Protein AF-0000000073384784 (afdb_homodimer)

InterPro domains:
  IPR000119 Histone-like DNA-binding protein [PTHR33175] (29-135)
  IPR010992 Integration host factor (IHF)-like DNA-binding domain superfamily [G3DSA:4.10.520.10] (31-120)
  IPR010992 Integration host factor (IHF)-like DNA-binding domain superfamily [SSF47729] (31-119)
  IPR041607 HU domain fused to wHTH, Ig, or Glycine-rich motif [PF18291] (1-125)

pLDDT: mean 88.77, std 9.75, range [54.66, 97.88]

Organism: NCBI:txid537011

Nearest PDB structures (foldseek):
  1hue-assembly1_B  TM=7.013E-01  e=2.011E-03  Geobacillus stearothermophilus
  5lvt-assembly2_B  TM=6.320E-01  e=8.967E-04  Lactococcus lactis subsp. lactis Il1403
  3cuq-assembly1_B  TM=7.825E-01  e=1.144E-02  Homo sapiens
  4qju-assembly1_B  TM=6.915E-01  e=8.926E-03  Staphylococcus aureus subsp. aureus Mu50
  2zme-assembly1_B  TM=7.990E-01  e=3.091E-02  Homo sapiens

Structure (mmCIF, N/CA/C/O backbone):
data_AF-0000000073384784-model_v1
#
loop_
_entity.id
_entity.type
_entity.pdbx_description
1 polymer 'Viral histone-like protein'
#
loop_
_atom_site.group_PDB
_atom_site.id
_atom_site.type_symbol
_atom_site.label_atom_id
_atom_site.label_alt_id
_atom_site.label_comp_id
_atom_site.label_asym_id
_atom_site.label_entity_id
_atom_site.label_seq_id
_atom_site.pdbx_PDB_ins_code
_atom_site.Cartn_x
_atom_site.Cartn_y
_atom_site.Cartn_z
_atom_site.occupancy
_atom_site.B_iso_or_equiv
_atom_site.auth_seq_id
_atom_site.auth_comp_id
_atom_site.auth_asym_id
_atom_site.auth_atom_id
_atom_site.pdbx_PDB_model_num
ATOM 1 N N . MET A 1 1 ? 7.746 -6.199 -22.297 1 82.94 1 MET A N 1
ATOM 2 C CA . MET A 1 1 ? 7.703 -7.57 -21.797 1 82.94 1 MET A CA 1
ATOM 3 C C . MET A 1 1 ? 6.273 -7.992 -21.484 1 82.94 1 MET A C 1
ATOM 5 O O . MET A 1 1 ? 5.449 -7.164 -21.094 1 82.94 1 MET A O 1
ATOM 9 N N . GLU A 1 2 ? 6 -9.281 -21.672 1 86 2 GLU A N 1
ATOM 10 C CA . GLU A 1 2 ? 4.637 -9.773 -21.5 1 86 2 GLU A CA 1
ATOM 11 C C . GLU A 1 2 ? 4.383 -10.172 -20.047 1 86 2 GLU A C 1
ATOM 13 O O . GLU A 1 2 ? 5.191 -10.867 -19.438 1 86 2 GLU A O 1
ATOM 18 N N . LEU A 1 3 ? 3.369 -9.633 -19.547 1 88.75 3 LEU A N 1
ATOM 19 C CA . LEU A 1 3 ? 2.916 -10 -18.203 1 88.75 3 LEU A CA 1
ATOM 20 C C . LEU A 1 3 ? 1.61 -10.781 -18.266 1 88.75 3 LEU A C 1
ATOM 22 O O . LEU A 1 3 ? 0.635 -10.328 -18.875 1 88.75 3 LEU A O 1
ATOM 26 N N . LYS A 1 4 ? 1.669 -11.922 -17.719 1 88 4 LYS A N 1
ATOM 27 C CA . LYS A 1 4 ? 0.477 -12.766 -17.719 1 88 4 LYS A CA 1
ATOM 28 C C . LYS A 1 4 ? -0.484 -12.367 -16.609 1 88 4 LYS A C 1
ATOM 30 O O . LYS A 1 4 ? -0.055 -12.039 -15.492 1 88 4 LYS A O 1
ATOM 35 N N . TYR A 1 5 ? -1.679 -12.367 -16.922 1 88.44 5 TYR A N 1
ATOM 36 C CA . TYR A 1 5 ? -2.695 -12.031 -15.938 1 88.44 5 TYR A CA 1
ATOM 37 C C . TYR A 1 5 ? -3.889 -12.977 -16.047 1 88.44 5 TYR A C 1
ATOM 39 O O . TYR A 1 5 ? -4.055 -13.664 -17.047 1 88.44 5 TYR A O 1
ATOM 47 N N . ASP A 1 6 ? -4.66 -13.07 -14.961 1 86.81 6 ASP A N 1
ATOM 48 C CA . ASP A 1 6 ? -5.922 -13.805 -14.922 1 86.81 6 ASP A CA 1
ATOM 49 C C . ASP A 1 6 ? -7.059 -12.922 -14.414 1 86.81 6 ASP A C 1
ATOM 51 O O . ASP A 1 6 ? -6.816 -11.914 -13.75 1 86.81 6 ASP A O 1
ATOM 55 N N . ILE A 1 7 ? -8.25 -13.266 -14.781 1 84.06 7 ILE A N 1
ATOM 56 C CA . ILE A 1 7 ? -9.422 -12.5 -14.367 1 84.06 7 ILE A CA 1
ATOM 57 C C . ILE A 1 7 ? -10.203 -13.289 -13.32 1 84.06 7 ILE A C 1
ATOM 59 O O . ILE A 1 7 ? -10.492 -14.477 -13.508 1 84.06 7 ILE A O 1
ATOM 63 N N . TYR A 1 8 ? -10.477 -12.578 -12.266 1 84.44 8 TYR A N 1
ATOM 64 C CA . TYR A 1 8 ? -11.242 -13.172 -11.18 1 84.44 8 TYR A CA 1
ATOM 65 C C . TYR A 1 8 ? -12.57 -12.445 -10.984 1 84.44 8 TYR A C 1
ATOM 67 O O . TYR A 1 8 ? -12.711 -11.281 -11.383 1 84.44 8 TYR A O 1
ATOM 75 N N . THR A 1 9 ? -13.555 -13.156 -10.523 1 80.69 9 THR A N 1
ATOM 76 C CA . THR A 1 9 ? -14.867 -12.562 -10.273 1 80.69 9 THR A CA 1
ATOM 77 C C . THR A 1 9 ? -15.242 -12.672 -8.805 1 80.69 9 THR A C 1
ATOM 79 O O . THR A 1 9 ? -15.148 -13.75 -8.211 1 80.69 9 THR A O 1
ATOM 82 N N . LEU A 1 10 ? -15.555 -11.5 -8.242 1 82.31 10 LEU A N 1
ATOM 83 C CA . LEU A 1 10 ? -16.078 -11.453 -6.883 1 82.31 10 LEU A CA 1
ATOM 84 C C . LEU A 1 10 ? -17.594 -11.398 -6.887 1 82.31 10 LEU A C 1
ATOM 86 O O . LEU A 1 10 ? -18.188 -10.484 -7.473 1 82.31 10 LEU A O 1
ATOM 90 N N . ASN A 1 11 ? -18.297 -12.391 -6.344 1 75.56 11 ASN A N 1
ATOM 91 C CA . ASN A 1 11 ? -19.766 -12.477 -6.395 1 75.56 11 ASN A CA 1
ATOM 92 C C . ASN A 1 11 ? -20.406 -11.555 -5.367 1 75.56 11 ASN A C 1
ATOM 94 O O . ASN A 1 11 ? -21.562 -11.148 -5.527 1 75.56 11 ASN A O 1
ATOM 98 N N . ASN A 1 12 ? -19.828 -11.297 -4.223 1 70.44 12 ASN A N 1
ATOM 99 C CA . ASN A 1 12 ? -20.406 -10.414 -3.215 1 70.44 12 ASN A CA 1
ATOM 100 C C . ASN A 1 12 ? -19.5 -9.219 -2.934 1 70.44 12 ASN A C 1
ATOM 102 O O . ASN A 1 12 ? -19.047 -9.031 -1.805 1 70.44 12 ASN A O 1
ATOM 106 N N . ALA A 1 13 ? -19.484 -8.461 -4.07 1 68.44 13 ALA A N 1
ATOM 107 C CA . ALA A 1 13 ? -18.578 -7.328 -3.92 1 68.44 13 ALA A CA 1
ATOM 108 C C . ALA A 1 13 ? -19.156 -6.285 -2.967 1 68.44 13 ALA A C 1
ATOM 110 O O . ALA A 1 13 ? -20.297 -5.863 -3.119 1 68.44 13 ALA A O 1
ATOM 111 N N . GLN A 1 14 ? -18.375 -5.926 -1.967 1 65.81 14 GLN A N 1
ATOM 112 C CA . GLN A 1 14 ? -18.719 -4.902 -0.985 1 65.81 14 GLN A CA 1
ATOM 113 C C . GLN A 1 14 ? -20.016 -5.246 -0.267 1 65.81 14 GLN A C 1
ATOM 115 O O . GLN A 1 14 ? -20.75 -4.352 0.168 1 65.81 14 GLN A O 1
ATOM 120 N N . GLY A 1 15 ? -20.453 -6.52 -0.408 1 66.06 15 GLY A N 1
ATOM 121 C CA . GLY A 1 15 ? -21.641 -6.961 0.307 1 66.06 15 GLY A CA 1
ATOM 122 C C . GLY A 1 15 ? -22.938 -6.676 -0.444 1 66.06 15 GLY A C 1
ATOM 123 O O . GLY A 1 15 ? -24.031 -6.828 0.106 1 66.06 15 GLY A O 1
ATOM 124 N N . THR A 1 16 ? -22.891 -6.18 -1.575 1 66.81 16 THR A N 1
ATOM 125 C CA . THR A 1 16 ? -24.078 -5.758 -2.309 1 66.81 16 THR A CA 1
ATOM 126 C C . THR A 1 16 ? -24.625 -6.895 -3.17 1 66.81 16 THR A C 1
ATOM 128 O O . THR A 1 16 ? -25.719 -6.805 -3.705 1 66.81 16 THR A O 1
ATOM 131 N N . GLY A 1 17 ? -23.906 -8.008 -3.283 1 69.75 17 GLY A N 1
ATOM 132 C CA . GLY A 1 17 ? -24.344 -9.109 -4.125 1 69.75 17 GLY A CA 1
ATOM 133 C C . GLY A 1 17 ? -23.922 -8.953 -5.574 1 69.75 17 GLY A C 1
ATOM 134 O O . GLY A 1 17 ? -24.141 -9.852 -6.395 1 69.75 17 GLY A O 1
ATOM 135 N N . GLU A 1 18 ? -23.375 -7.844 -5.895 1 76.62 18 GLU A N 1
ATOM 136 C CA . GLU A 1 18 ? -22.953 -7.605 -7.27 1 76.62 18 GLU A CA 1
ATOM 137 C C . GLU A 1 18 ? -21.609 -8.273 -7.551 1 76.62 18 GLU A C 1
ATOM 139 O O . GLU A 1 18 ? -20.766 -8.367 -6.66 1 76.62 18 GLU A O 1
ATOM 144 N N . LYS A 1 19 ? -21.594 -8.75 -8.859 1 78.31 19 LYS A N 1
ATOM 145 C CA . 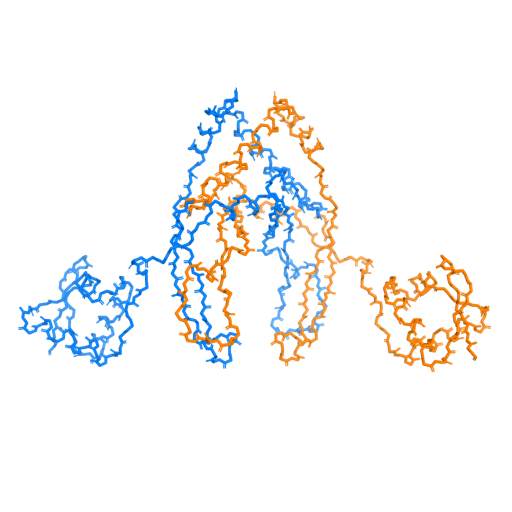LYS A 1 19 ? -20.344 -9.383 -9.281 1 78.31 19 LYS A CA 1
ATOM 146 C C . LYS A 1 19 ? -19.328 -8.352 -9.742 1 78.31 19 LYS A C 1
ATOM 148 O O . LYS A 1 19 ? -19.688 -7.355 -10.375 1 78.31 19 LYS A O 1
ATOM 153 N N . ARG A 1 20 ? -18.141 -8.438 -9.211 1 81.56 20 ARG A N 1
ATOM 154 C CA . ARG A 1 20 ? -17.047 -7.562 -9.625 1 81.56 20 ARG A CA 1
ATOM 155 C C . ARG A 1 20 ? -15.875 -8.375 -10.164 1 81.56 20 ARG A C 1
ATOM 157 O O . ARG A 1 20 ? -15.453 -9.352 -9.539 1 81.56 20 ARG A O 1
ATOM 164 N N . GLN A 1 21 ? -15.453 -8.023 -11.391 1 82.69 21 GLN A N 1
ATOM 165 C CA . GLN A 1 21 ? -14.289 -8.695 -11.969 1 82.69 21 GLN A CA 1
ATOM 166 C C . GLN A 1 21 ? -13.008 -7.93 -11.656 1 82.69 21 GLN A C 1
ATOM 168 O O . GLN A 1 21 ? -13 -6.695 -11.633 1 82.69 21 GLN A O 1
ATOM 173 N N . TYR A 1 22 ? -11.953 -8.641 -11.289 1 86.94 22 TYR A N 1
ATOM 174 C CA . TYR A 1 22 ? -10.664 -8 -11.062 1 86.94 22 TYR A CA 1
ATOM 175 C C . TYR A 1 22 ? -9.531 -8.844 -11.633 1 86.94 22 TYR A C 1
ATOM 177 O O . TYR A 1 22 ? -9.703 -10.039 -11.891 1 86.94 22 TYR A O 1
ATOM 185 N N . VAL A 1 23 ? -8.477 -8.195 -11.898 1 87.19 23 VAL A N 1
ATOM 186 C CA . VAL A 1 23 ? -7.34 -8.844 -12.539 1 87.19 23 VAL A CA 1
ATOM 187 C C . VAL A 1 23 ? -6.297 -9.219 -11.492 1 87.19 23 VAL A C 1
ATOM 189 O O . VAL A 1 23 ? -6.066 -8.469 -10.539 1 87.19 23 VAL A O 1
ATOM 192 N N . ARG A 1 24 ? -5.703 -10.375 -11.711 1 87.38 24 ARG A N 1
ATOM 193 C CA . ARG A 1 24 ? -4.559 -10.797 -10.906 1 87.38 24 ARG A CA 1
ATOM 194 C C . ARG A 1 24 ? -3.354 -11.102 -11.789 1 87.38 24 ARG A C 1
ATOM 196 O O . ARG A 1 24 ? -3.445 -11.906 -12.727 1 87.38 24 ARG A O 1
ATOM 203 N N . ILE A 1 25 ? -2.326 -10.43 -11.492 1 87.94 25 ILE A N 1
ATOM 204 C CA . ILE A 1 25 ? -1.094 -10.672 -12.234 1 87.94 25 ILE A CA 1
ATOM 205 C C . ILE A 1 25 ? -0.42 -11.938 -11.719 1 87.94 25 ILE A C 1
ATOM 207 O O . ILE A 1 25 ? -0.353 -12.156 -10.508 1 87.94 25 ILE A O 1
ATOM 211 N N . VAL A 1 26 ? -0.042 -12.781 -12.688 1 85 26 VAL A N 1
ATOM 212 C CA . VAL A 1 26 ? 0.739 -13.945 -12.281 1 85 26 VAL A CA 1
ATOM 213 C C . VAL A 1 26 ? 2.109 -13.5 -11.773 1 85 26 VAL A C 1
ATOM 215 O O . VAL A 1 26 ? 2.859 -12.844 -12.5 1 85 26 VAL A O 1
ATOM 218 N N . GLN A 1 27 ? 2.35 -13.844 -10.508 1 83.81 27 GLN A N 1
ATOM 219 C CA . GLN A 1 27 ? 3.592 -13.383 -9.898 1 83.81 27 GLN A CA 1
ATOM 220 C C . GLN A 1 27 ? 4.605 -14.523 -9.797 1 83.81 27 GLN A C 1
ATOM 222 O O . GLN A 1 27 ? 4.242 -15.664 -9.523 1 83.81 27 GLN A O 1
ATOM 227 N N . HIS A 1 28 ? 5.859 -14.148 -10.023 1 86.44 28 HIS A N 1
ATOM 228 C CA . HIS A 1 28 ? 6.965 -15.086 -9.859 1 86.44 28 HIS A CA 1
ATOM 229 C C . HIS A 1 28 ? 7.82 -14.719 -8.648 1 86.44 28 HIS A C 1
ATOM 231 O O . HIS A 1 28 ? 7.668 -13.633 -8.086 1 86.44 28 HIS A O 1
ATOM 237 N N . GLU A 1 29 ? 8.672 -15.648 -8.18 1 88.69 29 GLU A N 1
ATOM 238 C CA . GLU A 1 29 ? 9.484 -15.445 -6.98 1 88.69 29 GLU A CA 1
ATOM 239 C C . GLU A 1 29 ? 10.508 -14.344 -7.191 1 88.69 29 GLU A C 1
ATOM 241 O O . GLU A 1 29 ? 11.086 -14.219 -8.273 1 88.69 29 GLU A O 1
ATOM 246 N N . PRO A 1 30 ? 10.688 -13.578 -6.207 1 91.12 30 PRO A N 1
ATOM 247 C CA . PRO A 1 30 ? 11.688 -12.516 -6.316 1 91.12 30 PRO A CA 1
ATOM 248 C C . PRO A 1 30 ? 13.117 -13.039 -6.199 1 91.12 30 PRO A C 1
ATOM 250 O O . PRO A 1 30 ? 13.336 -14.172 -5.758 1 91.12 30 PRO A O 1
ATOM 253 N N . MET A 1 31 ? 14.039 -12.195 -6.605 1 92.06 31 MET A N 1
ATOM 254 C CA . MET A 1 31 ? 15.445 -12.492 -6.375 1 92.06 31 MET A CA 1
ATOM 255 C C . MET A 1 31 ? 15.766 -12.508 -4.887 1 92.06 31 MET A C 1
ATOM 257 O O . MET A 1 31 ? 15.164 -11.766 -4.109 1 92.06 31 MET A O 1
ATOM 261 N N . THR A 1 32 ? 16.734 -13.391 -4.531 1 94.88 32 THR A N 1
ATOM 262 C CA . THR A 1 32 ? 17.203 -13.43 -3.152 1 94.88 32 THR A CA 1
ATOM 263 C C . THR A 1 32 ? 18.141 -12.266 -2.869 1 94.88 32 THR A C 1
ATOM 265 O O . THR A 1 32 ? 18.594 -11.586 -3.793 1 94.88 32 THR A O 1
ATOM 268 N N . GLU A 1 33 ? 18.406 -12.125 -1.598 1 95.56 33 GLU A N 1
ATOM 269 C CA . GLU A 1 33 ? 19.344 -11.094 -1.173 1 95.56 33 GLU A CA 1
ATOM 270 C C . GLU A 1 33 ? 20.703 -11.258 -1.856 1 95.56 33 GLU A C 1
ATOM 272 O O . GLU A 1 33 ? 21.266 -10.289 -2.367 1 95.56 33 GLU A O 1
ATOM 277 N N . LYS A 1 34 ? 21.203 -12.461 -1.828 1 95.31 34 LYS A N 1
ATOM 278 C CA . LYS A 1 34 ? 22.5 -12.742 -2.428 1 95.31 34 LYS A CA 1
ATOM 279 C C . LYS A 1 34 ? 22.484 -12.469 -3.93 1 95.31 34 LYS A C 1
ATOM 281 O O . LYS A 1 34 ? 23.422 -11.875 -4.469 1 95.31 34 LYS A O 1
ATOM 286 N N . GLN A 1 35 ? 21.469 -12.898 -4.613 1 95.69 35 GLN A N 1
ATOM 287 C CA . GLN A 1 35 ? 21.328 -12.672 -6.047 1 95.69 35 GLN A CA 1
ATOM 288 C C . GLN A 1 35 ? 21.266 -11.18 -6.367 1 95.69 35 GLN A C 1
ATOM 290 O O . GLN A 1 35 ? 21.859 -10.719 -7.34 1 95.69 35 GLN A O 1
ATOM 295 N N . LEU A 1 36 ? 20.516 -10.406 -5.539 1 96.5 36 LEU A N 1
ATOM 296 C CA . LEU A 1 36 ? 20.391 -8.969 -5.73 1 96.5 36 LEU A CA 1
ATOM 297 C C . LEU A 1 36 ? 21.75 -8.281 -5.613 1 96.5 36 LEU A C 1
ATOM 299 O O . LEU A 1 36 ? 22.109 -7.465 -6.461 1 96.5 36 LEU A O 1
ATOM 303 N N . GLN A 1 37 ? 22.438 -8.648 -4.551 1 95.81 37 GLN A N 1
ATOM 304 C CA . GLN A 1 37 ? 23.75 -8.062 -4.32 1 95.81 37 GLN A CA 1
ATOM 305 C C . GLN A 1 37 ? 24.703 -8.359 -5.477 1 95.81 37 GLN A C 1
ATOM 307 O O . GLN A 1 37 ? 25.469 -7.488 -5.902 1 95.81 37 GLN A O 1
ATOM 312 N N . GLU A 1 38 ? 24.641 -9.586 -5.961 1 95.69 38 GLU A N 1
ATOM 313 C CA . GLU A 1 38 ? 25.484 -9.992 -7.086 1 95.69 38 GLU A CA 1
ATOM 314 C C . GLU A 1 38 ? 25.141 -9.195 -8.344 1 95.69 38 GLU A C 1
ATOM 316 O O . GLU A 1 38 ? 26.031 -8.75 -9.062 1 95.69 38 GLU A O 1
ATOM 321 N N . LYS A 1 39 ? 23.938 -8.984 -8.586 1 95.75 39 LYS A N 1
ATOM 322 C CA . LYS A 1 39 ? 23.5 -8.25 -9.766 1 95.75 39 LYS A CA 1
ATOM 323 C C . LYS A 1 39 ? 23.953 -6.789 -9.711 1 95.75 39 LYS A C 1
ATOM 325 O O . LYS A 1 39 ? 24.391 -6.23 -10.711 1 95.75 39 LYS A O 1
ATOM 330 N N . ILE A 1 40 ? 23.812 -6.207 -8.531 1 95.06 40 ILE A N 1
ATOM 331 C CA . ILE A 1 40 ? 24.219 -4.812 -8.391 1 95.06 40 ILE A CA 1
ATOM 332 C C . ILE A 1 40 ? 25.734 -4.688 -8.539 1 95.06 40 ILE A C 1
ATOM 334 O O . ILE A 1 40 ? 26.219 -3.768 -9.203 1 95.06 40 ILE A O 1
ATOM 338 N N . GLN A 1 41 ? 26.422 -5.645 -7.895 1 94.25 41 GLN A N 1
ATOM 339 C CA . GLN A 1 41 ? 27.891 -5.652 -8 1 94.25 41 GLN A CA 1
ATOM 340 C C . GLN A 1 41 ? 28.328 -5.711 -9.461 1 94.25 41 GLN A C 1
ATOM 342 O O . GLN A 1 41 ? 29.312 -5.066 -9.844 1 94.25 41 GLN A O 1
ATOM 347 N N . ASN A 1 42 ? 27.625 -6.449 -10.32 1 94.06 42 ASN A N 1
ATOM 348 C CA . ASN A 1 42 ? 27.969 -6.625 -11.727 1 94.06 42 ASN A CA 1
ATOM 349 C C . ASN A 1 42 ? 27.688 -5.359 -12.531 1 94.06 42 ASN A C 1
ATOM 351 O O . ASN A 1 42 ? 28.188 -5.203 -13.641 1 94.06 42 ASN A O 1
ATOM 355 N N . ARG A 1 43 ? 26.953 -4.438 -11.977 1 92.12 43 ARG A N 1
ATOM 356 C CA . ARG A 1 43 ? 26.516 -3.268 -12.727 1 92.12 43 ARG A CA 1
ATOM 357 C C . ARG A 1 43 ? 27.234 -2.01 -12.258 1 92.12 43 ARG A C 1
ATOM 359 O O . ARG A 1 43 ? 27.094 -0.947 -12.867 1 92.12 43 ARG A O 1
ATOM 366 N N . CYS A 1 44 ? 27.953 -2.131 -11.18 1 88.5 44 CYS A N 1
ATOM 367 C CA . CYS A 1 44 ? 28.734 -0.99 -10.703 1 88.5 44 CYS A CA 1
ATOM 368 C C . CYS A 1 44 ? 30.031 -1.448 -10.047 1 88.5 44 CYS A C 1
ATOM 370 O O . CYS A 1 44 ? 30.328 -2.641 -10.031 1 88.5 44 CYS A O 1
ATOM 372 N N . SER A 1 45 ? 30.844 -0.533 -9.508 1 89.19 45 SER A N 1
ATOM 373 C CA . SER A 1 45 ? 32.188 -0.833 -9 1 89.19 45 SER A CA 1
ATOM 374 C C . SER A 1 45 ? 32.156 -1.2 -7.523 1 89.19 45 SER A C 1
ATOM 376 O O . SER A 1 45 ? 33.188 -1.362 -6.891 1 89.19 45 SER A O 1
ATOM 378 N N . LEU A 1 46 ? 31 -1.452 -7.008 1 93.06 46 LEU A N 1
ATOM 379 C CA . LEU A 1 46 ? 30.891 -1.713 -5.578 1 93.06 46 LEU A CA 1
ATOM 380 C C . LEU A 1 46 ? 30.906 -3.211 -5.297 1 93.06 46 LEU A C 1
ATOM 382 O O . LEU A 1 46 ? 30.484 -4.008 -6.141 1 93.06 46 LEU A O 1
ATOM 386 N N . THR A 1 47 ? 31.391 -3.59 -4.137 1 93.62 47 THR A N 1
ATOM 387 C CA . THR A 1 47 ? 31.391 -4.988 -3.715 1 93.62 47 THR A CA 1
ATOM 388 C C . THR A 1 47 ? 30.031 -5.383 -3.146 1 93.62 47 THR A C 1
ATOM 390 O O . THR A 1 47 ? 29.203 -4.52 -2.838 1 93.62 47 THR A O 1
ATOM 393 N N . LYS A 1 48 ? 29.844 -6.684 -3.033 1 95.25 48 LYS A N 1
ATOM 394 C CA . LYS A 1 48 ? 28.625 -7.195 -2.4 1 95.25 48 LYS A CA 1
ATOM 395 C C . LYS A 1 48 ? 28.469 -6.645 -0.987 1 95.25 48 LYS A C 1
ATOM 397 O O . LYS A 1 48 ? 27.359 -6.332 -0.556 1 95.25 48 LYS A O 1
ATOM 402 N N . GLY A 1 49 ? 29.562 -6.605 -0.339 1 93.56 49 GLY A N 1
ATOM 403 C CA . GLY A 1 49 ? 29.562 -6.062 1.009 1 93.56 49 GLY A CA 1
ATOM 404 C C . GLY A 1 49 ? 29.141 -4.609 1.064 1 93.56 49 GLY A C 1
ATOM 405 O O . GLY A 1 49 ? 28.438 -4.199 1.99 1 93.56 49 GLY A O 1
ATOM 406 N N . ASP A 1 50 ? 29.562 -3.803 0.1 1 94.38 50 ASP A N 1
ATOM 407 C CA . ASP A 1 50 ? 29.172 -2.398 0.014 1 94.38 50 ASP A CA 1
ATOM 408 C C . ASP A 1 50 ? 27.672 -2.254 -0.193 1 94.38 50 ASP A C 1
ATOM 410 O O . ASP A 1 50 ? 27.031 -1.426 0.455 1 94.38 50 ASP A O 1
ATOM 414 N N . VAL A 1 51 ? 27.141 -3.035 -1.123 1 95.5 51 VAL A N 1
ATOM 415 C CA . VAL A 1 51 ? 25.719 -3.014 -1.417 1 95.5 51 VAL A CA 1
ATOM 416 C C . VAL A 1 51 ? 24.922 -3.369 -0.16 1 95.5 51 VAL A C 1
ATOM 418 O O . VAL A 1 51 ? 23.969 -2.682 0.19 1 95.5 51 VAL A O 1
ATOM 421 N N . ALA A 1 52 ? 25.391 -4.414 0.525 1 95.12 52 ALA A N 1
ATOM 422 C CA . ALA A 1 52 ? 24.734 -4.84 1.759 1 95.12 52 ALA A CA 1
ATOM 423 C C . ALA A 1 52 ? 24.734 -3.723 2.797 1 95.12 52 ALA A C 1
ATOM 425 O O . ALA A 1 52 ? 23.766 -3.539 3.523 1 95.12 52 ALA A O 1
ATOM 426 N N . ALA A 1 53 ? 25.75 -3.041 2.871 1 95.19 53 ALA A N 1
ATOM 427 C CA . ALA A 1 53 ? 25.891 -1.952 3.836 1 95.19 53 ALA A CA 1
ATOM 428 C C . A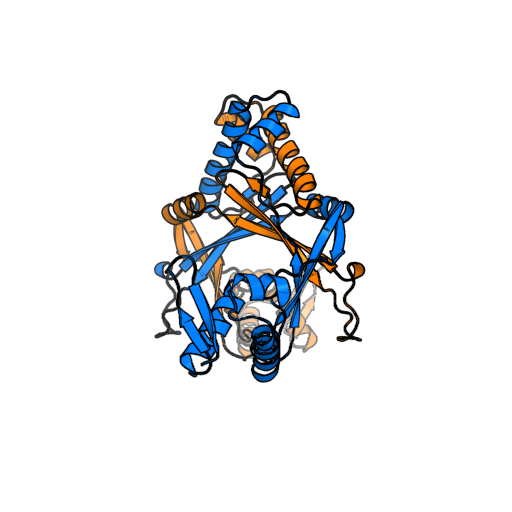LA A 1 53 ? 24.891 -0.838 3.543 1 95.19 53 ALA A C 1
ATOM 430 O O . ALA A 1 53 ? 24.266 -0.295 4.461 1 95.19 53 ALA A O 1
ATOM 431 N N . VAL A 1 54 ? 24.75 -0.486 2.291 1 95.5 54 VAL A N 1
ATOM 432 C CA . VAL A 1 54 ? 23.812 0.563 1.898 1 95.5 54 VAL A CA 1
ATOM 433 C C . VAL A 1 54 ? 22.391 0.142 2.248 1 95.5 54 VAL A C 1
ATOM 435 O O . VAL A 1 54 ? 21.625 0.928 2.812 1 95.5 54 VAL A O 1
ATOM 438 N N . LEU A 1 55 ? 22.031 -1.1 1.94 1 95.69 55 LEU A N 1
ATOM 439 C CA . LEU A 1 55 ? 20.688 -1.605 2.197 1 95.69 55 LEU A CA 1
ATOM 440 C C . LEU A 1 55 ? 20.406 -1.65 3.693 1 95.69 55 LEU A C 1
ATOM 442 O O . LEU A 1 55 ? 19.297 -1.314 4.129 1 95.69 55 LEU A O 1
ATOM 446 N N . ALA A 1 56 ? 21.391 -2.051 4.438 1 95.25 56 ALA A N 1
ATOM 447 C CA . ALA A 1 56 ? 21.25 -2.074 5.891 1 95.25 56 ALA A CA 1
ATOM 448 C C . ALA A 1 56 ? 21.047 -0.667 6.445 1 95.25 56 ALA A C 1
ATOM 450 O O . ALA A 1 56 ? 20.234 -0.463 7.355 1 95.25 56 ALA A O 1
ATOM 451 N N . GLU A 1 57 ? 21.781 0.269 5.926 1 96.12 57 GLU A N 1
ATOM 452 C CA . GLU A 1 57 ? 21.641 1.651 6.375 1 96.12 57 GLU A CA 1
ATOM 453 C C . GLU A 1 57 ? 20.281 2.217 6.02 1 96.12 57 GLU A C 1
ATOM 455 O O . GLU A 1 57 ? 19.703 3.008 6.777 1 96.12 57 GLU A O 1
ATOM 460 N N . LEU A 1 58 ? 19.828 1.896 4.832 1 96.19 58 LEU A N 1
ATOM 461 C CA . LEU A 1 58 ? 18.484 2.314 4.449 1 96.19 58 LEU A CA 1
ATOM 462 C C . LEU A 1 58 ? 17.469 1.836 5.469 1 96.19 58 LEU A C 1
ATOM 464 O O . LEU A 1 58 ? 16.578 2.6 5.875 1 96.19 58 LEU A O 1
ATOM 468 N N . HIS A 1 59 ? 17.609 0.586 5.84 1 97.12 59 HIS A N 1
ATOM 469 C CA . HIS A 1 59 ? 16.719 0.017 6.852 1 97.12 59 HIS A CA 1
ATOM 470 C C . HIS A 1 59 ? 16.781 0.819 8.148 1 97.12 59 HIS A C 1
ATOM 472 O O . HIS A 1 59 ? 15.75 1.211 8.688 1 97.12 59 HIS A O 1
ATOM 478 N N . ASP A 1 60 ? 17.938 1.03 8.617 1 96.56 60 ASP A N 1
ATOM 479 C CA . ASP A 1 60 ? 18.125 1.724 9.883 1 96.56 60 ASP A CA 1
ATOM 480 C C . ASP A 1 60 ? 17.547 3.139 9.828 1 96.56 60 ASP A C 1
ATOM 482 O O . ASP A 1 60 ? 16.922 3.598 10.781 1 96.56 60 ASP A O 1
ATOM 486 N N . LEU A 1 61 ? 17.828 3.801 8.758 1 96.25 61 LEU A N 1
ATOM 487 C CA . LEU A 1 61 ? 17.328 5.164 8.594 1 96.25 61 LEU A CA 1
ATOM 488 C C . LEU A 1 61 ? 15.812 5.184 8.523 1 96.25 61 LEU A C 1
ATOM 490 O O . LEU A 1 61 ? 15.172 6.105 9.031 1 96.25 61 LEU A O 1
ATOM 494 N N . MET A 1 62 ? 15.242 4.23 7.848 1 96.31 62 MET A N 1
ATOM 495 C CA . MET A 1 62 ? 13.789 4.121 7.77 1 96.31 62 MET A CA 1
ATOM 496 C C . MET A 1 62 ? 13.18 3.979 9.164 1 96.31 62 MET A C 1
ATOM 498 O O . MET A 1 62 ? 12.203 4.66 9.492 1 96.31 62 MET A O 1
ATOM 502 N N . VAL A 1 63 ? 13.773 3.102 9.906 1 95.12 63 VAL A N 1
ATOM 503 C CA . VAL A 1 63 ? 13.297 2.895 11.273 1 95.12 63 VAL A CA 1
ATOM 504 C C . VAL A 1 63 ? 13.383 4.203 12.055 1 95.12 63 VAL A C 1
ATOM 506 O O . VAL A 1 63 ? 12.438 4.586 12.742 1 95.12 63 VAL A O 1
ATOM 509 N N . GLU A 1 64 ? 14.469 4.852 11.922 1 94 64 GLU A N 1
ATOM 510 C CA . GLU A 1 64 ? 14.695 6.105 12.633 1 94 64 GLU A CA 1
ATOM 511 C C . GLU A 1 64 ? 13.672 7.164 12.219 1 94 64 GLU A C 1
ATOM 513 O O . GLU A 1 64 ? 13.07 7.82 13.078 1 94 64 GLU A O 1
ATOM 518 N N . GLU A 1 65 ? 13.531 7.352 10.914 1 93.44 65 GLU A N 1
ATOM 519 C CA . GLU A 1 65 ? 12.617 8.367 10.406 1 93.44 65 GLU A CA 1
ATOM 520 C C . GLU A 1 65 ? 11.18 8.07 10.828 1 93.44 65 GLU A C 1
ATOM 522 O O . GLU A 1 65 ? 10.453 8.977 11.25 1 93.44 65 GLU A O 1
ATOM 527 N N . PHE A 1 66 ? 10.766 6.871 10.734 1 92.94 66 PHE A N 1
ATOM 528 C CA . PHE A 1 66 ? 9.406 6.488 11.109 1 92.94 66 PHE A CA 1
ATOM 529 C C . PHE A 1 66 ? 9.18 6.707 12.602 1 92.94 66 PHE A C 1
ATOM 531 O O . PHE A 1 66 ? 8.094 7.105 13.016 1 92.94 66 PHE A O 1
ATOM 538 N N . SER A 1 67 ? 10.156 6.449 13.352 1 88 67 SER A N 1
ATOM 539 C CA . SER A 1 67 ? 10.047 6.641 14.797 1 88 67 SER A CA 1
ATOM 540 C C . SER A 1 67 ? 9.836 8.109 15.141 1 88 67 SER A C 1
ATOM 542 O O . SER A 1 67 ? 9.359 8.438 16.234 1 88 67 SER A O 1
ATOM 544 N N . MET A 1 68 ? 10.234 8.984 14.195 1 87.06 68 MET A N 1
ATOM 545 C CA . MET A 1 68 ? 10.07 10.422 14.406 1 87.06 68 MET A CA 1
ATOM 546 C C . MET A 1 68 ? 8.82 10.938 13.695 1 87.06 68 MET A C 1
ATOM 548 O O . MET A 1 68 ? 8.609 12.148 13.617 1 87.06 68 MET A O 1
ATOM 552 N N . GLY A 1 69 ? 8.07 10.008 13.117 1 85.94 69 GLY A N 1
ATOM 553 C CA . GLY A 1 69 ? 6.828 10.375 12.461 1 85.94 69 GLY A CA 1
ATOM 554 C C . GLY A 1 69 ? 7.039 10.984 11.086 1 85.94 69 GLY A C 1
ATOM 555 O O . GLY A 1 69 ? 6.164 11.68 10.562 1 85.94 69 GLY A O 1
ATOM 556 N N . ARG A 1 70 ? 8.227 10.773 10.531 1 91.56 70 ARG A N 1
ATOM 557 C CA . ARG A 1 70 ? 8.539 11.336 9.227 1 91.56 70 ARG A CA 1
ATOM 558 C C . ARG A 1 70 ? 8.328 10.312 8.117 1 91.56 70 ARG A C 1
ATOM 560 O O . ARG A 1 70 ? 8.383 9.109 8.359 1 91.56 70 ARG A O 1
ATOM 567 N N . ARG A 1 71 ? 8.07 10.883 6.988 1 94.88 71 ARG A N 1
ATOM 568 C CA . ARG A 1 71 ? 8.07 10.039 5.793 1 94.88 71 ARG A CA 1
ATOM 569 C C . ARG A 1 71 ? 9.5 9.695 5.371 1 94.88 71 ARG A C 1
ATOM 571 O O . ARG A 1 71 ? 10.461 10.305 5.84 1 94.88 71 ARG A O 1
ATOM 578 N N . PHE A 1 72 ? 9.578 8.703 4.609 1 97.06 72 PHE A N 1
ATOM 579 C CA . PHE A 1 72 ? 10.875 8.266 4.105 1 97.06 72 PHE A CA 1
ATOM 580 C C . PHE A 1 72 ? 10.875 8.219 2.584 1 97.06 72 PHE A C 1
ATOM 582 O O . PHE A 1 72 ? 9.93 7.699 1.974 1 97.06 72 PHE A O 1
ATOM 589 N N . TYR A 1 73 ? 11.883 8.844 2.027 1 97.38 73 TYR A N 1
ATOM 590 C CA . TYR A 1 73 ? 11.984 8.906 0.573 1 97.38 73 TYR A CA 1
ATOM 591 C C . TYR A 1 73 ? 13.203 8.133 0.078 1 97.38 73 TYR A C 1
ATOM 593 O O . TYR A 1 73 ? 14.328 8.398 0.514 1 97.38 73 TYR A O 1
ATOM 601 N N . ILE A 1 74 ? 13.023 7.117 -0.74 1 96.94 74 ILE A N 1
ATOM 602 C CA . ILE A 1 74 ? 14.109 6.484 -1.484 1 96.94 74 ILE A CA 1
ATOM 603 C C . ILE A 1 74 ? 14.133 7.023 -2.914 1 96.94 74 ILE A C 1
ATOM 605 O O . ILE A 1 74 ? 13.211 6.77 -3.695 1 96.94 74 ILE A O 1
ATOM 609 N N . PRO A 1 75 ? 15.172 7.684 -3.229 1 96.19 75 PRO A N 1
ATOM 610 C CA . PRO A 1 75 ? 15.25 8.32 -4.543 1 96.19 75 PRO A CA 1
ATOM 611 C C . PRO A 1 75 ? 15.016 7.344 -5.691 1 96.19 75 PRO A C 1
ATOM 613 O O . PRO A 1 75 ? 15.562 6.238 -5.691 1 96.19 75 PRO A O 1
ATOM 616 N N . GLU A 1 76 ? 14.148 7.781 -6.676 1 95.38 76 GLU A N 1
ATOM 617 C CA . GLU A 1 76 ? 13.82 7.082 -7.914 1 95.38 76 GLU A CA 1
ATOM 618 C C . GLU A 1 76 ? 12.898 5.895 -7.656 1 95.38 76 GLU A C 1
ATOM 620 O O . GLU A 1 76 ? 12.5 5.195 -8.594 1 95.38 76 GLU A O 1
ATOM 625 N N . ILE A 1 77 ? 12.656 5.598 -6.434 1 97 77 ILE A N 1
ATOM 626 C CA . ILE A 1 77 ? 11.773 4.48 -6.109 1 97 77 ILE A CA 1
ATOM 627 C C . ILE A 1 77 ? 10.43 5.008 -5.625 1 97 77 ILE A C 1
ATOM 629 O O . ILE A 1 77 ? 9.414 4.84 -6.301 1 97 77 ILE A O 1
ATOM 633 N N . GLY A 1 78 ? 10.469 5.773 -4.461 1 97.62 78 GLY A N 1
ATOM 634 C CA . GLY A 1 78 ? 9.195 6.305 -4 1 97.62 78 GLY A CA 1
ATOM 635 C C . GLY A 1 78 ? 9.211 6.711 -2.541 1 97.62 78 GLY A C 1
ATOM 636 O O . GLY A 1 78 ? 10.281 6.84 -1.937 1 97.62 78 GLY A O 1
ATOM 637 N N . TYR A 1 79 ? 8.016 6.945 -2.049 1 97.44 79 TYR A N 1
ATOM 638 C CA . TYR A 1 79 ? 7.82 7.457 -0.697 1 97.44 79 TYR A CA 1
ATOM 639 C C . TYR A 1 79 ? 7.156 6.414 0.193 1 97.44 79 TYR A C 1
ATOM 641 O O . TYR A 1 79 ? 6.254 5.699 -0.247 1 97.44 79 TYR A O 1
ATOM 649 N N . PHE A 1 80 ? 7.609 6.418 1.446 1 97.5 80 PHE A N 1
ATOM 650 C CA . PHE A 1 80 ? 7.062 5.527 2.463 1 97.5 80 PHE A CA 1
ATOM 651 C C . PHE A 1 80 ? 6.5 6.324 3.633 1 97.5 80 PHE A C 1
ATOM 653 O O . PHE A 1 80 ? 7.094 7.316 4.059 1 97.5 80 PHE A O 1
ATOM 660 N N . SER A 1 81 ? 5.395 5.871 4.125 1 95.19 81 SER A N 1
ATOM 661 C CA . SER A 1 81 ? 4.797 6.5 5.297 1 95.19 81 SER A CA 1
ATOM 662 C C . SER A 1 81 ? 4.129 5.469 6.199 1 95.19 81 SER A C 1
ATOM 664 O O . SER A 1 81 ? 3.682 4.422 5.727 1 95.19 81 SER A O 1
ATOM 666 N N . MET A 1 82 ? 4.035 5.762 7.402 1 92.12 82 MET A N 1
ATOM 667 C CA . MET A 1 82 ? 3.463 4.828 8.367 1 92.12 82 MET A CA 1
ATOM 668 C C . MET A 1 82 ? 1.939 4.844 8.297 1 92.12 82 MET A C 1
ATOM 670 O O . MET A 1 82 ? 1.333 5.895 8.094 1 92.12 82 MET A O 1
ATOM 674 N N . SER A 1 83 ? 1.432 3.74 8.453 1 92.69 83 SER A N 1
ATOM 675 C CA . SER A 1 83 ? -0.017 3.584 8.523 1 92.69 83 SER A CA 1
ATOM 676 C C . SER A 1 83 ? -0.456 3.113 9.906 1 92.69 83 SER A C 1
ATOM 678 O O . SER A 1 83 ? 0.195 2.26 10.516 1 92.69 83 SER A O 1
ATOM 680 N N . ALA A 1 84 ? -1.536 3.68 10.422 1 89.75 84 ALA A N 1
ATOM 681 C CA . ALA A 1 84 ? -2.061 3.324 11.742 1 89.75 84 ALA A CA 1
ATOM 682 C C . ALA A 1 84 ? -3.582 3.211 11.711 1 89.75 84 ALA A C 1
ATOM 684 O O . ALA A 1 84 ? -4.234 3.74 10.805 1 89.75 84 ALA A O 1
ATOM 685 N N . SER A 1 85 ? -4.035 2.461 12.562 1 88.56 85 SER A N 1
ATOM 686 C CA . SER A 1 85 ? -5.48 2.297 12.688 1 88.56 85 SER A CA 1
ATOM 687 C C . SER A 1 85 ? -5.906 2.268 14.156 1 88.56 85 SER A C 1
ATOM 689 O O . SER A 1 85 ? -5.066 2.16 15.047 1 88.56 85 SER A O 1
ATOM 691 N N . LEU A 1 86 ? -7.25 2.512 14.32 1 83.75 86 LEU A N 1
ATOM 692 C CA . LEU A 1 86 ? -7.844 2.477 15.656 1 83.75 86 LEU A CA 1
ATOM 693 C C . LEU A 1 86 ? -8.375 1.085 15.977 1 83.75 86 LEU A C 1
ATOM 695 O O . LEU A 1 86 ? -9.031 0.455 15.141 1 83.75 86 LEU A O 1
ATOM 699 N N . GLU A 1 87 ? -7.832 0.501 16.953 1 76.88 87 GLU A N 1
ATOM 700 C CA . GLU A 1 87 ? -8.438 -0.74 17.438 1 76.88 87 GLU A CA 1
ATOM 701 C C . GLU A 1 87 ? -9.602 -0.459 18.375 1 76.88 87 GLU A C 1
ATOM 703 O O . GLU A 1 87 ? -9.406 -0.017 19.516 1 76.88 87 GLU A O 1
ATOM 708 N N . MET A 1 88 ? -10.766 -0.111 17.797 1 65.75 88 MET A N 1
ATOM 709 C CA . MET A 1 88 ? -11.898 0.22 18.656 1 65.75 88 MET A CA 1
ATOM 710 C C . MET A 1 88 ? -12.422 -1.022 19.375 1 65.75 88 MET A C 1
ATOM 712 O O . MET A 1 88 ? -12.531 -2.09 18.766 1 65.75 88 MET A O 1
ATOM 716 N N . PRO A 1 89 ? -12.438 -0.896 20.703 1 58.16 89 PRO A N 1
ATOM 717 C CA . PRO A 1 89 ? -13.156 -1.988 21.359 1 58.16 89 PRO A CA 1
ATOM 718 C C . PRO A 1 89 ? -14.625 -2.055 20.953 1 58.16 89 PRO A C 1
ATOM 720 O O . PRO A 1 89 ? -15.227 -1.026 20.641 1 58.16 89 PRO A O 1
ATOM 723 N N . GLU A 1 90 ? -14.992 -3.152 20.25 1 54.84 90 GLU A N 1
ATOM 724 C CA . GLU A 1 90 ? -16.375 -3.439 19.891 1 54.84 90 GLU A CA 1
ATOM 725 C C . GLU A 1 90 ? -17.344 -2.803 20.891 1 54.84 90 GLU A C 1
ATOM 727 O O . GLU A 1 90 ? -18.438 -2.375 20.516 1 54.84 90 GLU A O 1
ATOM 732 N N . GLU A 1 91 ? -16.969 -2.709 22.047 1 54.66 91 GLU A N 1
ATOM 733 C CA . GLU A 1 91 ? -18.047 -2.545 23.016 1 54.66 91 GLU A CA 1
ATOM 734 C C . GLU A 1 91 ? -18.375 -1.069 23.219 1 54.66 91 GLU A C 1
ATOM 736 O O . GLU A 1 91 ? -19.516 -0.724 23.547 1 54.66 91 GLU A O 1
ATOM 741 N N . ASN A 1 92 ? -17.375 -0.182 23.328 1 54.72 92 ASN A N 1
ATOM 742 C CA . ASN A 1 92 ? -17.734 1.176 23.703 1 54.72 92 ASN A CA 1
ATOM 743 C C . ASN A 1 92 ? -17.25 2.201 22.688 1 54.72 92 ASN A C 1
ATOM 745 O O . ASN A 1 92 ? -16.156 2.734 22.812 1 54.72 92 ASN A O 1
ATOM 749 N N . PRO A 1 93 ? -18.078 2.385 21.594 1 55.59 93 PRO A N 1
ATOM 750 C CA . PRO A 1 93 ? -17.766 3.303 20.484 1 55.59 93 PRO A CA 1
ATOM 751 C C . PRO A 1 93 ? -17.453 4.715 20.969 1 55.59 93 PRO A C 1
ATOM 753 O O . PRO A 1 93 ? -16.766 5.473 20.281 1 55.59 93 PRO A O 1
ATOM 756 N N . ASP A 1 94 ? -18.047 5.043 22.156 1 54.78 94 ASP A N 1
ATOM 757 C CA . ASP A 1 94 ? -17.938 6.422 22.625 1 54.78 94 ASP A CA 1
ATOM 758 C C . ASP A 1 94 ? -16.656 6.613 23.469 1 54.78 94 ASP A C 1
ATOM 760 O O . ASP A 1 94 ? -16.438 7.684 24.031 1 54.78 94 ASP A O 1
ATOM 764 N N . LYS A 1 95 ? -16.047 5.543 23.594 1 60.41 95 LYS A N 1
ATOM 765 C CA . LYS A 1 95 ? -14.914 5.664 24.516 1 60.41 95 LYS A CA 1
ATOM 766 C C . LYS A 1 95 ? -13.836 6.559 23.922 1 60.41 95 LYS A C 1
ATOM 768 O O . LYS A 1 95 ? -13.633 6.578 22.703 1 60.41 95 LYS A O 1
ATOM 773 N N . LYS A 1 96 ? -13.398 7.387 24.828 1 64.56 96 LYS A N 1
ATOM 774 C CA . LYS A 1 96 ? -12.305 8.305 24.531 1 64.56 96 LYS A CA 1
ATOM 775 C C . LYS A 1 96 ? -11.117 7.566 23.906 1 64.56 96 LYS A C 1
ATOM 777 O O . LYS A 1 96 ? -10.633 6.578 24.469 1 64.56 96 LYS A O 1
ATOM 782 N N . ILE A 1 97 ? -10.891 7.711 22.625 1 70.56 97 ILE A N 1
ATOM 783 C CA . ILE A 1 97 ? -9.797 7.094 21.891 1 70.56 97 ILE A CA 1
ATOM 784 C C . ILE A 1 97 ? -8.461 7.617 22.406 1 70.56 97 ILE A C 1
ATOM 786 O O . ILE A 1 97 ? -8.234 8.828 22.469 1 70.56 97 ILE A O 1
ATOM 790 N N . THR A 1 98 ? -7.727 6.762 23.156 1 75.56 98 THR A N 1
ATOM 791 C CA . THR A 1 98 ? -6.391 7.113 23.625 1 75.56 98 THR A CA 1
ATOM 792 C C . THR A 1 98 ? -5.324 6.516 22.703 1 75.56 98 THR A C 1
ATOM 794 O O . THR A 1 98 ? -5.641 5.758 21.797 1 75.56 98 THR A O 1
ATOM 797 N N . GLY A 1 99 ? -4.078 6.969 22.859 1 77.81 99 GLY A N 1
ATOM 798 C CA . GLY A 1 99 ? -2.943 6.48 22.094 1 77.81 99 GLY A CA 1
ATOM 799 C C . GLY A 1 99 ? -2.754 4.977 22.203 1 77.81 99 GLY A C 1
ATOM 800 O O . GLY A 1 99 ? -2.137 4.363 21.328 1 77.81 99 GLY A O 1
ATOM 801 N N . LYS A 1 100 ? -3.346 4.387 23.266 1 79.44 100 LYS A N 1
ATOM 802 C CA . LYS A 1 100 ? -3.186 2.953 23.484 1 79.44 100 LYS A CA 1
ATOM 803 C C . LYS A 1 100 ? -4 2.148 22.484 1 79.44 100 LYS A C 1
ATOM 805 O O . LYS A 1 100 ? -3.725 0.971 22.25 1 79.44 100 LYS A O 1
ATOM 810 N N . GLU A 1 101 ? -4.961 2.857 21.812 1 83.12 101 GLU A N 1
ATOM 811 C CA . GLU A 1 101 ? -5.824 2.17 20.859 1 83.12 101 GLU A CA 1
ATOM 812 C C . GLU A 1 101 ? -5.297 2.312 19.438 1 83.12 101 GLU A C 1
ATOM 814 O O . GLU A 1 101 ? -5.855 1.737 18.5 1 83.12 101 GLU A O 1
ATOM 819 N N . VAL A 1 102 ? -4.285 3.086 19.422 1 86 102 VAL A N 1
ATOM 820 C CA . VAL A 1 102 ? -3.709 3.293 18.094 1 86 102 VAL A CA 1
ATOM 821 C C . VAL A 1 102 ? -2.607 2.266 17.844 1 86 102 VAL A C 1
ATOM 823 O O . VAL A 1 102 ? -1.734 2.062 18.688 1 86 102 VAL A O 1
ATOM 826 N N . ARG A 1 103 ? -2.734 1.547 16.719 1 87.38 103 ARG A N 1
ATOM 827 C CA . ARG A 1 103 ? -1.745 0.533 16.375 1 87.38 103 ARG A CA 1
ATOM 828 C C . ARG A 1 103 ? -1.22 0.751 14.953 1 87.38 103 ARG A C 1
ATOM 830 O O . ARG A 1 103 ? -1.974 1.137 14.055 1 87.38 103 ARG A O 1
ATOM 837 N N . ILE A 1 104 ? 0.029 0.49 14.891 1 89.25 104 ILE A N 1
ATOM 838 C CA . ILE A 1 104 ? 0.627 0.526 13.562 1 89.25 104 ILE A CA 1
ATOM 839 C C . ILE A 1 104 ? 0.112 -0.647 12.734 1 89.25 104 ILE A C 1
ATOM 841 O O . ILE A 1 104 ? 0.115 -1.79 13.195 1 89.25 104 ILE A O 1
ATOM 845 N N . THR A 1 105 ? -0.384 -0.369 11.594 1 90.44 105 THR A N 1
ATOM 846 C CA . THR A 1 105 ? -0.945 -1.422 10.758 1 90.44 105 THR A CA 1
ATOM 847 C C . THR A 1 105 ? -0.004 -1.75 9.602 1 90.44 105 THR A C 1
ATOM 849 O O . THR A 1 105 ? -0.088 -2.83 9.016 1 90.44 105 THR A O 1
ATOM 852 N N . GLY A 1 106 ? 0.781 -0.854 9.258 1 94.12 106 GLY A N 1
ATOM 853 C CA . GLY A 1 106 ? 1.684 -1.111 8.148 1 94.12 106 GLY A CA 1
ATOM 854 C C . GLY A 1 106 ? 2.412 0.132 7.672 1 94.12 106 GLY A C 1
ATOM 855 O O . GLY A 1 106 ? 2.578 1.089 8.43 1 94.12 106 GLY A O 1
ATOM 856 N N . ILE A 1 107 ? 2.994 -0.027 6.492 1 95.88 107 ILE A N 1
ATOM 857 C CA . ILE A 1 107 ? 3.707 1.062 5.836 1 95.88 107 ILE A CA 1
ATOM 858 C C . ILE A 1 107 ? 3.115 1.3 4.445 1 95.88 107 ILE A C 1
ATOM 860 O O . ILE A 1 107 ? 2.934 0.357 3.674 1 95.88 107 ILE A O 1
ATOM 864 N N . ASN A 1 108 ? 2.76 2.525 4.242 1 96 108 ASN A N 1
ATOM 865 C CA . ASN A 1 108 ? 2.271 2.904 2.92 1 96 108 ASN A CA 1
ATOM 866 C C . ASN A 1 108 ? 3.42 3.219 1.967 1 96 108 ASN A C 1
ATOM 868 O O . ASN A 1 108 ? 4.418 3.818 2.367 1 96 108 ASN A O 1
ATOM 872 N N . PHE A 1 109 ? 3.246 2.846 0.734 1 97.88 109 PHE A N 1
ATOM 873 C CA . PHE A 1 109 ? 4.234 3.123 -0.299 1 97.88 109 PHE A CA 1
ATOM 874 C C . PHE A 1 109 ? 3.6 3.844 -1.48 1 97.88 109 PHE A C 1
ATOM 876 O O . PHE A 1 109 ? 2.582 3.395 -2.014 1 97.88 109 PHE A O 1
ATOM 883 N N . ARG A 1 110 ? 4.246 4.91 -1.847 1 97.12 110 ARG A N 1
ATOM 884 C CA . ARG A 1 110 ? 3.881 5.652 -3.049 1 97.12 110 ARG A CA 1
ATOM 885 C C . ARG A 1 110 ? 5.043 5.707 -4.035 1 97.12 110 ARG A C 1
ATOM 887 O O . ARG A 1 110 ? 6.02 6.426 -3.809 1 97.12 110 ARG A O 1
ATOM 894 N N . PRO A 1 111 ? 4.895 5.051 -5.148 1 97.44 111 PRO A N 1
ATOM 895 C CA . PRO A 1 111 ? 5.992 5.039 -6.121 1 97.44 111 PRO A CA 1
ATOM 896 C C . PRO A 1 111 ? 6.176 6.383 -6.816 1 97.44 111 PRO A C 1
ATOM 898 O O . PRO A 1 111 ? 5.211 7.141 -6.969 1 97.44 111 PRO A O 1
ATOM 901 N N . GLU A 1 112 ? 7.383 6.676 -7.199 1 96.38 112 GLU A N 1
ATOM 902 C CA . GLU A 1 112 ? 7.633 7.855 -8.023 1 96.38 112 GLU A CA 1
ATOM 903 C C . GLU A 1 112 ? 6.965 7.719 -9.391 1 96.38 112 GLU A C 1
ATOM 905 O O . GLU A 1 112 ? 6.867 6.613 -9.938 1 96.38 112 GLU A O 1
ATOM 910 N N . GLY A 1 113 ? 6.605 8.82 -9.906 1 95.75 113 GLY A N 1
ATOM 911 C CA . GLY A 1 113 ? 5.965 8.82 -11.211 1 95.75 113 GLY A CA 1
ATOM 912 C C . GLY A 1 113 ? 6.84 8.242 -12.305 1 95.75 113 GLY A C 1
ATOM 913 O O . GLY A 1 113 ? 6.363 7.488 -13.164 1 95.75 113 GLY A O 1
ATOM 914 N N . LYS A 1 114 ? 8.039 8.594 -12.258 1 95.5 114 LYS A N 1
ATOM 915 C CA . LYS A 1 114 ? 8.977 8.125 -13.273 1 95.5 114 LYS A CA 1
ATOM 916 C C . LYS A 1 114 ? 9.078 6.602 -13.266 1 95.5 114 LYS A C 1
ATOM 918 O O . LYS A 1 114 ? 9.125 5.969 -14.328 1 95.5 114 LYS A O 1
ATOM 923 N N . LEU A 1 115 ? 9.242 6.023 -12.109 1 96 115 LEU A N 1
ATOM 924 C CA . LEU A 1 115 ? 9.297 4.574 -11.969 1 96 115 LEU A CA 1
ATOM 925 C C . LEU A 1 115 ? 8.062 3.918 -12.586 1 96 115 LEU A C 1
ATOM 927 O O . LEU A 1 115 ? 8.188 2.975 -13.367 1 96 115 LEU A O 1
ATOM 931 N N . MET A 1 116 ? 6.879 4.453 -12.281 1 94.44 116 MET A N 1
ATOM 932 C CA . MET A 1 116 ? 5.617 3.924 -12.797 1 94.44 116 MET A CA 1
ATOM 933 C C . MET A 1 116 ? 5.566 4.027 -14.32 1 94.44 116 MET A C 1
ATOM 935 O O . MET A 1 116 ? 5.133 3.09 -14.992 1 94.44 116 MET A O 1
ATOM 939 N N . GLU A 1 117 ? 5.98 5.129 -14.82 1 94.69 117 GLU A N 1
ATOM 940 C CA . GLU A 1 117 ? 5.98 5.348 -16.266 1 94.69 117 GLU A CA 1
ATOM 941 C C . GLU A 1 117 ? 6.879 4.34 -16.984 1 94.69 117 GLU A C 1
ATOM 943 O O . GLU A 1 117 ? 6.504 3.791 -18.016 1 94.69 117 GLU A O 1
ATOM 948 N N . GLU A 1 118 ? 8.023 4.141 -16.453 1 94.44 118 GLU A N 1
ATOM 949 C CA . GLU A 1 118 ? 8.969 3.205 -17.062 1 94.44 118 GLU A CA 1
ATOM 950 C C . GLU A 1 118 ? 8.422 1.78 -17.047 1 94.44 118 GLU A C 1
ATOM 952 O O . GLU A 1 118 ? 8.539 1.055 -18.031 1 94.44 118 GLU A O 1
ATOM 957 N N . VAL A 1 119 ? 7.855 1.431 -15.953 1 92.94 119 VAL A N 1
ATOM 958 C CA . VAL A 1 119 ? 7.293 0.09 -15.844 1 92.94 119 VAL A CA 1
ATOM 959 C C . VAL A 1 119 ? 6.148 -0.071 -16.844 1 92.94 119 VAL A C 1
ATOM 961 O O . VAL A 1 119 ? 6.066 -1.082 -17.547 1 92.94 119 VAL A O 1
ATOM 964 N N . GLN A 1 120 ? 5.297 0.917 -16.906 1 90.12 120 GLN A N 1
ATOM 965 C CA . GLN A 1 120 ? 4.137 0.867 -17.781 1 90.12 120 GLN A CA 1
ATOM 966 C C . GLN A 1 120 ? 4.562 0.768 -19.25 1 90.12 120 GLN A C 1
ATOM 968 O O . GLN A 1 120 ? 3.916 0.084 -20.047 1 90.12 120 GLN A O 1
ATOM 973 N N . ARG A 1 121 ? 5.59 1.433 -19.547 1 91 121 ARG A N 1
ATOM 974 C CA . ARG A 1 121 ? 6.078 1.458 -20.922 1 91 121 ARG A CA 1
ATOM 975 C C . ARG A 1 121 ? 6.656 0.105 -21.328 1 91 121 ARG A C 1
ATOM 977 O O . ARG A 1 121 ? 6.625 -0.264 -22.5 1 91 121 ARG A O 1
ATOM 984 N N . ASN A 1 122 ? 7.117 -0.645 -20.406 1 89.94 122 ASN A N 1
ATOM 985 C CA . ASN A 1 122 ? 7.852 -1.874 -20.688 1 89.94 122 ASN A CA 1
ATOM 986 C C . ASN A 1 122 ? 6.945 -3.1 -20.594 1 89.94 122 ASN A C 1
ATOM 988 O O . ASN A 1 122 ? 7.387 -4.223 -20.844 1 89.94 122 ASN A O 1
ATOM 992 N N . VAL A 1 123 ? 5.676 -2.838 -20.328 1 87.94 123 VAL A N 1
ATOM 993 C CA . VAL A 1 123 ? 4.867 -4.012 -20.016 1 87.94 123 VAL A CA 1
ATOM 994 C C . VAL A 1 123 ? 3.684 -4.094 -20.969 1 87.94 123 VAL A C 1
ATOM 996 O O . VAL A 1 123 ? 3.1 -3.072 -21.344 1 87.94 123 VAL A O 1
ATOM 999 N N . HIS A 1 124 ? 3.383 -5.289 -21.438 1 88 124 HIS A N 1
ATOM 1000 C CA . HIS A 1 124 ? 2.174 -5.652 -22.172 1 88 124 HIS A CA 1
ATOM 1001 C C . HIS A 1 124 ? 1.476 -6.844 -21.516 1 88 124 HIS A C 1
ATOM 1003 O O . HIS A 1 124 ? 2.115 -7.852 -21.203 1 88 124 HIS A O 1
ATOM 1009 N N . PHE A 1 125 ? 0.252 -6.719 -21.359 1 88 125 PHE A N 1
ATOM 1010 C CA . PHE A 1 125 ? -0.489 -7.742 -20.625 1 88 125 PHE A CA 1
ATOM 1011 C C . PHE A 1 125 ? -1.018 -8.805 -21.594 1 88 125 PHE A C 1
ATOM 1013 O O . PHE A 1 125 ? -1.543 -8.484 -22.656 1 88 125 PHE A O 1
ATOM 1020 N N . VAL A 1 126 ? -0.836 -10.023 -21.156 1 87 126 VAL A N 1
ATOM 1021 C CA . VAL A 1 126 ? -1.365 -11.156 -21.922 1 87 126 VAL A CA 1
ATOM 1022 C C . VAL A 1 126 ? -2.131 -12.094 -20.984 1 87 126 VAL A C 1
ATOM 1024 O O . VAL A 1 126 ? -1.687 -12.359 -19.859 1 87 126 VAL A O 1
ATOM 1027 N N . ARG A 1 127 ? -3.229 -12.539 -21.484 1 84.69 127 ARG A N 1
ATOM 1028 C CA . ARG A 1 127 ? -4.035 -13.445 -20.688 1 84.69 127 ARG A CA 1
ATOM 1029 C C . ARG A 1 127 ? -3.314 -14.781 -20.484 1 84.69 127 ARG A C 1
ATOM 1031 O O . ARG A 1 127 ? -2.727 -15.32 -21.422 1 84.69 127 ARG A O 1
ATOM 1038 N N . SER A 1 128 ? -3.348 -15.156 -19.219 1 83.38 128 SER A N 1
ATOM 1039 C CA . SER A 1 128 ? -2.68 -16.422 -18.922 1 83.38 128 SER A CA 1
ATOM 1040 C C . SER A 1 128 ? -3.451 -17.609 -19.484 1 83.38 128 SER A C 1
ATOM 1042 O O . SER A 1 128 ? -4.684 -17.609 -19.484 1 83.38 128 SER A O 1
ATOM 1044 N N . ARG A 1 129 ? -2.711 -18.469 -20.141 1 73.81 129 ARG A N 1
ATOM 1045 C CA . ARG A 1 129 ? -3.326 -19.672 -20.719 1 73.81 129 ARG A CA 1
ATOM 1046 C C . ARG A 1 129 ? -3.781 -20.625 -19.625 1 73.81 129 ARG A C 1
ATOM 1048 O O . ARG A 1 129 ? -4.742 -21.375 -19.812 1 73.81 129 ARG A O 1
ATOM 1055 N N . TYR A 1 130 ? -3.049 -20.609 -18.562 1 69.25 130 TYR A N 1
ATOM 1056 C CA . TYR A 1 130 ? -3.336 -21.531 -17.469 1 69.25 130 TYR A CA 1
ATOM 1057 C C . TYR A 1 130 ? -3.887 -20.797 -16.266 1 69.25 130 TYR A C 1
ATOM 1059 O O . TYR A 1 130 ? -3.314 -19.797 -15.82 1 69.25 130 TYR A O 1
ATOM 1067 N N . SER A 1 131 ? -5.215 -20.891 -16.078 1 68.25 131 SER A N 1
ATOM 1068 C CA . SER A 1 131 ? -5.785 -20.281 -14.883 1 68.25 131 SER A CA 1
ATOM 1069 C C . SER A 1 131 ? -5.496 -21.109 -13.641 1 68.25 131 SER A C 1
ATOM 1071 O O . SER A 1 131 ? -5.535 -22.344 -13.688 1 68.25 131 SER A O 1
ATOM 1073 N N . ASN A 1 132 ? -4.945 -20.375 -12.711 1 72.5 132 ASN A N 1
ATOM 1074 C CA . ASN A 1 132 ? -4.762 -21.047 -11.43 1 72.5 132 ASN A CA 1
ATOM 1075 C C . ASN A 1 132 ? -6.094 -21.281 -10.719 1 72.5 132 ASN A C 1
ATOM 1077 O O . ASN A 1 132 ? -6.129 -21.812 -9.609 1 72.5 132 ASN A O 1
ATOM 1081 N N . GLN A 1 133 ? -7.012 -20.984 -11.477 1 78.94 133 GLN A N 1
ATOM 1082 C CA . GLN A 1 133 ? -8.32 -21.125 -10.859 1 78.94 133 GLN A CA 1
ATOM 1083 C C . GLN A 1 133 ? -8.953 -22.469 -11.211 1 78.94 133 GLN A C 1
ATOM 1085 O O . GLN A 1 133 ? -8.734 -23 -12.312 1 78.94 133 GLN A O 1
ATOM 1090 N N . SER A 1 134 ? -9.578 -23.031 -10.258 1 85.62 134 SER A N 1
ATOM 1091 C CA . SER A 1 134 ? -10.289 -24.297 -10.492 1 85.62 134 SER A CA 1
ATOM 1092 C C . SER A 1 134 ? -11.484 -24.078 -11.414 1 85.62 134 SER A C 1
ATOM 1094 O O . SER A 1 134 ? -12.18 -23.062 -11.32 1 85.62 134 SER A O 1
ATOM 1096 N N . THR A 1 135 ? -11.703 -25.109 -12.336 1 82.19 135 THR A N 1
ATOM 1097 C CA . THR A 1 135 ? -12.922 -25.109 -13.125 1 82.19 135 THR A CA 1
ATOM 1098 C C . THR A 1 135 ? -14.156 -25.156 -12.227 1 82.19 135 THR A C 1
ATOM 1100 O O . THR A 1 135 ? -14.172 -25.906 -11.234 1 82.19 135 THR A O 1
ATOM 1103 N N . LYS A 1 136 ? -15.055 -24.344 -12.555 1 81.81 136 LYS A N 1
ATOM 1104 C CA . LYS A 1 136 ? -16.266 -24.297 -11.734 1 81.81 136 LYS A CA 1
ATOM 1105 C C . LYS A 1 136 ? -17.281 -25.344 -12.172 1 81.81 136 LYS A C 1
ATOM 1107 O O . LYS A 1 136 ? -17.719 -25.359 -13.32 1 81.81 136 LYS A O 1
ATOM 1112 N N . TYR A 1 137 ? -17.578 -26.281 -11.203 1 89.12 137 TYR A N 1
ATOM 1113 C CA . TYR A 1 137 ? -18.562 -27.328 -11.469 1 89.12 137 TYR A CA 1
ATOM 1114 C C . TYR A 1 137 ? -19.719 -27.234 -10.484 1 89.12 137 TYR A C 1
ATOM 1116 O O . TYR A 1 137 ? -19.531 -26.875 -9.32 1 89.12 137 TYR A O 1
ATOM 1124 N N . SER A 1 138 ? -20.938 -27.516 -11.07 1 91.56 138 SER A N 1
ATOM 1125 C CA . SER A 1 138 ? -22.016 -27.859 -10.141 1 91.56 138 SER A CA 1
ATOM 1126 C C . SER A 1 138 ? -21.828 -2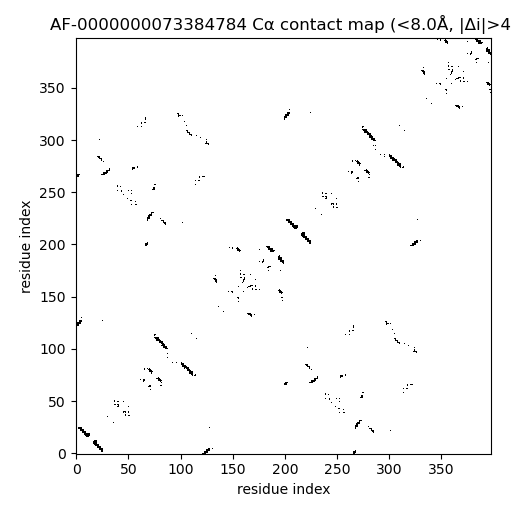9.25 -9.555 1 91.56 138 SER A C 1
ATOM 1128 O O . SER A 1 138 ? -21.109 -30.078 -10.117 1 91.56 138 SER A O 1
ATOM 1130 N N . GLU A 1 139 ? -22.359 -29.438 -8.398 1 93.62 139 GLU A N 1
ATOM 1131 C CA . GLU A 1 139 ? -22.234 -30.734 -7.754 1 93.62 139 GLU A CA 1
ATOM 1132 C C . GLU A 1 139 ? -22.703 -31.859 -8.672 1 93.62 139 GLU A C 1
ATOM 1134 O O . GLU A 1 139 ? -22.031 -32.906 -8.797 1 93.62 139 GLU A O 1
ATOM 1139 N N . GLU A 1 140 ? -23.844 -31.641 -9.258 1 93.81 140 GLU A N 1
ATOM 1140 C CA . GLU A 1 140 ? -24.422 -32.656 -10.125 1 93.81 140 GLU A CA 1
ATOM 1141 C C . GLU A 1 140 ? -23.531 -32.938 -11.336 1 93.81 140 GLU A C 1
ATOM 1143 O O . GLU A 1 140 ? -23.297 -34.094 -11.695 1 93.81 140 GLU A O 1
ATOM 1148 N N . LYS A 1 141 ? -23.031 -31.922 -11.883 1 94.56 141 LYS A N 1
ATOM 1149 C CA . LYS A 1 141 ? -22.203 -32.062 -13.078 1 94.56 141 LYS A CA 1
ATOM 1150 C C . LYS A 1 141 ? -20.891 -32.75 -12.758 1 94.56 141 LYS A C 1
ATOM 1152 O O . LYS A 1 141 ? -20.438 -33.625 -13.5 1 94.56 141 LYS A O 1
ATOM 1157 N N . LEU A 1 142 ? -20.281 -32.312 -11.703 1 95.12 142 LEU A N 1
ATOM 1158 C CA . LEU A 1 142 ? -19 -32.906 -11.32 1 95.12 142 LEU A CA 1
ATOM 1159 C C . LEU A 1 142 ? -19.156 -34.406 -10.984 1 95.12 142 LEU A C 1
ATOM 1161 O O . LEU A 1 142 ? -18.344 -35.219 -11.406 1 95.12 142 LEU A O 1
ATOM 1165 N N . LEU A 1 143 ? -20.188 -34.688 -10.297 1 94.38 143 LEU A N 1
ATOM 1166 C CA . LEU A 1 143 ? -20.453 -36.062 -9.945 1 94.38 143 LEU A CA 1
ATOM 1167 C C . LEU A 1 143 ? -20.656 -36.938 -11.195 1 94.38 143 LEU A C 1
ATOM 1169 O O . LEU A 1 143 ? -20.188 -38.062 -11.266 1 94.38 143 LEU A O 1
ATOM 1173 N N . ALA A 1 144 ? -21.391 -36.375 -12.078 1 95 144 ALA A N 1
ATOM 1174 C CA . ALA A 1 144 ? -21.641 -37.094 -13.336 1 95 144 ALA A CA 1
ATOM 1175 C C . ALA A 1 144 ? -20.328 -37.375 -14.055 1 95 144 ALA A C 1
ATOM 1177 O O . ALA A 1 144 ? -20.141 -38.5 -14.57 1 95 144 ALA A O 1
ATOM 1178 N N . LYS A 1 145 ? -19.422 -36.406 -14.086 1 94.88 145 LYS A N 1
ATOM 1179 C CA . LYS A 1 145 ? -18.125 -36.562 -14.734 1 94.88 145 LYS A CA 1
ATOM 1180 C C . LYS A 1 145 ? -17.281 -37.625 -14.008 1 94.88 145 LYS A C 1
ATOM 1182 O O . LYS A 1 145 ? -16.609 -38.438 -14.648 1 94.88 145 LYS A O 1
ATOM 1187 N N . ILE A 1 146 ? -17.344 -37.594 -12.742 1 95.12 146 ILE A N 1
ATOM 1188 C CA . ILE A 1 146 ? -16.578 -38.531 -11.93 1 95.12 146 ILE A CA 1
ATOM 1189 C C . ILE A 1 146 ? -17.109 -39.938 -12.164 1 95.12 146 ILE A C 1
ATOM 1191 O O . ILE A 1 146 ? -16.328 -40.875 -12.336 1 95.12 146 ILE A O 1
ATOM 1195 N N . LYS A 1 147 ? -18.422 -40.094 -12.172 1 94.56 147 LYS A N 1
ATOM 1196 C CA . LYS A 1 147 ? -19.031 -41.375 -12.414 1 94.56 147 LYS A CA 1
ATOM 1197 C C . LYS A 1 147 ? -18.672 -41.906 -13.797 1 94.56 147 LYS A C 1
ATOM 1199 O O . LYS A 1 147 ? -18.422 -43.125 -13.969 1 94.56 147 LYS A O 1
ATOM 1204 N N . GLU A 1 148 ? -18.719 -41.031 -14.719 1 94.62 148 GLU A N 1
ATOM 1205 C CA . GLU A 1 148 ? -18.328 -41.406 -16.078 1 94.62 148 GLU A CA 1
ATOM 1206 C C . GLU A 1 148 ? -16.906 -41.938 -16.109 1 94.62 148 GLU A C 1
ATOM 1208 O O . GLU A 1 148 ? -16.625 -42.938 -16.766 1 94.62 148 GLU A O 1
ATOM 1213 N N . TYR A 1 149 ? -16.047 -41.25 -15.477 1 95.5 149 TYR A N 1
ATOM 1214 C CA . TYR A 1 149 ? -14.641 -41.688 -15.414 1 95.5 149 TYR A CA 1
ATOM 1215 C C . TYR A 1 149 ? -14.516 -43.031 -14.734 1 95.5 149 TYR A C 1
ATOM 1217 O O . TYR A 1 149 ? -13.727 -43.875 -15.172 1 95.5 149 TYR A O 1
ATOM 1225 N N . LEU A 1 150 ? -15.227 -43.281 -13.703 1 94.19 150 LEU A N 1
ATOM 1226 C CA . LEU A 1 150 ? -15.133 -44.5 -12.898 1 94.19 150 LEU A CA 1
ATOM 1227 C C . LEU A 1 150 ? -15.789 -45.688 -13.617 1 94.19 150 LEU A C 1
ATOM 1229 O O . LEU A 1 150 ? -15.57 -46.844 -13.242 1 94.19 150 LEU A O 1
ATOM 1233 N N . GLN A 1 151 ? -16.594 -45.406 -14.625 1 92.5 151 GLN A N 1
ATOM 1234 C CA . GLN A 1 151 ? -17.125 -46.5 -15.453 1 92.5 151 GLN A CA 1
ATOM 1235 C C . GLN A 1 151 ? -16.016 -47.219 -16.203 1 92.5 151 GLN A C 1
ATOM 1237 O O . GLN A 1 151 ? -16.094 -48.438 -16.438 1 92.5 151 GLN A O 1
ATOM 1242 N N . GLU A 1 152 ? -14.969 -46.5 -16.531 1 93.69 152 GLU A N 1
ATOM 1243 C CA . GLU A 1 152 ? -13.852 -47.031 -17.297 1 93.69 152 GLU A CA 1
ATOM 1244 C C . GLU A 1 152 ? -12.633 -47.281 -16.406 1 93.69 152 GLU A C 1
ATOM 1246 O O . GLU A 1 152 ? -11.648 -47.875 -16.844 1 93.69 152 GLU A O 1
ATOM 1251 N N . ASN A 1 153 ? -12.797 -46.656 -15.219 1 94.31 153 ASN A N 1
ATOM 1252 C CA . ASN A 1 153 ? -11.695 -46.812 -14.273 1 94.31 153 ASN A CA 1
ATOM 1253 C C . ASN A 1 153 ? -12.18 -47.25 -12.906 1 94.31 153 ASN A C 1
ATOM 1255 O O . ASN A 1 153 ? -13.32 -47 -12.523 1 94.31 153 ASN A O 1
ATOM 1259 N N . ARG A 1 154 ? -11.359 -47.938 -12.172 1 91.25 154 ARG A N 1
ATOM 1260 C CA . ARG A 1 154 ? -11.75 -48.562 -10.898 1 91.25 154 ARG A CA 1
ATOM 1261 C C . ARG A 1 154 ? -11.711 -47.531 -9.773 1 91.25 154 ARG A C 1
ATOM 1263 O O . ARG A 1 154 ? -12.398 -47.688 -8.758 1 91.25 154 ARG A O 1
ATOM 1270 N N . TYR A 1 155 ? -10.859 -46.562 -9.938 1 95 155 TYR A N 1
ATOM 1271 C CA . TYR A 1 155 ? -10.711 -45.562 -8.859 1 95 155 TYR A CA 1
ATOM 1272 C C . TYR A 1 155 ? -10.336 -44.219 -9.406 1 95 155 TYR A C 1
ATOM 1274 O O . TYR A 1 155 ? -10.008 -44.062 -10.594 1 95 155 TYR A O 1
ATOM 1282 N N . ILE A 1 156 ? -10.43 -43.188 -8.578 1 95.5 156 ILE A N 1
ATOM 1283 C CA . ILE A 1 156 ? -10.039 -41.812 -8.938 1 95.5 156 ILE A CA 1
ATOM 1284 C C . ILE A 1 156 ? -9.188 -41.219 -7.82 1 95.5 156 ILE A C 1
ATOM 1286 O O . ILE A 1 156 ? -9.266 -41.656 -6.668 1 95.5 156 ILE A O 1
ATOM 1290 N N . THR A 1 157 ? -8.289 -40.375 -8.195 1 95.19 157 THR A N 1
ATOM 1291 C CA . THR A 1 157 ? -7.414 -39.719 -7.23 1 95.19 157 THR A CA 1
ATOM 1292 C C . THR A 1 157 ? -7.492 -38.188 -7.395 1 95.19 157 THR A C 1
ATOM 1294 O O . THR A 1 157 ? -8.062 -37.688 -8.367 1 95.19 157 THR A O 1
ATOM 1297 N N . THR A 1 158 ? -6.98 -37.5 -6.391 1 94.88 158 THR A N 1
ATOM 1298 C CA . THR A 1 158 ? -6.914 -36.062 -6.441 1 94.88 158 THR A CA 1
ATOM 1299 C C . THR A 1 158 ? -6.129 -35.594 -7.664 1 94.88 158 THR A C 1
ATOM 1301 O O . THR A 1 158 ? -6.492 -34.594 -8.305 1 94.88 158 THR A O 1
ATOM 1304 N N . ARG A 1 159 ? -5.145 -36.344 -7.945 1 94.12 159 ARG A N 1
ATOM 1305 C CA . ARG A 1 159 ? -4.297 -36 -9.086 1 94.12 159 ARG A CA 1
ATOM 1306 C C . ARG A 1 159 ? -5.09 -36.062 -10.391 1 94.12 159 ARG A C 1
ATOM 1308 O O . ARG A 1 159 ? -4.938 -35.188 -11.25 1 94.12 159 ARG A O 1
ATOM 1315 N N . ILE A 1 160 ? -5.93 -37 -10.516 1 93.06 160 ILE A N 1
ATOM 1316 C CA . ILE A 1 160 ? -6.73 -37.188 -11.719 1 93.06 160 ILE A CA 1
ATOM 1317 C C . ILE A 1 160 ? -7.711 -36.031 -11.867 1 93.06 160 ILE A C 1
ATOM 1319 O O . ILE A 1 160 ? -7.883 -35.5 -12.969 1 93.06 160 ILE A O 1
ATOM 1323 N N . LEU A 1 161 ? -8.312 -35.656 -10.773 1 94.12 161 LEU A N 1
ATOM 1324 C CA . LEU A 1 161 ? -9.234 -34.531 -10.812 1 94.12 161 LEU A CA 1
ATOM 1325 C C . LEU A 1 161 ? -8.523 -33.25 -11.258 1 94.12 161 LEU A C 1
ATOM 1327 O O . LEU A 1 161 ? -9.086 -32.469 -12.016 1 94.12 161 LEU A O 1
ATOM 1331 N N . ARG A 1 162 ? -7.355 -33.125 -10.789 1 92 162 ARG A N 1
ATOM 1332 C CA . ARG A 1 162 ? -6.578 -31.922 -11.125 1 92 162 ARG A CA 1
ATOM 1333 C C . ARG A 1 162 ? -6.254 -31.891 -12.617 1 92 162 ARG A C 1
ATOM 1335 O O . ARG A 1 162 ? -6.477 -30.875 -13.273 1 92 162 ARG A O 1
ATOM 1342 N N . ILE A 1 163 ? -5.773 -33 -13.109 1 90.25 163 ILE A N 1
ATOM 1343 C CA . ILE A 1 163 ? -5.254 -33.062 -14.469 1 90.25 163 ILE A CA 1
ATOM 1344 C C . ILE A 1 163 ? -6.414 -33.156 -15.461 1 90.25 163 ILE A C 1
ATOM 1346 O O . ILE A 1 163 ? -6.461 -32.406 -16.438 1 90.25 163 ILE A O 1
ATOM 1350 N N . LEU A 1 164 ? -7.379 -33.969 -15.133 1 90.94 164 LEU A N 1
ATOM 1351 C CA . LEU A 1 164 ? -8.414 -34.281 -16.125 1 90.94 164 LEU A CA 1
ATOM 1352 C C . LEU A 1 164 ? -9.578 -33.312 -15.992 1 90.94 164 LEU A C 1
ATOM 1354 O O . LEU A 1 164 ? -10.227 -32.969 -16.984 1 90.94 164 LEU A O 1
ATOM 1358 N N . PHE A 1 165 ? -9.812 -32.875 -14.789 1 91.75 165 PHE A N 1
ATOM 1359 C CA . PHE A 1 165 ? -11.008 -32.062 -14.594 1 91.75 165 PHE A CA 1
ATOM 1360 C C . PHE A 1 165 ? -10.648 -30.609 -14.375 1 91.75 165 PHE A C 1
ATOM 1362 O O . PHE A 1 165 ? -11.523 -29.75 -14.289 1 91.75 165 PHE A O 1
ATOM 1369 N N . GLY A 1 166 ? -9.328 -30.328 -14.148 1 88.06 166 GLY A N 1
ATOM 1370 C CA . GLY A 1 166 ? -8.883 -28.953 -14.047 1 88.06 166 GLY A CA 1
ATOM 1371 C C . GLY A 1 166 ? -9.148 -28.328 -12.688 1 88.06 166 GLY A C 1
ATOM 1372 O O . GLY A 1 166 ? -9.484 -27.156 -12.594 1 88.06 166 GLY A O 1
ATOM 1373 N N . LEU A 1 167 ? -9.188 -29.141 -11.727 1 90.25 167 LEU A N 1
ATOM 1374 C CA . LEU A 1 167 ? -9.414 -28.625 -10.383 1 90.25 167 LEU A CA 1
ATOM 1375 C C . LEU A 1 167 ? -8.094 -28.375 -9.664 1 90.25 167 LEU A C 1
ATOM 1377 O O . LEU A 1 167 ? -7.09 -29.031 -9.945 1 90.25 167 LEU A O 1
ATOM 1381 N N . THR A 1 168 ? -8.07 -27.391 -8.883 1 89.94 168 THR A N 1
ATOM 1382 C CA . THR A 1 168 ? -6.914 -27.172 -8.023 1 89.94 168 THR A CA 1
ATOM 1383 C C . THR A 1 168 ? -6.809 -28.266 -6.969 1 89.94 168 THR A C 1
ATOM 1385 O O . THR A 1 168 ? -7.785 -28.969 -6.691 1 89.94 168 THR A O 1
ATOM 1388 N N . PRO A 1 169 ? -5.625 -28.484 -6.43 1 91.06 169 PRO A N 1
ATOM 1389 C CA . PRO A 1 169 ? -5.48 -29.531 -5.406 1 91.06 169 PRO A CA 1
ATOM 1390 C C . PRO A 1 169 ? -6.449 -29.344 -4.242 1 91.06 169 PRO A C 1
ATOM 1392 O O . PRO A 1 169 ? -7.035 -30.312 -3.762 1 91.06 169 PRO A O 1
ATOM 1395 N N . TYR A 1 170 ? -6.66 -28.203 -3.867 1 94.19 170 TYR A N 1
ATOM 1396 C CA . TYR A 1 170 ? -7.566 -27.922 -2.76 1 94.19 170 TYR A CA 1
ATOM 1397 C C . TYR A 1 170 ? -9 -28.297 -3.115 1 94.19 170 TYR A C 1
ATOM 1399 O O . TYR A 1 170 ? -9.68 -28.969 -2.348 1 94.19 170 TYR A O 1
ATOM 1407 N N . MET A 1 171 ? -9.398 -27.844 -4.27 1 93.69 171 MET A N 1
ATOM 1408 C CA . MET A 1 171 ? -10.773 -28.109 -4.676 1 93.69 171 MET A CA 1
ATOM 1409 C C . MET A 1 171 ? -10.992 -29.594 -4.914 1 93.69 171 MET A C 1
ATOM 1411 O O . MET A 1 171 ? -12.047 -30.141 -4.578 1 93.69 171 MET A O 1
ATOM 1415 N N . ALA A 1 172 ? -10.07 -30.219 -5.527 1 95.06 172 ALA A N 1
ATOM 1416 C CA . ALA A 1 172 ? -10.156 -31.656 -5.754 1 95.06 172 ALA A CA 1
ATOM 1417 C C . ALA A 1 172 ? -10.367 -32.406 -4.445 1 95.06 172 ALA A C 1
ATOM 1419 O O . ALA A 1 172 ? -11.266 -33.25 -4.34 1 95.06 172 ALA A O 1
ATOM 1420 N N . GLN A 1 173 ? -9.57 -32.094 -3.529 1 94.44 173 GLN A N 1
ATOM 1421 C CA . GLN A 1 173 ? -9.672 -32.719 -2.219 1 94.44 173 GLN A CA 1
ATOM 1422 C C . GLN A 1 173 ? -11.008 -32.406 -1.554 1 94.44 173 GLN A C 1
ATOM 1424 O O . GLN A 1 173 ? -11.641 -33.281 -0.968 1 94.44 173 GLN A O 1
ATOM 1429 N N . LYS A 1 174 ? -11.32 -31.172 -1.625 1 95.62 174 LYS A N 1
ATOM 1430 C CA . LYS A 1 174 ? -12.578 -30.719 -1.017 1 95.62 174 LYS A CA 1
ATOM 1431 C C . LYS A 1 174 ? -13.766 -31.484 -1.588 1 95.62 174 LYS A C 1
ATOM 1433 O O . LYS A 1 174 ? -14.617 -31.969 -0.838 1 95.62 174 LYS A O 1
ATOM 1438 N N . TRP A 1 175 ? -13.836 -31.578 -2.883 1 95.06 175 TRP A N 1
ATOM 1439 C CA . TRP A 1 175 ? -14.938 -32.25 -3.555 1 95.06 175 TRP A CA 1
ATOM 1440 C C . TRP A 1 175 ? -14.945 -33.75 -3.209 1 95.06 175 TRP A C 1
ATOM 1442 O O . TRP A 1 175 ? -16 -34.312 -2.934 1 95.06 175 TRP A O 1
ATOM 1452 N N . LEU A 1 176 ? -13.875 -34.406 -3.236 1 95.44 176 LEU A N 1
ATOM 1453 C CA . LEU A 1 176 ? -13.797 -35.812 -2.922 1 95.44 176 LEU A CA 1
ATOM 1454 C C . LEU A 1 176 ? -14.234 -36.094 -1.485 1 95.44 176 LEU A C 1
ATOM 1456 O O . LEU A 1 176 ? -14.961 -37.062 -1.221 1 95.44 176 LEU A O 1
ATOM 1460 N N . ASN A 1 177 ? -13.781 -35.281 -0.555 1 95.12 177 ASN A N 1
ATOM 1461 C CA . ASN A 1 177 ? -14.227 -35.375 0.829 1 95.12 177 ASN A CA 1
ATOM 1462 C C . ASN A 1 177 ? -15.734 -35.188 0.951 1 95.12 177 ASN A C 1
ATOM 1464 O O . ASN A 1 177 ? -16.391 -35.906 1.708 1 95.12 177 ASN A O 1
ATOM 1468 N N . HIS A 1 178 ? -16.172 -34.219 0.219 1 96.5 178 HIS A N 1
ATOM 1469 C CA . HIS A 1 178 ? -17.609 -33.938 0.21 1 96.5 178 HIS A CA 1
ATOM 1470 C C . HIS A 1 178 ? -18.406 -35.156 -0.245 1 96.5 178 HIS A C 1
ATOM 1472 O O . HIS A 1 178 ? -19.391 -35.531 0.402 1 96.5 178 HIS A O 1
ATOM 1478 N N . PHE A 1 179 ? -18.047 -35.781 -1.279 1 95.75 179 PHE A N 1
ATOM 1479 C CA . PHE A 1 179 ? -18.75 -36.938 -1.813 1 95.75 179 PHE A CA 1
ATOM 1480 C C . PHE A 1 179 ? -18.609 -38.156 -0.884 1 95.75 179 PHE A C 1
ATOM 1482 O O . PHE A 1 179 ? -19.5 -38.969 -0.802 1 95.75 179 PHE A O 1
ATOM 1489 N N . CYS A 1 180 ? -17.578 -38.219 -0.173 1 94.94 180 CYS A N 1
ATOM 1490 C CA . CYS A 1 180 ? -17.406 -39.25 0.822 1 94.94 180 CYS A CA 1
ATOM 1491 C C . CYS A 1 180 ? -18.328 -39.031 2.012 1 94.94 180 CYS A C 1
ATOM 1493 O O . CYS A 1 180 ? -18.938 -40 2.523 1 94.94 180 CYS A O 1
ATOM 1495 N N . GLU A 1 181 ? -18.391 -37.844 2.42 1 95.25 181 GLU A N 1
ATOM 1496 C CA . GLU A 1 181 ? -19.25 -37.5 3.541 1 95.25 181 GLU A CA 1
ATOM 1497 C C . GLU A 1 181 ? -20.719 -37.75 3.201 1 95.25 181 GLU A C 1
ATOM 1499 O O . GLU A 1 181 ? -21.5 -38.156 4.07 1 95.25 181 GLU A O 1
ATOM 1504 N N . LYS A 1 182 ? -21.062 -37.5 1.952 1 95.31 182 LYS A N 1
ATOM 1505 C CA . LYS A 1 182 ? -22.422 -37.75 1.494 1 95.31 182 LYS A CA 1
ATOM 1506 C C . LYS A 1 182 ? -22.688 -39.219 1.264 1 95.31 182 LYS A C 1
ATOM 1508 O O . LYS A 1 182 ? -23.812 -39.625 0.964 1 95.31 182 LYS A O 1
ATOM 1513 N N . GLY A 1 183 ? -21.656 -40.094 1.354 1 93.88 183 GLY A N 1
ATOM 1514 C CA . GLY A 1 183 ? -21.781 -41.531 1.221 1 93.88 183 GLY A CA 1
ATOM 1515 C C . GLY A 1 183 ? -21.797 -42 -0.222 1 93.88 183 GLY A C 1
ATOM 1516 O O . GLY A 1 183 ? -22.203 -43.125 -0.514 1 93.88 183 GLY A O 1
ATOM 1517 N N . ILE A 1 184 ? -21.422 -41.156 -1.088 1 94.44 184 ILE A N 1
ATOM 1518 C CA . ILE A 1 184 ? -21.406 -41.5 -2.51 1 94.44 184 ILE A CA 1
ATOM 1519 C C . ILE A 1 184 ? -20.109 -42.188 -2.861 1 94.44 184 ILE A C 1
ATOM 1521 O O . ILE A 1 184 ? -20.094 -43.125 -3.654 1 94.44 184 ILE A O 1
ATOM 1525 N N . MET A 1 185 ? -19.031 -41.719 -2.256 1 95.06 185 MET A N 1
ATOM 1526 C CA . MET A 1 185 ? -17.719 -42.281 -2.518 1 95.06 185 MET A CA 1
ATOM 1527 C C . MET A 1 185 ? -17.078 -42.781 -1.23 1 95.06 185 MET A C 1
ATOM 1529 O O . MET A 1 185 ? -17.516 -42.438 -0.134 1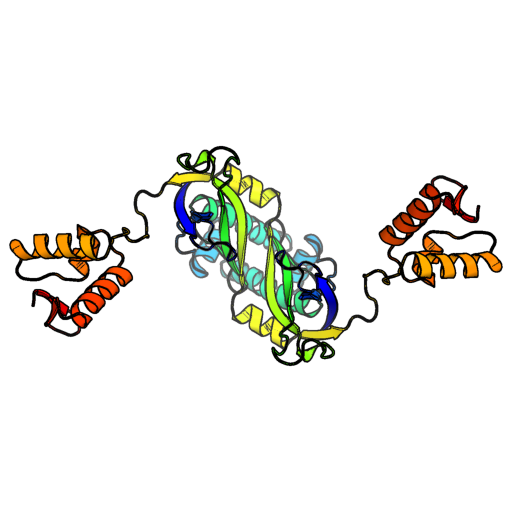 95.06 185 MET A O 1
ATOM 1533 N N . GLU A 1 186 ? -16.188 -43.688 -1.39 1 95.19 186 GLU A N 1
ATOM 1534 C CA . GLU A 1 186 ? -15.43 -44.25 -0.269 1 95.19 186 GLU A CA 1
ATOM 1535 C C . GLU A 1 186 ? -13.93 -44.062 -0.471 1 95.19 186 GLU A C 1
ATOM 1537 O O . GLU A 1 186 ? -13.422 -44.25 -1.581 1 95.19 186 GLU A O 1
ATOM 1542 N N . LYS A 1 187 ? -13.32 -43.656 0.551 1 94.56 187 LYS A N 1
ATOM 1543 C CA . LYS A 1 187 ? -11.883 -43.406 0.529 1 94.56 187 LYS A CA 1
ATOM 1544 C C . LYS A 1 187 ? -11.094 -44.625 0.993 1 94.56 187 LYS A C 1
ATOM 1546 O O . LYS A 1 187 ? -11.422 -45.219 2.021 1 94.56 187 LYS A O 1
ATOM 1551 N N . GLU A 1 188 ? -10.172 -45.094 0.235 1 92.44 188 GLU A N 1
ATOM 1552 C CA . GLU A 1 188 ? -9.25 -46.188 0.59 1 92.44 188 GLU A CA 1
ATOM 1553 C C . GLU A 1 188 ? -7.805 -45.781 0.281 1 92.44 188 GLU A C 1
ATOM 1555 O O . GLU A 1 188 ? -7.512 -44.625 0.007 1 92.44 188 GLU A O 1
ATOM 1560 N N . GLY A 1 189 ? -6.812 -46.75 0.548 1 87.62 189 GLY A N 1
ATOM 1561 C CA . GLY A 1 189 ? -5.414 -46.469 0.241 1 87.62 189 GLY A CA 1
ATOM 1562 C C . GLY A 1 189 ? -4.613 -46.031 1.447 1 87.62 189 GLY A C 1
ATOM 1563 O O . GLY A 1 189 ? -5.039 -46.219 2.588 1 87.62 189 GLY A O 1
ATOM 1564 N N . THR A 1 190 ? -3.49 -45.5 1.08 1 89.75 190 THR A N 1
ATOM 1565 C CA . THR A 1 190 ? -2.588 -45.062 2.143 1 89.75 190 THR A CA 1
ATOM 1566 C C . THR A 1 190 ? -2.777 -43.562 2.439 1 89.75 190 THR A C 1
ATOM 1568 O O . THR A 1 190 ? -3.426 -42.875 1.673 1 89.75 190 THR A O 1
ATOM 1571 N N . GLN A 1 191 ? -2.182 -43.188 3.512 1 88.38 191 GLN A N 1
ATOM 1572 C CA . GLN A 1 191 ? -2.268 -41.781 3.906 1 88.38 191 GLN A CA 1
ATOM 1573 C C . GLN A 1 191 ? -1.662 -40.875 2.842 1 88.38 191 GLN A C 1
ATOM 1575 O O . GLN A 1 191 ? -2.152 -39.75 2.611 1 88.38 191 GLN A O 1
ATOM 1580 N N . HIS A 1 192 ? -0.638 -41.406 2.182 1 89 192 HIS A N 1
ATOM 1581 C CA . HIS A 1 192 ? 0.086 -40.594 1.223 1 89 192 HIS A CA 1
ATOM 1582 C C . HIS A 1 192 ? -0.428 -40.812 -0.195 1 89 192 HIS A C 1
ATOM 1584 O O . HIS A 1 192 ? -0.06 -40.094 -1.116 1 89 192 HIS A O 1
ATOM 1590 N N . ALA A 1 193 ? -1.21 -41.812 -0.34 1 90.62 193 ALA A N 1
ATOM 1591 C CA . ALA A 1 193 ? -1.753 -42.125 -1.661 1 90.62 193 ALA A CA 1
ATOM 1592 C C . ALA A 1 193 ? -3.219 -42.531 -1.569 1 90.62 193 ALA A C 1
ATOM 1594 O O . ALA A 1 193 ? -3.564 -43.688 -1.85 1 90.62 193 ALA A O 1
ATOM 1595 N N . PRO A 1 194 ? -4.035 -41.594 -1.158 1 93.81 194 PRO A N 1
ATOM 1596 C CA . PRO A 1 194 ? -5.453 -41.969 -1.039 1 93.81 194 PRO A CA 1
ATOM 1597 C C . PRO A 1 194 ? -6.117 -42.188 -2.393 1 93.81 194 PRO A C 1
ATOM 1599 O O . PRO A 1 194 ? -5.777 -41.531 -3.375 1 93.81 194 PRO A O 1
ATOM 1602 N N . ILE A 1 195 ? -6.957 -43.219 -2.504 1 95 195 ILE A N 1
ATOM 1603 C CA . ILE A 1 195 ? -7.73 -43.5 -3.705 1 95 195 ILE A CA 1
ATOM 1604 C C . ILE A 1 195 ? -9.219 -43.531 -3.373 1 95 195 ILE A C 1
ATOM 1606 O O . ILE A 1 195 ? -9.609 -43.812 -2.236 1 95 195 ILE A O 1
ATOM 1610 N N . TYR A 1 196 ? -9.992 -43.156 -4.348 1 96.12 196 TYR A N 1
ATOM 1611 C CA . TYR A 1 196 ? -11.422 -43.031 -4.102 1 96.12 196 TYR A CA 1
ATOM 1612 C C . TYR A 1 196 ? -12.219 -43.875 -5.078 1 96.12 196 TYR A C 1
ATOM 1614 O O . TYR A 1 196 ? -11.859 -43.969 -6.254 1 96.12 196 TYR A O 1
ATOM 1622 N N . PHE A 1 197 ? -13.398 -44.531 -4.535 1 93.5 197 PHE A N 1
ATOM 1623 C CA . PHE A 1 197 ? -14.289 -45.406 -5.293 1 93.5 197 PHE A CA 1
ATOM 1624 C C . PHE A 1 197 ? -15.75 -45 -5.09 1 93.5 197 PHE A C 1
ATOM 1626 O O . PHE A 1 197 ? -16.078 -44.344 -4.113 1 93.5 197 PHE A O 1
ATOM 1633 N N . LEU A 1 198 ? -16.469 -45.375 -6.148 1 91.62 198 LEU A N 1
ATOM 1634 C CA . LEU A 1 198 ? -17.906 -45.188 -5.953 1 91.62 198 LEU A CA 1
ATOM 1635 C C . LEU A 1 198 ? -18.453 -46.188 -4.93 1 91.62 198 LEU A C 1
ATOM 1637 O O . LEU A 1 198 ? -18.047 -47.375 -4.922 1 91.62 198 LEU A O 1
ATOM 1641 N N . LYS A 1 199 ? -19.234 -45.781 -4.031 1 87.06 199 LYS A N 1
ATOM 1642 C CA . LYS A 1 199 ? -19.859 -46.688 -3.092 1 87.06 199 LYS A CA 1
ATOM 1643 C C . LYS A 1 199 ? -20.938 -47.531 -3.775 1 87.06 199 LYS A C 1
ATOM 1645 O O . LYS A 1 199 ? -21.656 -47 -4.641 1 87.06 199 LYS A O 1
ATOM 1650 N N . MET B 1 1 ? 9.875 6.82 20.578 1 82.81 1 MET B N 1
ATOM 1651 C CA . MET B 1 1 ? 9.633 8.188 20.109 1 82.81 1 MET B CA 1
ATOM 1652 C C . MET B 1 1 ? 8.141 8.461 19.984 1 82.81 1 MET B C 1
ATOM 1654 O O . MET B 1 1 ? 7.363 7.551 19.688 1 82.81 1 MET B O 1
ATOM 1658 N N . GLU B 1 2 ? 7.781 9.711 20.219 1 85.81 2 GLU B N 1
ATOM 1659 C CA . GLU B 1 2 ? 6.367 10.062 20.219 1 85.81 2 GLU B CA 1
ATOM 1660 C C . GLU B 1 2 ? 5.883 10.414 18.812 1 85.81 2 GLU B C 1
ATOM 1662 O O . GLU B 1 2 ? 6.535 11.18 18.094 1 85.81 2 GLU B O 1
ATOM 1667 N N . LEU B 1 3 ? 4.863 9.773 18.453 1 88.62 3 LEU B N 1
ATOM 1668 C CA . LEU B 1 3 ? 4.203 10.078 17.188 1 88.62 3 LEU B CA 1
ATOM 1669 C C . LEU B 1 3 ? 2.848 10.734 17.422 1 88.62 3 LEU B C 1
ATOM 1671 O O . LEU B 1 3 ? 2.008 10.188 18.141 1 88.62 3 LEU B O 1
ATOM 1675 N N . LYS B 1 4 ? 2.736 11.875 16.875 1 87.88 4 LYS B N 1
ATOM 1676 C CA . LYS B 1 4 ? 1.478 12.602 17.047 1 87.88 4 LYS B CA 1
ATOM 1677 C C . LYS B 1 4 ? 0.423 12.094 16.062 1 87.88 4 LYS B C 1
ATOM 1679 O O . LYS B 1 4 ? 0.733 11.812 14.898 1 87.88 4 LYS B O 1
ATOM 1684 N N . TYR B 1 5 ? -0.71 11.977 16.531 1 88.44 5 TYR B N 1
ATOM 1685 C CA . TYR B 1 5 ? -1.812 11.531 15.688 1 88.44 5 TYR B CA 1
ATOM 1686 C C . TYR B 1 5 ? -3.068 12.352 15.953 1 88.44 5 TYR B C 1
ATOM 1688 O O . TYR B 1 5 ? -3.166 13.031 16.969 1 88.44 5 TYR B O 1
ATOM 1696 N N . ASP B 1 6 ? -3.979 12.367 14.984 1 86.81 6 ASP B N 1
ATOM 1697 C CA . ASP B 1 6 ? -5.301 12.969 15.117 1 86.81 6 ASP B CA 1
ATOM 1698 C C . ASP B 1 6 ? -6.398 11.969 14.758 1 86.81 6 ASP B C 1
ATOM 1700 O O . ASP B 1 6 ? -6.148 10.984 14.055 1 86.81 6 ASP B O 1
ATOM 1704 N N . ILE B 1 7 ? -7.562 12.188 15.273 1 84.06 7 ILE B N 1
ATOM 1705 C CA . ILE B 1 7 ? -8.695 11.312 15.016 1 84.06 7 ILE B CA 1
ATOM 1706 C C . ILE B 1 7 ? -9.688 12.008 14.086 1 84.06 7 ILE B C 1
ATOM 1708 O O . ILE B 1 7 ? -10.062 13.156 14.32 1 84.06 7 ILE B O 1
ATOM 1712 N N . TYR B 1 8 ? -10.016 11.258 13.07 1 84.5 8 TYR B N 1
ATOM 1713 C CA . TYR B 1 8 ? -10.977 11.766 12.102 1 84.5 8 TYR B CA 1
ATOM 1714 C C . TYR B 1 8 ? -12.234 10.906 12.078 1 84.5 8 TYR B C 1
ATOM 1716 O O . TYR B 1 8 ? -12.211 9.742 12.477 1 84.5 8 TYR B O 1
ATOM 1724 N N . THR B 1 9 ? -13.344 11.523 11.75 1 80.62 9 THR B N 1
ATOM 1725 C CA . THR B 1 9 ? -14.609 10.805 11.672 1 80.62 9 THR B CA 1
ATOM 1726 C C . THR B 1 9 ? -15.188 10.867 10.266 1 80.62 9 THR B C 1
ATOM 1728 O O . THR B 1 9 ? -15.273 11.945 9.672 1 80.62 9 THR B O 1
ATOM 1731 N N . LEU B 1 10 ? -15.445 9.664 9.75 1 82.19 10 LEU B N 1
ATOM 1732 C CA . LEU B 1 10 ? -16.125 9.562 8.461 1 82.19 10 LEU B CA 1
ATOM 1733 C C . LEU B 1 10 ? -17.625 9.344 8.664 1 82.19 10 LEU B C 1
ATOM 1735 O O . LEU B 1 10 ? -18.031 8.383 9.312 1 82.19 10 LEU B O 1
ATOM 1739 N N . ASN B 1 11 ? -18.516 10.258 8.242 1 74.94 11 ASN B N 1
ATOM 1740 C CA . ASN B 1 11 ? -19.953 10.188 8.484 1 74.94 11 ASN B CA 1
ATOM 1741 C C . ASN B 1 11 ? -20.625 9.195 7.543 1 74.94 11 ASN B C 1
ATOM 1743 O O . ASN B 1 11 ? -21.688 8.656 7.859 1 74.94 11 ASN B O 1
ATOM 1747 N N . ASN B 1 12 ? -20.188 8.984 6.32 1 69.38 12 ASN B N 1
ATOM 1748 C CA . ASN B 1 12 ? -20.797 8.031 5.391 1 69.38 12 ASN B CA 1
ATOM 1749 C C . ASN B 1 12 ? -19.812 6.941 4.984 1 69.38 12 ASN B C 1
ATOM 1751 O O . ASN B 1 12 ? -19.5 6.797 3.805 1 69.38 12 ASN B O 1
ATOM 1755 N N . ALA B 1 13 ? -19.578 6.219 6.109 1 67.81 13 ALA B N 1
ATOM 1756 C CA . ALA B 1 13 ? -18.578 5.184 5.832 1 67.81 13 ALA B CA 1
ATOM 1757 C C . ALA B 1 13 ? -19.172 4.074 4.961 1 67.81 13 ALA B C 1
ATOM 1759 O O . ALA B 1 13 ? -20.219 3.525 5.277 1 67.81 13 ALA B O 1
ATOM 1760 N N . GLN B 1 14 ? -18.5 3.789 3.873 1 65.44 14 GLN B N 1
ATOM 1761 C CA . GLN B 1 14 ? -18.859 2.723 2.943 1 65.44 14 GLN B CA 1
ATOM 1762 C C . GLN B 1 14 ? -20.281 2.91 2.418 1 65.44 14 GLN B C 1
ATOM 1764 O O . GLN B 1 14 ? -20.969 1.936 2.09 1 65.44 14 GLN B O 1
ATOM 1769 N N . GLY B 1 15 ? -20.828 4.145 2.627 1 65.88 15 GLY B N 1
ATOM 1770 C CA . GLY B 1 15 ? -22.141 4.438 2.086 1 65.88 15 GLY B CA 1
ATOM 1771 C C . GLY B 1 15 ? -23.281 4.02 3.008 1 65.88 15 GLY B C 1
ATOM 1772 O O . GLY B 1 15 ? -24.438 4.039 2.615 1 65.88 15 GLY B O 1
ATOM 1773 N N . THR B 1 16 ? -23.031 3.555 4.117 1 66.5 16 THR B N 1
ATOM 1774 C CA . THR B 1 16 ? -24.047 3.012 5.008 1 66.5 16 THR B CA 1
ATOM 1775 C C . THR B 1 16 ? -24.578 4.094 5.945 1 66.5 16 THR B C 1
ATOM 1777 O O . THR B 1 16 ? -25.578 3.889 6.637 1 66.5 16 THR B O 1
ATOM 1780 N N . GLY B 1 17 ? -24 5.289 5.949 1 69.38 17 GLY B N 1
ATOM 1781 C CA . GLY B 1 17 ? -24.422 6.348 6.848 1 69.38 17 GLY B CA 1
ATOM 1782 C C . GLY B 1 17 ? -23.781 6.258 8.227 1 69.38 17 GLY B C 1
ATOM 1783 O O . GLY B 1 17 ? -23.984 7.137 9.062 1 69.38 17 GLY B O 1
ATOM 1784 N N . GLU B 1 18 ? -23.109 5.199 8.469 1 76.12 18 GLU B N 1
ATOM 1785 C CA . GLU B 1 18 ? -22.484 5.023 9.773 1 76.12 18 GLU B CA 1
ATOM 1786 C C . GLU B 1 18 ? -21.188 5.824 9.867 1 76.12 18 GLU B C 1
ATOM 1788 O O . GLU B 1 18 ? -20.484 5.992 8.867 1 76.12 18 GLU B O 1
ATOM 1793 N N . LYS B 1 19 ? -21.047 6.332 11.156 1 78.06 19 LYS B N 1
ATOM 1794 C CA . LYS B 1 19 ? -19.828 7.098 11.406 1 78.06 19 LYS B CA 1
ATOM 1795 C C . LYS B 1 19 ? -18.656 6.176 11.719 1 78.06 19 LYS B C 1
ATOM 1797 O O . LYS B 1 19 ? -18.812 5.16 12.398 1 78.06 19 LYS B O 1
ATOM 1802 N N . ARG B 1 20 ? -17.562 6.363 11.023 1 81.62 20 ARG B N 1
ATOM 1803 C CA . ARG B 1 20 ? -16.344 5.605 11.281 1 81.62 20 ARG B CA 1
ATOM 1804 C C . ARG B 1 20 ? -15.203 6.531 11.664 1 81.62 20 ARG B C 1
ATOM 1806 O O . ARG B 1 20 ? -14.961 7.543 11 1 81.62 20 ARG B O 1
ATOM 1813 N N . GLN B 1 21 ? -14.594 6.246 12.828 1 82.75 21 GLN B N 1
ATOM 1814 C CA . GLN B 1 21 ? -13.438 7.031 13.242 1 82.75 21 GLN B CA 1
ATOM 1815 C C . GLN B 1 21 ? -12.133 6.395 12.766 1 82.75 21 GLN B C 1
ATOM 1817 O O . GLN B 1 21 ? -12.016 5.168 12.742 1 82.75 21 GLN B O 1
ATOM 1822 N N . TYR B 1 22 ? -11.211 7.191 12.266 1 86.94 22 TYR B N 1
ATOM 1823 C CA . TYR B 1 22 ? -9.898 6.68 11.867 1 86.94 22 TYR B CA 1
ATOM 1824 C C . TYR B 1 22 ? -8.797 7.637 12.297 1 86.94 22 TYR B C 1
ATOM 1826 O O . TYR B 1 22 ? -9.055 8.805 12.586 1 86.94 22 TYR B O 1
ATOM 1834 N N . VAL B 1 23 ? -7.66 7.105 12.406 1 87.19 23 VAL B N 1
ATOM 1835 C CA . VAL B 1 23 ? -6.52 7.871 12.898 1 87.19 23 VAL B CA 1
ATOM 1836 C C . VAL B 1 23 ? -5.668 8.344 11.719 1 87.19 23 VAL B C 1
ATOM 1838 O O . VAL B 1 23 ? -5.484 7.613 10.742 1 87.19 23 VAL B O 1
ATOM 1841 N N . ARG B 1 24 ? -5.184 9.555 11.867 1 87.38 24 ARG B N 1
ATOM 1842 C CA . ARG B 1 24 ? -4.203 10.086 10.93 1 87.38 24 ARG B CA 1
ATOM 1843 C C . ARG B 1 24 ? -2.928 10.508 11.656 1 87.38 24 ARG B C 1
ATOM 1845 O O . ARG B 1 24 ? -2.977 11.305 12.594 1 87.38 24 ARG B O 1
ATOM 1852 N N . ILE B 1 25 ? -1.877 9.945 11.227 1 87.88 25 ILE B N 1
ATOM 1853 C CA . ILE B 1 25 ? -0.589 10.312 11.805 1 87.88 25 ILE B CA 1
ATOM 1854 C C . ILE B 1 25 ? -0.116 11.633 11.203 1 87.88 25 ILE B C 1
ATOM 1856 O O . ILE B 1 25 ? -0.228 11.852 9.992 1 87.88 25 ILE B O 1
ATOM 1860 N N . VAL B 1 26 ? 0.298 12.508 12.109 1 84.88 26 VAL B N 1
ATOM 1861 C CA . VAL B 1 26 ? 0.9 13.742 11.609 1 84.88 26 VAL B CA 1
ATOM 1862 C C . VAL B 1 26 ? 2.232 13.422 10.93 1 84.88 26 VAL B C 1
ATOM 1864 O O . VAL B 1 26 ? 3.127 12.844 11.547 1 84.88 26 VAL B O 1
ATOM 1867 N N . GLN B 1 27 ? 2.273 13.781 9.648 1 83.75 27 GLN B N 1
ATOM 1868 C CA . GLN B 1 27 ? 3.467 13.445 8.883 1 83.75 27 GLN B CA 1
ATOM 1869 C C . GLN B 1 27 ? 4.336 14.672 8.648 1 83.75 27 GLN B C 1
ATOM 1871 O O . GLN B 1 27 ? 3.82 15.773 8.422 1 83.75 27 GLN B O 1
ATOM 1876 N N . HIS B 1 28 ? 5.648 14.445 8.719 1 86.38 28 HIS B N 1
ATOM 1877 C CA . HIS B 1 28 ? 6.617 15.492 8.406 1 86.38 28 HIS B CA 1
ATOM 1878 C C . HIS B 1 28 ? 7.34 15.203 7.098 1 86.38 28 HIS B C 1
ATOM 1880 O O . HIS B 1 28 ? 7.234 14.102 6.555 1 86.38 28 HIS B O 1
ATOM 1886 N N . GLU B 1 29 ? 8.016 16.219 6.527 1 88.5 29 GLU B N 1
ATOM 1887 C CA . GLU B 1 29 ? 8.68 16.094 5.234 1 88.5 29 GLU B CA 1
ATOM 1888 C C . GLU B 1 29 ? 9.844 15.094 5.309 1 88.5 29 GLU B C 1
ATOM 1890 O O . GLU B 1 29 ? 10.562 15.047 6.309 1 88.5 29 GLU B O 1
ATOM 1895 N N . PRO B 1 30 ? 9.984 14.344 4.309 1 91 30 PRO B N 1
ATOM 1896 C CA . PRO B 1 30 ? 11.094 13.391 4.293 1 91 30 PRO B CA 1
ATOM 1897 C C . PRO B 1 30 ? 12.438 14.047 3.992 1 91 30 PRO B C 1
ATOM 1899 O O . PRO B 1 30 ? 12.477 15.195 3.533 1 91 30 PRO B O 1
ATOM 1902 N N . MET B 1 31 ? 13.469 13.305 4.262 1 91.94 31 MET B N 1
ATOM 1903 C CA . MET B 1 31 ? 14.805 13.734 3.852 1 91.94 31 MET B CA 1
ATOM 1904 C C . MET B 1 31 ? 14.922 13.773 2.332 1 91.94 31 MET B C 1
ATOM 1906 O O . MET B 1 31 ? 14.289 12.969 1.638 1 91.94 31 MET B O 1
ATOM 1910 N N . THR B 1 32 ? 15.742 14.742 1.866 1 94.81 32 THR B N 1
ATOM 1911 C CA . THR B 1 32 ? 16.016 14.812 0.436 1 94.81 32 THR B CA 1
ATOM 1912 C C . THR B 1 32 ? 17.031 13.75 0.026 1 94.81 32 THR B C 1
ATOM 1914 O O . THR B 1 32 ? 17.656 13.125 0.88 1 94.81 32 THR B O 1
ATOM 1917 N N . GLU B 1 33 ? 17.141 13.625 -1.268 1 95.56 33 GLU B N 1
ATOM 1918 C CA . GLU B 1 33 ? 18.125 12.68 -1.815 1 95.56 33 GLU B CA 1
ATOM 1919 C C . GLU B 1 33 ? 19.531 12.992 -1.313 1 95.56 33 GLU B C 1
ATOM 1921 O O . GLU B 1 33 ? 20.25 12.086 -0.882 1 95.56 33 GLU B O 1
ATOM 1926 N N . LYS B 1 34 ? 19.891 14.242 -1.408 1 95.38 34 LYS B N 1
ATOM 1927 C CA . LYS B 1 34 ? 21.234 14.648 -0.984 1 95.38 34 LYS B CA 1
ATOM 1928 C C . LYS B 1 34 ? 21.438 14.398 0.506 1 95.38 34 LYS B C 1
ATOM 1930 O O . LYS B 1 34 ? 22.484 13.906 0.917 1 95.38 34 LYS B O 1
ATOM 1935 N N . GLN B 1 35 ? 20.469 14.719 1.32 1 95.69 35 GLN B N 1
ATOM 1936 C CA . GLN B 1 35 ? 20.547 14.492 2.76 1 95.69 35 GLN B CA 1
ATOM 1937 C C . GLN B 1 35 ? 20.672 13 3.078 1 95.69 35 GLN B C 1
ATOM 1939 O O . GLN B 1 35 ? 21.438 12.617 3.961 1 95.69 35 GLN B O 1
ATOM 1944 N N . LEU B 1 36 ? 19.922 12.156 2.355 1 96.5 36 LEU B N 1
ATOM 1945 C CA . LEU B 1 36 ? 19.953 10.711 2.553 1 96.5 36 LEU B CA 1
ATOM 1946 C C . LEU B 1 36 ? 21.344 10.156 2.254 1 96.5 36 LEU B C 1
ATOM 1948 O O . LEU B 1 36 ? 21.906 9.391 3.045 1 96.5 36 LEU B O 1
ATOM 1952 N N . GLN B 1 37 ? 21.859 10.594 1.119 1 95.88 37 GLN B N 1
ATOM 1953 C CA . GLN B 1 37 ? 23.188 10.141 0.714 1 95.88 37 GLN B CA 1
ATOM 1954 C C . GLN B 1 37 ? 24.234 10.539 1.742 1 95.88 37 GLN B C 1
ATOM 1956 O O . GLN B 1 37 ? 25.141 9.75 2.062 1 95.88 37 GLN B O 1
ATOM 1961 N N . GLU B 1 38 ? 24.125 11.75 2.242 1 95.69 38 GLU B N 1
ATOM 1962 C CA . GLU B 1 38 ? 25.047 12.242 3.25 1 95.69 38 GLU B CA 1
ATOM 1963 C C . GLU B 1 38 ? 24.953 11.43 4.535 1 95.69 38 GLU B C 1
ATOM 1965 O O . GLU B 1 38 ? 25.969 11.078 5.133 1 95.69 38 GLU B O 1
ATOM 1970 N N . LYS B 1 39 ? 23.828 11.094 4.926 1 95.75 39 LYS B N 1
ATOM 1971 C CA . LYS B 1 39 ? 23.609 10.328 6.152 1 95.75 39 LYS B CA 1
ATOM 1972 C C . LYS B 1 39 ? 24.188 8.922 6.027 1 95.75 39 LYS B C 1
ATOM 1974 O O . LYS B 1 39 ? 24.828 8.414 6.961 1 95.75 39 LYS B O 1
ATOM 1979 N N . ILE B 1 40 ? 23.969 8.32 4.883 1 95.12 40 ILE B N 1
ATOM 1980 C CA . ILE B 1 40 ? 24.484 6.973 4.68 1 95.12 40 ILE B CA 1
ATOM 1981 C C . ILE B 1 40 ? 26 7 4.633 1 95.12 40 ILE B C 1
ATOM 1983 O O . ILE B 1 40 ? 26.672 6.137 5.219 1 95.12 40 ILE B O 1
ATOM 1987 N N . GLN B 1 41 ? 26.516 8.023 3.904 1 94.31 41 GLN B N 1
ATOM 1988 C CA . GLN B 1 41 ? 27.969 8.172 3.82 1 94.31 41 GLN B CA 1
ATOM 1989 C C . GLN B 1 41 ? 28.594 8.289 5.211 1 94.31 41 GLN B C 1
ATOM 1991 O O . GLN B 1 41 ? 29.672 7.746 5.461 1 94.31 41 GLN B O 1
ATOM 1996 N N . ASN B 1 42 ? 27.938 8.961 6.145 1 94.12 42 ASN B N 1
ATOM 1997 C CA . ASN B 1 42 ? 28.438 9.18 7.496 1 94.12 42 ASN B CA 1
ATOM 1998 C C . ASN B 1 42 ? 28.391 7.898 8.328 1 94.12 42 ASN B C 1
ATOM 2000 O O . ASN B 1 42 ? 29.047 7.805 9.359 1 94.12 42 ASN B O 1
ATOM 2004 N N . ARG B 1 43 ? 27.688 6.906 7.863 1 92.19 43 ARG B N 1
ATOM 2005 C CA . ARG B 1 43 ? 27.469 5.703 8.664 1 92.19 43 ARG B CA 1
ATOM 2006 C C . ARG B 1 43 ? 28.25 4.52 8.094 1 92.19 43 ARG B C 1
ATOM 2008 O O . ARG B 1 43 ? 28.297 3.451 8.703 1 92.19 43 ARG B O 1
ATOM 2015 N N . CYS B 1 44 ? 28.797 4.703 6.926 1 88.5 44 CYS B N 1
ATOM 2016 C CA . CYS B 1 44 ? 29.609 3.641 6.348 1 88.5 44 CYS B CA 1
ATOM 2017 C C . CYS B 1 44 ? 30.766 4.215 5.527 1 88.5 44 CYS B C 1
ATOM 2019 O O . CYS B 1 44 ? 30.953 5.434 5.48 1 88.5 44 CYS B O 1
ATOM 2021 N N . SER B 1 45 ? 31.594 3.377 4.883 1 89.25 45 SER B N 1
ATOM 2022 C CA . SER B 1 45 ? 32.812 3.799 4.207 1 89.25 45 SER B CA 1
ATOM 2023 C C . SER B 1 45 ? 32.562 4.152 2.748 1 89.25 45 SER B C 1
ATOM 2025 O O . SER B 1 45 ? 33.5 4.402 1.983 1 89.25 45 SER B O 1
ATOM 2027 N N . LEU B 1 46 ? 31.344 4.281 2.396 1 93 46 LEU B N 1
ATOM 2028 C CA . LEU B 1 46 ? 31.016 4.523 0.997 1 93 46 LEU B CA 1
ATOM 2029 C C . LEU B 1 46 ? 30.844 6.012 0.727 1 93 46 LEU B C 1
ATOM 2031 O O . LEU B 1 46 ? 30.469 6.773 1.623 1 93 46 LEU B O 1
ATOM 2035 N N . THR B 1 47 ? 31.125 6.438 -0.484 1 93.69 47 THR B N 1
ATOM 2036 C CA . THR B 1 47 ? 30.938 7.824 -0.891 1 93.69 47 THR B CA 1
ATOM 2037 C C . THR B 1 47 ? 29.484 8.086 -1.275 1 93.69 47 THR B C 1
ATOM 2039 O O . THR B 1 47 ? 28.719 7.145 -1.479 1 93.69 47 THR B O 1
ATOM 2042 N N . LYS B 1 48 ? 29.172 9.352 -1.354 1 95.25 48 LYS B N 1
ATOM 2043 C CA . LYS B 1 48 ? 27.844 9.742 -1.82 1 95.25 48 LYS B CA 1
ATOM 2044 C C . LYS B 1 48 ? 27.547 9.164 -3.205 1 95.25 48 LYS B C 1
ATOM 2046 O O . LYS B 1 48 ? 26.438 8.742 -3.49 1 95.25 48 LYS B O 1
ATOM 2051 N N . GLY B 1 49 ? 28.562 9.227 -3.984 1 93.62 49 GLY B N 1
ATOM 2052 C CA . GLY B 1 49 ? 28.438 8.672 -5.324 1 93.62 49 GLY B CA 1
ATOM 2053 C C . GLY B 1 49 ? 28.141 7.184 -5.332 1 93.62 49 GLY B C 1
ATOM 2054 O O . GLY B 1 49 ? 27.375 6.703 -6.16 1 93.62 49 GLY B O 1
ATOM 2055 N N . ASP B 1 50 ? 28.781 6.438 -4.438 1 94.38 50 ASP B N 1
ATOM 2056 C CA . ASP B 1 50 ? 28.547 5.004 -4.309 1 94.38 50 ASP B CA 1
ATOM 2057 C C . ASP B 1 50 ? 27.094 4.715 -3.914 1 94.38 50 ASP B C 1
ATOM 2059 O O . ASP B 1 50 ? 26.453 3.826 -4.48 1 94.38 50 ASP B O 1
ATOM 2063 N N . VAL B 1 51 ? 26.609 5.453 -2.918 1 95.5 51 VAL B N 1
ATOM 2064 C CA . VAL B 1 51 ? 25.234 5.293 -2.443 1 95.5 51 VAL B CA 1
ATOM 2065 C C . VAL B 1 51 ? 24.266 5.562 -3.588 1 95.5 51 VAL B C 1
ATOM 2067 O O . VAL B 1 51 ? 23.344 4.781 -3.814 1 95.5 51 VAL B O 1
ATOM 2070 N N . ALA B 1 52 ? 24.531 6.633 -4.32 1 95.12 52 ALA B N 1
ATOM 2071 C CA . ALA B 1 52 ? 23.688 6.988 -5.457 1 95.12 52 ALA B CA 1
ATOM 2072 C C . ALA B 1 52 ? 23.672 5.867 -6.492 1 95.12 52 ALA B C 1
ATOM 2074 O O . ALA B 1 52 ? 22.625 5.582 -7.086 1 95.12 52 ALA B O 1
ATOM 2075 N N . ALA B 1 53 ? 24.734 5.293 -6.707 1 95.19 53 ALA B N 1
ATOM 2076 C CA . ALA B 1 53 ? 24.844 4.215 -7.684 1 95.19 53 ALA B CA 1
ATOM 2077 C C . ALA B 1 53 ? 24 3.012 -7.27 1 95.19 53 ALA B C 1
ATOM 2079 O O . ALA B 1 53 ? 23.328 2.402 -8.102 1 95.19 53 ALA B O 1
ATOM 2080 N N . VAL B 1 54 ? 24.062 2.654 -6.016 1 95.56 54 VAL B N 1
ATOM 2081 C CA . VAL B 1 54 ? 23.297 1.521 -5.516 1 95.56 54 VAL B CA 1
ATOM 2082 C C . VAL B 1 54 ? 21.797 1.797 -5.676 1 95.56 54 VAL B C 1
ATOM 2084 O O . VAL B 1 54 ? 21.047 0.936 -6.141 1 95.56 54 VAL B O 1
ATOM 2087 N N . LEU B 1 55 ? 21.375 3 -5.316 1 95.69 55 LEU B N 1
ATOM 2088 C CA . LEU B 1 55 ? 19.953 3.369 -5.395 1 95.69 55 LEU B CA 1
ATOM 2089 C C . LEU B 1 55 ? 19.484 3.375 -6.84 1 95.69 55 LEU B C 1
ATOM 2091 O O . LEU B 1 55 ? 18.375 2.93 -7.133 1 95.69 55 LEU B O 1
ATOM 2095 N N . ALA B 1 56 ? 20.312 3.867 -7.699 1 95.25 56 ALA B N 1
ATOM 2096 C CA . ALA B 1 56 ? 19.984 3.867 -9.117 1 95.25 56 ALA B CA 1
ATOM 2097 C C . ALA B 1 56 ? 19.859 2.443 -9.656 1 95.25 56 ALA B C 1
ATOM 2099 O O . ALA B 1 56 ? 18.953 2.152 -10.445 1 95.25 56 ALA B O 1
ATOM 2100 N N . GLU B 1 57 ? 20.734 1.593 -9.25 1 96.12 57 GLU B N 1
ATOM 2101 C CA . GLU B 1 57 ? 20.688 0.202 -9.688 1 96.12 57 GLU B CA 1
ATOM 2102 C C . GLU B 1 57 ? 19.438 -0.498 -9.156 1 96.12 57 GLU B C 1
ATOM 2104 O O . GLU B 1 57 ? 18.859 -1.345 -9.836 1 96.12 57 GLU B O 1
ATOM 2109 N N . LEU B 1 58 ? 19.125 -0.22 -7.918 1 96.19 58 LEU B N 1
ATOM 2110 C CA . LEU B 1 58 ? 17.891 -0.768 -7.367 1 96.19 58 LEU B CA 1
ATOM 2111 C C . LEU B 1 58 ? 16.688 -0.401 -8.242 1 96.19 58 LEU B C 1
ATOM 2113 O O . LEU B 1 58 ? 15.844 -1.251 -8.531 1 96.19 58 LEU B O 1
ATOM 2117 N N . HIS B 1 59 ? 16.656 0.851 -8.609 1 97.12 59 HIS B N 1
ATOM 2118 C CA . HIS B 1 59 ? 15.602 1.322 -9.5 1 97.12 59 HIS B CA 1
ATOM 2119 C C . HIS B 1 59 ? 15.57 0.524 -10.797 1 97.12 59 HIS B C 1
ATOM 2121 O O . HIS B 1 59 ? 14.516 0.026 -11.195 1 97.12 59 HIS B O 1
ATOM 2127 N N . ASP B 1 60 ? 16.672 0.436 -11.414 1 96.56 60 ASP B N 1
ATOM 2128 C CA . ASP B 1 60 ? 16.75 -0.243 -12.703 1 96.56 60 ASP B CA 1
ATOM 2129 C C . ASP B 1 60 ? 16.344 -1.707 -12.578 1 96.56 60 ASP B C 1
ATOM 2131 O O . ASP B 1 60 ? 15.633 -2.23 -13.445 1 96.56 60 ASP B O 1
ATOM 2135 N N . LEU B 1 61 ? 16.812 -2.338 -11.555 1 96.25 61 LEU B N 1
ATOM 2136 C CA . LEU B 1 61 ? 16.484 -3.742 -11.344 1 96.25 61 LEU B CA 1
ATOM 2137 C C . LEU B 1 61 ? 14.992 -3.912 -11.062 1 96.25 61 LEU B C 1
ATOM 2139 O O . LEU B 1 61 ? 14.383 -4.895 -11.5 1 96.25 61 LEU B O 1
ATOM 2143 N N . MET B 1 62 ? 14.422 -3.018 -10.32 1 96.38 62 MET B N 1
ATOM 2144 C CA . MET B 1 62 ? 12.992 -3.053 -10.047 1 96.38 62 MET B CA 1
ATOM 2145 C C . MET B 1 62 ? 12.188 -2.98 -11.344 1 96.38 62 MET B C 1
ATOM 2147 O O . MET B 1 62 ? 11.25 -3.754 -11.539 1 96.38 62 MET B O 1
ATOM 2151 N N . VAL B 1 63 ? 12.594 -2.057 -12.156 1 95.19 63 VAL B N 1
ATOM 2152 C CA . VAL B 1 63 ? 11.922 -1.906 -13.445 1 95.19 63 VAL B CA 1
ATOM 2153 C C . VAL B 1 63 ? 12.031 -3.203 -14.242 1 95.19 63 VAL B C 1
ATOM 2155 O O . VAL B 1 63 ? 11.047 -3.68 -14.805 1 95.19 63 VAL B O 1
ATOM 2158 N N . GLU B 1 64 ? 13.188 -3.734 -14.266 1 94.12 64 GLU B N 1
ATOM 2159 C CA . GLU B 1 64 ? 13.438 -4.965 -15.008 1 94.12 64 GLU B CA 1
ATOM 2160 C C . GLU B 1 64 ? 12.586 -6.117 -14.469 1 94.12 64 GLU B C 1
ATOM 2162 O O . GLU B 1 64 ? 11.945 -6.832 -15.242 1 94.12 64 GLU B O 1
ATOM 2167 N N . GLU B 1 65 ? 12.648 -6.309 -13.156 1 93.5 65 GLU B N 1
ATOM 2168 C CA . GLU B 1 65 ? 11.914 -7.41 -12.539 1 93.5 65 GLU B CA 1
ATOM 2169 C C . GLU B 1 65 ? 10.406 -7.258 -12.758 1 93.5 65 GLU B C 1
ATOM 2171 O O . GLU B 1 65 ? 9.727 -8.227 -13.094 1 93.5 65 GLU B O 1
ATOM 2176 N N . PHE B 1 66 ? 9.891 -6.098 -12.594 1 93 66 PHE B N 1
ATOM 2177 C CA . PHE B 1 66 ? 8.469 -5.852 -12.789 1 93 66 PHE B CA 1
ATOM 2178 C C . PHE B 1 66 ? 8.07 -6.105 -14.242 1 93 66 PHE B C 1
ATOM 2180 O O . PHE B 1 66 ? 6.98 -6.621 -14.508 1 93 66 PHE B O 1
ATOM 2187 N N . SER B 1 67 ? 8.898 -5.758 -15.117 1 88.25 67 SER B N 1
ATOM 2188 C CA . SER B 1 67 ? 8.609 -5.969 -16.531 1 88.25 67 SER B CA 1
ATOM 2189 C C . SER B 1 67 ? 8.5 -7.453 -16.859 1 88.25 67 SER B C 1
ATOM 2191 O O . SER B 1 67 ? 7.926 -7.828 -17.891 1 88.25 67 SER B O 1
ATOM 2193 N N . MET B 1 68 ? 9.109 -8.273 -15.984 1 87.31 68 MET B N 1
ATOM 2194 C CA . MET B 1 68 ? 9.062 -9.719 -16.188 1 87.31 68 MET B CA 1
ATOM 2195 C C . MET B 1 68 ? 7.973 -10.352 -15.32 1 87.31 68 MET B C 1
ATOM 2197 O O . MET B 1 68 ? 7.891 -11.578 -15.227 1 87.31 68 MET B O 1
ATOM 2201 N N . GLY B 1 69 ? 7.223 -9.5 -14.648 1 86.06 69 GLY B N 1
ATOM 2202 C CA . GLY B 1 69 ? 6.121 -9.984 -13.836 1 86.06 69 GLY B CA 1
ATOM 2203 C C . GLY B 1 69 ? 6.57 -10.562 -12.5 1 86.06 69 GLY B C 1
ATOM 2204 O O . GLY B 1 69 ? 5.844 -11.336 -11.875 1 86.06 69 GLY B O 1
ATOM 2205 N N . ARG B 1 70 ? 7.785 -10.227 -12.109 1 91.62 70 ARG B N 1
ATOM 2206 C CA . ARG B 1 70 ? 8.328 -10.75 -10.859 1 91.62 70 ARG B CA 1
ATOM 2207 C C . ARG B 1 70 ? 8.164 -9.742 -9.719 1 91.62 70 ARG B C 1
ATOM 2209 O O . ARG B 1 70 ? 8.062 -8.539 -9.961 1 91.62 70 ARG B O 1
ATOM 2216 N N . ARG B 1 71 ? 8.102 -10.328 -8.578 1 94.94 71 ARG B N 1
ATOM 2217 C CA . ARG B 1 71 ? 8.172 -9.484 -7.387 1 94.94 71 ARG B CA 1
ATOM 2218 C C . ARG B 1 71 ? 9.594 -9 -7.148 1 94.94 71 ARG B C 1
ATOM 2220 O O . ARG B 1 71 ? 10.547 -9.516 -7.746 1 94.94 71 ARG B O 1
ATOM 2227 N N . PHE B 1 72 ? 9.688 -8.008 -6.398 1 97.12 72 PHE B N 1
ATOM 2228 C CA . PHE B 1 72 ? 10.984 -7.445 -6.062 1 97.12 72 PHE B CA 1
ATOM 2229 C C . PHE B 1 72 ? 11.18 -7.391 -4.551 1 97.12 72 PHE B C 1
ATOM 2231 O O . PHE B 1 72 ? 10.281 -6.969 -3.82 1 97.12 72 PHE B O 1
ATOM 2238 N N . TYR B 1 73 ? 12.305 -7.914 -4.133 1 97.44 73 TYR B N 1
ATOM 2239 C CA . TYR B 1 73 ? 12.602 -7.953 -2.705 1 97.44 73 TYR B CA 1
ATOM 2240 C C . TYR B 1 73 ? 13.797 -7.066 -2.369 1 97.44 73 TYR B C 1
ATOM 2242 O O . TYR B 1 73 ? 14.875 -7.227 -2.945 1 97.44 73 TYR B O 1
ATOM 2250 N N . ILE B 1 74 ? 13.633 -6.059 -1.536 1 97 74 ILE B N 1
ATOM 2251 C CA . ILE B 1 74 ? 14.734 -5.32 -0.936 1 97 74 ILE B CA 1
ATOM 2252 C C . ILE B 1 74 ? 15.008 -5.844 0.473 1 97 74 ILE B C 1
ATOM 2254 O O . ILE B 1 74 ? 14.18 -5.676 1.372 1 97 74 ILE B O 1
ATOM 2258 N N . PRO B 1 75 ? 16.141 -6.398 0.639 1 96.19 75 PRO B N 1
ATOM 2259 C CA . PRO B 1 75 ? 16.453 -7.02 1.928 1 96.19 75 PRO B CA 1
ATOM 2260 C C . PRO B 1 75 ? 16.266 -6.062 3.104 1 96.19 75 PRO B C 1
ATOM 2262 O O . PRO B 1 75 ? 16.703 -4.91 3.037 1 96.19 75 PRO B O 1
ATOM 2265 N N . GLU B 1 76 ? 15.586 -6.574 4.184 1 95.38 76 GLU B N 1
ATOM 2266 C CA . GLU B 1 76 ? 15.359 -5.906 5.461 1 95.38 76 GLU B CA 1
ATOM 2267 C C . GLU B 1 76 ? 14.289 -4.816 5.336 1 95.38 76 GLU B C 1
ATOM 2269 O O . GLU B 1 76 ? 13.953 -4.156 6.32 1 95.38 76 GLU B O 1
ATOM 2274 N N . ILE B 1 77 ? 13.867 -4.547 4.156 1 97 77 ILE B N 1
ATOM 2275 C CA . ILE B 1 77 ? 12.844 -3.521 3.959 1 97 77 ILE B CA 1
ATOM 2276 C C . ILE B 1 77 ? 11.5 -4.184 3.656 1 97 77 ILE B C 1
ATOM 2278 O O . ILE B 1 77 ? 10.57 -4.105 4.461 1 97 77 ILE B O 1
ATOM 2282 N N . GLY B 1 78 ? 11.469 -4.961 2.498 1 97.62 78 GLY B N 1
ATOM 2283 C CA . GLY B 1 78 ? 10.203 -5.617 2.207 1 97.62 78 GLY B CA 1
ATOM 2284 C C . GLY B 1 78 ? 10.062 -6.031 0.754 1 97.62 78 GLY B C 1
ATOM 2285 O O . GLY B 1 78 ? 11.047 -6.047 0.013 1 97.62 78 GLY B O 1
ATOM 2286 N N . TYR B 1 79 ? 8.836 -6.387 0.432 1 97.5 79 TYR B N 1
ATOM 2287 C CA . TYR B 1 79 ? 8.523 -6.922 -0.888 1 97.5 79 TYR B CA 1
ATOM 2288 C C . TYR B 1 79 ? 7.648 -5.953 -1.676 1 97.5 79 TYR B C 1
ATOM 2290 O O . TYR B 1 79 ? 6.746 -5.324 -1.115 1 97.5 79 TYR B O 1
ATOM 2298 N N . PHE B 1 80 ? 7.926 -5.914 -2.98 1 97.5 80 PHE B N 1
ATOM 2299 C CA . PHE B 1 80 ? 7.164 -5.086 -3.912 1 97.5 80 PHE B CA 1
ATOM 2300 C C . PHE B 1 80 ? 6.539 -5.941 -5.004 1 97.5 80 PHE B C 1
ATOM 2302 O O . PHE B 1 80 ? 7.168 -6.875 -5.512 1 97.5 80 PHE B O 1
ATOM 2309 N N . SER B 1 81 ? 5.336 -5.605 -5.34 1 95.19 81 SER B N 1
ATOM 2310 C CA . SER B 1 81 ? 4.66 -6.301 -6.43 1 95.19 81 SER B CA 1
ATOM 2311 C C . SER B 1 81 ? 3.781 -5.344 -7.234 1 95.19 81 SER B C 1
ATOM 2313 O O . SER B 1 81 ? 3.297 -4.344 -6.699 1 95.19 81 SER B O 1
ATOM 2315 N N . MET B 1 82 ? 3.568 -5.656 -8.414 1 92.19 82 MET B N 1
ATOM 2316 C CA . MET B 1 82 ? 2.787 -4.789 -9.297 1 92.19 82 MET B CA 1
ATOM 2317 C C . MET B 1 82 ? 1.293 -4.957 -9.031 1 92.19 82 MET B C 1
ATOM 2319 O O . MET B 1 82 ? 0.827 -6.062 -8.75 1 92.19 82 MET B O 1
ATOM 2323 N N . SER B 1 83 ? 0.663 -3.908 -9.117 1 92.81 83 SER B N 1
ATOM 2324 C CA . SER B 1 83 ? -0.792 -3.9 -9 1 92.81 83 SER B CA 1
ATOM 2325 C C . SER B 1 83 ? -1.446 -3.486 -10.312 1 92.81 83 SER B C 1
ATOM 2327 O O . SER B 1 83 ? -0.965 -2.578 -10.992 1 92.81 83 SER B O 1
ATOM 2329 N N . ALA B 1 84 ? -2.525 -4.152 -10.688 1 89.81 84 ALA B N 1
ATOM 2330 C CA . ALA B 1 84 ? -3.246 -3.863 -11.922 1 89.81 84 ALA B CA 1
ATOM 2331 C C . ALA B 1 84 ? -4.754 -3.9 -11.703 1 89.81 84 ALA B C 1
ATOM 2333 O O . ALA B 1 84 ? -5.23 -4.48 -10.719 1 89.81 84 ALA B O 1
ATOM 2334 N N . SER B 1 85 ? -5.387 -3.209 -12.484 1 88.5 85 SER B N 1
ATOM 2335 C CA . SER B 1 85 ? -6.844 -3.188 -12.422 1 88.5 85 SER B CA 1
ATOM 2336 C C . SER B 1 85 ? -7.457 -3.207 -13.82 1 88.5 85 SER B C 1
ATOM 2338 O O . SER B 1 85 ? -6.754 -3.02 -14.812 1 88.5 85 SER B O 1
ATOM 2340 N N . LEU B 1 86 ? -8.781 -3.584 -13.812 1 83.69 86 LEU B N 1
ATOM 2341 C CA . LEU B 1 86 ? -9.539 -3.613 -15.055 1 83.69 86 LEU B CA 1
ATOM 2342 C C . LEU B 1 86 ? -10.25 -2.283 -15.297 1 83.69 86 LEU B C 1
ATOM 2344 O O . LEU B 1 86 ? -10.844 -1.721 -14.375 1 83.69 86 LEU B O 1
ATOM 2348 N N . GLU B 1 87 ? -9.891 -1.646 -16.328 1 76.88 87 GLU B N 1
ATOM 2349 C CA . GLU B 1 87 ? -10.672 -0.471 -16.719 1 76.88 87 GLU B CA 1
ATOM 2350 C C . GLU B 1 87 ? -11.922 -0.867 -17.5 1 76.88 87 GLU B C 1
ATOM 2352 O O . GLU B 1 87 ? -11.828 -1.289 -18.641 1 76.88 87 GLU B O 1
ATOM 2357 N N . M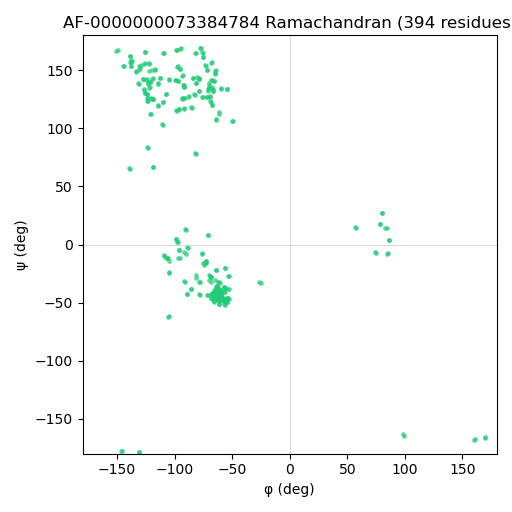ET B 1 88 ? -12.953 -1.338 -16.781 1 65.88 88 MET B N 1
ATOM 2358 C CA . MET B 1 88 ? -14.148 -1.778 -17.484 1 65.88 88 MET B CA 1
ATOM 2359 C C . MET B 1 88 ? -14.875 -0.596 -18.125 1 65.88 88 MET B C 1
ATOM 2361 O O . MET B 1 88 ? -14.984 0.47 -17.516 1 65.88 88 MET B O 1
ATOM 2365 N N . PRO B 1 89 ? -15.031 -0.738 -19.422 1 58.16 89 PRO B N 1
ATOM 2366 C CA . PRO B 1 89 ? -15.93 0.279 -19.984 1 58.16 89 PRO B CA 1
ATOM 2367 C C . PRO B 1 89 ? -17.344 0.212 -19.391 1 58.16 89 PRO B C 1
ATOM 2369 O O . PRO B 1 89 ? -17.797 -0.865 -19 1 58.16 89 PRO B O 1
ATOM 2372 N N . GLU B 1 90 ? -17.703 1.273 -18.625 1 54.78 90 GLU B N 1
ATOM 2373 C CA . GLU B 1 90 ? -19.062 1.435 -18.094 1 54.78 90 GLU B CA 1
ATOM 2374 C C . GLU B 1 90 ? -20.078 0.698 -18.953 1 54.78 90 GLU B C 1
ATOM 2376 O O . GLU B 1 90 ? -21.078 0.174 -18.438 1 54.78 90 GLU B O 1
ATOM 2381 N N . GLU B 1 91 ? -19.859 0.633 -20.141 1 54.97 91 GLU B N 1
ATOM 2382 C CA . GLU B 1 91 ? -21.047 0.357 -20.953 1 54.97 91 GLU B CA 1
ATOM 2383 C C . GLU B 1 91 ? -21.25 -1.144 -21.125 1 54.97 91 GLU B C 1
ATOM 2385 O O . GLU B 1 91 ? -22.391 -1.601 -21.281 1 54.97 91 GLU B O 1
ATOM 2390 N N . ASN B 1 92 ? -20.188 -1.928 -21.375 1 54.97 92 ASN B N 1
ATOM 2391 C CA . ASN B 1 92 ? -20.469 -3.316 -21.719 1 54.97 92 ASN B CA 1
ATOM 2392 C C . ASN B 1 92 ? -19.766 -4.285 -20.781 1 54.97 92 ASN B C 1
ATOM 2394 O O . ASN B 1 92 ? -18.641 -4.711 -21.062 1 54.97 92 ASN B O 1
ATOM 2398 N N . PRO B 1 93 ? -20.422 -4.547 -19.578 1 55.78 93 PRO B N 1
ATOM 2399 C CA . PRO B 1 93 ? -19.891 -5.426 -18.531 1 55.78 93 PRO B CA 1
ATOM 2400 C C . PRO B 1 93 ? -19.5 -6.801 -19.062 1 55.78 93 PRO B C 1
ATOM 2402 O O . PRO B 1 93 ? -18.656 -7.484 -18.469 1 55.78 93 PRO B O 1
ATOM 2405 N N . ASP B 1 94 ? -20.219 -7.195 -20.188 1 55 94 ASP B N 1
ATOM 2406 C CA . ASP B 1 94 ? -20.016 -8.555 -20.672 1 55 94 ASP B CA 1
ATOM 2407 C C . ASP B 1 94 ? -18.859 -8.617 -21.672 1 55 94 ASP B C 1
ATOM 2409 O O . ASP B 1 94 ? -18.609 -9.664 -22.266 1 55 94 ASP B O 1
ATOM 2413 N N . LYS B 1 95 ? -18.375 -7.496 -21.875 1 60.66 95 LYS B N 1
ATOM 2414 C CA . LYS B 1 95 ? -17.359 -7.5 -22.922 1 60.66 95 LYS B CA 1
ATOM 2415 C C . LYS B 1 95 ? -16.125 -8.281 -22.5 1 60.66 95 LYS B C 1
ATOM 2417 O O . LYS B 1 95 ? -15.766 -8.273 -21.312 1 60.66 95 LYS B O 1
ATOM 2422 N N . LYS B 1 96 ? -15.742 -9.078 -23.453 1 64.62 96 LYS B N 1
ATOM 2423 C CA . LYS B 1 96 ? -14.539 -9.883 -23.312 1 64.62 96 LYS B CA 1
ATOM 2424 C C . LYS B 1 96 ? -13.359 -9.023 -22.844 1 64.62 96 LYS B C 1
ATOM 2426 O O . LYS B 1 96 ? -13.055 -8 -23.469 1 64.62 96 LYS B O 1
ATOM 2431 N N . ILE B 1 97 ? -12.938 -9.141 -21.609 1 70.5 97 ILE B N 1
ATOM 2432 C CA . ILE B 1 97 ? -11.82 -8.414 -21.031 1 70.5 97 ILE B CA 1
ATOM 2433 C C . ILE B 1 97 ? -10.523 -8.812 -21.734 1 70.5 97 ILE B C 1
ATOM 2435 O O . ILE B 1 97 ? -10.195 -10 -21.828 1 70.5 97 ILE B O 1
ATOM 2439 N N . THR B 1 98 ? -9.969 -7.902 -22.547 1 75.5 98 THR B N 1
ATOM 2440 C CA . THR B 1 98 ? -8.672 -8.125 -23.188 1 75.5 98 THR B CA 1
ATOM 2441 C C . THR B 1 98 ? -7.562 -7.422 -22.406 1 75.5 98 THR B C 1
ATOM 2443 O O . THR B 1 98 ? -7.832 -6.691 -21.453 1 75.5 98 THR B O 1
ATOM 2446 N N . GLY B 1 99 ? -6.32 -7.742 -22.719 1 77.69 99 GLY B N 1
ATOM 2447 C CA . GLY B 1 99 ? -5.148 -7.141 -22.109 1 77.69 99 GLY B CA 1
ATOM 2448 C C . GLY B 1 99 ? -5.121 -5.629 -22.234 1 77.69 99 GLY B C 1
ATOM 2449 O O . GLY B 1 99 ? -4.457 -4.949 -21.438 1 77.69 99 GLY B O 1
ATOM 2450 N N . LYS B 1 100 ? -5.895 -5.105 -23.203 1 79.5 100 LYS B N 1
ATOM 2451 C CA . LYS B 1 100 ? -5.902 -3.664 -23.438 1 79.5 100 LYS B CA 1
ATOM 2452 C C . LYS B 1 100 ? -6.652 -2.934 -22.328 1 79.5 100 LYS B C 1
ATOM 2454 O O . LYS B 1 100 ? -6.461 -1.733 -22.125 1 79.5 100 LYS B O 1
ATOM 2459 N N . GLU B 1 101 ? -7.449 -3.73 -21.547 1 83.12 101 GLU B N 1
ATOM 2460 C CA . GLU B 1 101 ? -8.242 -3.121 -20.484 1 83.12 101 GLU B CA 1
ATOM 2461 C C . GLU B 1 101 ? -7.527 -3.207 -19.141 1 83.12 101 GLU B C 1
ATOM 2463 O O . GLU B 1 101 ? -8.016 -2.686 -18.141 1 83.12 101 GLU B O 1
ATOM 2468 N N . VAL B 1 102 ? -6.453 -3.883 -19.25 1 86.06 102 VAL B N 1
ATOM 2469 C CA . VAL B 1 102 ? -5.695 -4.027 -18.016 1 86.06 102 VAL B CA 1
ATOM 2470 C C . VAL B 1 102 ? -4.672 -2.9 -17.906 1 86.06 102 VAL B C 1
ATOM 2472 O O . VAL B 1 102 ? -3.939 -2.619 -18.844 1 86.06 102 VAL B O 1
ATOM 2475 N N . ARG B 1 103 ? -4.723 -2.193 -16.766 1 87.38 103 ARG B N 1
ATOM 2476 C CA . ARG B 1 103 ? -3.797 -1.088 -16.547 1 87.38 103 ARG B CA 1
ATOM 2477 C C . ARG B 1 103 ? -3.078 -1.244 -15.203 1 87.38 103 ARG B C 1
ATOM 2479 O O . ARG B 1 103 ? -3.674 -1.693 -14.219 1 87.38 103 ARG B O 1
ATOM 2486 N N . ILE B 1 104 ? -1.863 -0.869 -15.305 1 89.44 104 ILE B N 1
ATOM 2487 C CA . ILE B 1 104 ? -1.101 -0.839 -14.062 1 89.44 104 ILE B CA 1
ATOM 2488 C C . ILE B 1 104 ? -1.616 0.284 -13.164 1 89.44 104 ILE B C 1
ATOM 2490 O O . ILE B 1 104 ? -1.786 1.419 -13.617 1 89.44 104 ILE B O 1
ATOM 2494 N N . THR B 1 105 ? -1.931 -0.032 -11.969 1 90.44 105 THR B N 1
ATOM 2495 C CA . THR B 1 105 ? -2.48 0.968 -11.062 1 90.44 105 THR B CA 1
ATOM 2496 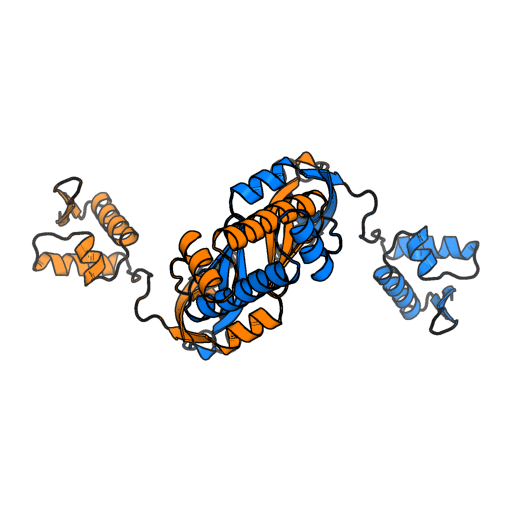C C . THR B 1 105 ? -1.436 1.396 -10.039 1 90.44 105 THR B C 1
ATOM 2498 O O . THR B 1 105 ? -1.548 2.469 -9.438 1 90.44 105 THR B O 1
ATOM 2501 N N . GLY B 1 106 ? -0.529 0.585 -9.812 1 94.12 106 GLY B N 1
ATOM 2502 C CA . GLY B 1 106 ? 0.478 0.936 -8.82 1 94.12 106 GLY B CA 1
ATOM 2503 C C . GLY B 1 106 ? 1.379 -0.226 -8.445 1 94.12 106 GLY B C 1
ATOM 2504 O O . GLY B 1 106 ? 1.529 -1.175 -9.219 1 94.12 106 GLY B O 1
ATOM 2505 N N . ILE B 1 107 ? 2.096 0.01 -7.348 1 95.94 107 ILE B N 1
ATOM 2506 C CA . ILE B 1 107 ? 2.988 -1 -6.793 1 95.94 107 ILE B CA 1
ATOM 2507 C C . ILE B 1 107 ? 2.605 -1.287 -5.34 1 95.94 107 ILE B C 1
ATOM 2509 O O . ILE B 1 107 ? 2.434 -0.363 -4.543 1 95.94 107 ILE B O 1
ATOM 2513 N N . ASN B 1 108 ? 2.402 -2.537 -5.098 1 96 108 ASN B N 1
ATOM 2514 C CA . ASN B 1 108 ? 2.125 -2.955 -3.729 1 96 108 ASN B CA 1
ATOM 2515 C C . ASN B 1 108 ? 3.412 -3.15 -2.932 1 96 108 ASN B C 1
ATOM 2517 O O . ASN B 1 108 ? 4.402 -3.654 -3.461 1 96 108 ASN B O 1
ATOM 2521 N N . PHE B 1 109 ? 3.361 -2.789 -1.693 1 97.88 109 PHE B N 1
ATOM 2522 C CA . PHE B 1 109 ? 4.5 -2.959 -0.801 1 97.88 109 PHE B CA 1
ATOM 2523 C C . PHE B 1 109 ? 4.102 -3.736 0.448 1 97.88 109 PHE B C 1
ATOM 2525 O O . PHE B 1 109 ? 3.119 -3.391 1.111 1 97.88 109 PHE B O 1
ATOM 2532 N N . ARG B 1 110 ? 4.898 -4.727 0.726 1 97.12 110 ARG B N 1
ATOM 2533 C CA . ARG B 1 110 ? 4.766 -5.496 1.96 1 97.12 110 ARG B CA 1
ATOM 2534 C C . ARG B 1 110 ? 6.047 -5.434 2.783 1 97.12 110 ARG B C 1
ATOM 2536 O O . ARG B 1 110 ? 7.051 -6.055 2.428 1 97.12 110 ARG B O 1
ATOM 2543 N N . PRO B 1 111 ? 5.977 -4.785 3.918 1 97.44 111 PRO B N 1
ATOM 2544 C CA . PRO B 1 111 ? 7.184 -4.66 4.738 1 97.44 111 PRO B CA 1
ATOM 2545 C C . PRO B 1 111 ? 7.594 -5.973 5.395 1 97.44 111 PRO B C 1
ATOM 2547 O O . PRO B 1 111 ? 6.742 -6.824 5.664 1 97.44 111 PRO B O 1
ATOM 2550 N N . GLU B 1 112 ? 8.875 -6.141 5.613 1 96.38 112 GLU B N 1
ATOM 2551 C CA . GLU B 1 112 ? 9.344 -7.281 6.395 1 96.38 112 GLU B CA 1
ATOM 2552 C C . GLU B 1 112 ? 8.844 -7.203 7.836 1 96.38 112 GLU B C 1
ATOM 2554 O O . GLU B 1 112 ? 8.711 -6.113 8.398 1 96.38 112 GLU B O 1
ATOM 2559 N N . GLY B 1 113 ? 8.672 -8.336 8.383 1 95.75 113 GLY B N 1
ATOM 2560 C CA . GLY B 1 113 ? 8.203 -8.398 9.758 1 95.75 113 GLY B CA 1
ATOM 2561 C C . GLY B 1 113 ? 9.148 -7.73 10.734 1 95.75 113 GLY B C 1
ATOM 2562 O O . GLY B 1 113 ? 8.711 -7.027 11.648 1 95.75 113 GLY B O 1
ATOM 2563 N N . LYS B 1 114 ? 10.359 -7.953 10.531 1 95.56 114 LYS B N 1
ATOM 2564 C CA . LYS B 1 114 ? 11.367 -7.391 11.422 1 95.56 114 LYS B CA 1
ATOM 2565 C C . LYS B 1 114 ? 11.32 -5.867 11.414 1 95.56 114 LYS B C 1
ATOM 2567 O O . LYS B 1 114 ? 11.438 -5.23 12.461 1 95.56 114 LYS B O 1
ATOM 2572 N N . LEU B 1 115 ? 11.273 -5.277 10.25 1 96 115 LEU B N 1
ATOM 2573 C CA . LEU B 1 115 ? 11.172 -3.828 10.117 1 96 115 LEU B CA 1
ATOM 2574 C C . LEU B 1 115 ? 9.969 -3.293 10.891 1 96 115 LEU B C 1
ATOM 2576 O O . LEU B 1 115 ? 10.094 -2.338 11.656 1 96 115 LEU B O 1
ATOM 2580 N N . MET B 1 116 ? 8.812 -3.941 10.734 1 94.38 116 MET B N 1
ATOM 2581 C CA . MET B 1 116 ? 7.578 -3.535 11.414 1 94.38 116 MET B CA 1
ATOM 2582 C C . MET B 1 116 ? 7.73 -3.631 12.93 1 94.38 116 MET B C 1
ATOM 2584 O O . MET B 1 116 ? 7.301 -2.738 13.656 1 94.38 116 MET B O 1
ATOM 2588 N N . GLU B 1 117 ? 8.32 -4.688 13.359 1 94.69 117 GLU B N 1
ATOM 2589 C CA . GLU B 1 117 ? 8.523 -4.895 14.797 1 94.69 117 GLU B CA 1
ATOM 2590 C C . GLU B 1 117 ? 9.398 -3.799 15.391 1 94.69 117 GLU B C 1
ATOM 2592 O O . GLU B 1 117 ? 9.109 -3.283 16.469 1 94.69 117 GLU B O 1
ATOM 2597 N N . GLU B 1 118 ? 10.438 -3.49 14.719 1 94.5 118 GLU B N 1
ATOM 2598 C CA . GLU B 1 118 ? 11.359 -2.463 15.203 1 94.5 118 GLU B CA 1
ATOM 2599 C C . GLU B 1 118 ? 10.672 -1.101 15.273 1 94.5 118 GLU B C 1
ATOM 2601 O O . GLU B 1 118 ? 10.844 -0.36 16.234 1 94.5 118 GLU B O 1
ATOM 2606 N N . VAL B 1 119 ? 9.945 -0.812 14.258 1 92.81 119 VAL B N 1
ATOM 2607 C CA . VAL B 1 119 ? 9.242 0.465 14.227 1 92.81 119 VAL B CA 1
ATOM 2608 C C . VAL B 1 119 ? 8.227 0.52 15.367 1 92.81 119 VAL B C 1
ATOM 2610 O O . VAL B 1 119 ? 8.141 1.522 16.078 1 92.81 119 VAL B O 1
ATOM 2613 N N . GLN B 1 120 ? 7.492 -0.542 15.539 1 90.06 120 GLN B N 1
ATOM 2614 C CA . GLN B 1 120 ? 6.457 -0.601 16.562 1 90.06 120 GLN B CA 1
ATOM 2615 C C . GLN B 1 120 ? 7.055 -0.448 17.953 1 90.06 120 GLN B C 1
ATOM 2617 O O . GLN B 1 120 ? 6.449 0.174 18.828 1 90.06 120 GLN B O 1
ATOM 2622 N N . ARG B 1 121 ? 8.172 -1.001 18.125 1 91 121 ARG B N 1
ATOM 2623 C CA . ARG B 1 121 ? 8.836 -0.966 19.422 1 91 121 ARG B CA 1
ATOM 2624 C C . ARG B 1 121 ? 9.32 0.442 19.75 1 91 121 ARG B C 1
ATOM 2626 O O . ARG B 1 121 ? 9.406 0.816 20.922 1 91 121 ARG B O 1
ATOM 2633 N N . ASN B 1 122 ? 9.594 1.222 18.766 1 89.88 122 ASN B N 1
ATOM 2634 C CA . ASN B 1 122 ? 10.227 2.52 18.969 1 89.88 122 ASN B CA 1
ATOM 2635 C C . ASN B 1 122 ? 9.203 3.648 19 1 89.88 122 ASN B C 1
ATOM 2637 O O . ASN B 1 122 ? 9.562 4.812 19.203 1 89.88 122 ASN B O 1
ATOM 2641 N N . VAL B 1 123 ? 7.941 3.258 18.891 1 87.75 123 VAL B N 1
ATOM 2642 C CA . VAL B 1 123 ? 6.988 4.344 18.703 1 87.75 123 VAL B CA 1
ATOM 2643 C C . VAL B 1 123 ? 5.934 4.312 19.797 1 87.75 123 VAL B C 1
ATOM 2645 O O . VAL B 1 123 ? 5.508 3.238 20.234 1 87.75 123 VAL B O 1
ATOM 2648 N N . HIS B 1 124 ? 5.574 5.48 20.312 1 88 124 HIS B N 1
ATOM 2649 C CA . HIS B 1 124 ? 4.438 5.723 21.188 1 88 124 HIS B CA 1
ATOM 2650 C C . HIS B 1 124 ? 3.543 6.828 20.641 1 88 124 HIS B C 1
ATOM 2652 O O . HIS B 1 124 ? 4.031 7.891 20.25 1 88 124 HIS B O 1
ATOM 2658 N N . PHE B 1 125 ? 2.328 6.59 20.656 1 88 125 PHE B N 1
ATOM 2659 C CA . PHE B 1 125 ? 1.398 7.527 20.031 1 88 125 PHE B CA 1
ATOM 2660 C C . PHE B 1 125 ? 0.895 8.539 21.047 1 88 125 PHE B C 1
ATOM 2662 O O . PHE B 1 125 ? 0.548 8.18 22.172 1 88 125 PHE B O 1
ATOM 2669 N N . VAL B 1 126 ? 0.882 9.773 20.609 1 87 126 VAL B N 1
ATOM 2670 C CA . VAL B 1 126 ? 0.344 10.844 21.438 1 87 126 VAL B CA 1
ATOM 2671 C C . VAL B 1 126 ? -0.624 11.695 20.609 1 87 126 VAL B C 1
ATOM 2673 O O . VAL B 1 126 ? -0.357 12 19.453 1 87 126 VAL B O 1
ATOM 2676 N N . ARG B 1 127 ? -1.68 12.031 21.25 1 84.69 127 ARG B N 1
ATOM 2677 C CA . ARG B 1 127 ? -2.67 12.852 20.562 1 84.69 127 ARG B CA 1
ATOM 2678 C C . ARG B 1 127 ? -2.125 14.25 20.266 1 84.69 127 ARG B C 1
ATOM 2680 O O . ARG B 1 127 ? -1.481 14.852 21.125 1 84.69 127 ARG B O 1
ATOM 2687 N N . SER B 1 128 ? -2.348 14.609 19.031 1 83.25 128 SER B N 1
ATOM 2688 C CA . SER B 1 128 ? -1.857 15.93 18.656 1 83.25 128 SER B CA 1
ATOM 2689 C C . SER B 1 128 ? -2.674 17.031 19.312 1 83.25 128 SER B C 1
ATOM 2691 O O . SER B 1 128 ? -3.891 16.906 19.469 1 83.25 128 SER B O 1
ATOM 2693 N N . ARG B 1 129 ? -1.955 17.984 19.859 1 73.5 129 ARG B N 1
ATOM 2694 C CA . ARG B 1 129 ? -2.615 19.109 20.5 1 73.5 129 ARG B CA 1
ATOM 2695 C C . ARG B 1 129 ? -3.293 20.016 19.484 1 73.5 129 ARG B C 1
ATOM 2697 O O . ARG B 1 129 ? -4.281 20.672 19.781 1 73.5 129 ARG B O 1
ATOM 2704 N N . TYR B 1 130 ? -2.701 20.031 18.344 1 69.12 130 TYR B N 1
ATOM 2705 C CA . TYR B 1 130 ? -3.207 20.922 17.297 1 69.12 130 TYR B CA 1
ATOM 2706 C C . TYR B 1 130 ? -3.838 20.125 16.172 1 69.12 130 TYR B C 1
ATOM 2708 O O . TYR B 1 130 ? -3.238 19.188 15.656 1 69.12 130 TYR B O 1
ATOM 2716 N N . SER B 1 131 ? -5.172 20.109 16.156 1 68.19 131 SER B N 1
ATOM 2717 C CA . SER B 1 131 ? -5.836 19.438 15.047 1 68.19 131 SER B CA 1
ATOM 2718 C C . SER B 1 131 ? -5.793 20.281 13.781 1 68.19 131 SER B C 1
ATOM 2720 O O . SER B 1 131 ? -5.945 21.5 13.844 1 68.19 131 SER B O 1
ATOM 2722 N N . ASN B 1 132 ? -5.305 19.594 12.781 1 72.69 132 ASN B N 1
ATOM 2723 C CA . ASN B 1 132 ? -5.359 20.266 11.492 1 72.69 132 ASN B CA 1
ATOM 2724 C C . ASN B 1 132 ? -6.789 20.359 10.969 1 72.69 132 ASN B C 1
ATOM 2726 O O . ASN B 1 132 ? -7.023 20.859 9.867 1 72.69 132 ASN B O 1
ATOM 2730 N N . GLN B 1 133 ? -7.562 19.984 11.844 1 79.06 133 GLN B N 1
ATOM 2731 C CA . GLN B 1 133 ? -8.953 19.984 11.406 1 79.06 133 GLN B CA 1
ATOM 2732 C C . GLN B 1 133 ? -9.656 21.266 11.844 1 79.06 133 GLN B C 1
ATOM 2734 O O . GLN B 1 133 ? -9.352 21.812 12.906 1 79.06 133 GLN B O 1
ATOM 2739 N N . SER B 1 134 ? -10.469 21.75 10.984 1 85.75 134 SER B N 1
ATOM 2740 C CA . SER B 1 134 ? -11.266 22.938 11.32 1 85.75 134 SER B CA 1
ATOM 2741 C C . SER B 1 134 ? -12.305 22.609 12.383 1 85.75 134 SER B C 1
ATOM 2743 O O . SER B 1 134 ? -12.906 21.531 12.367 1 85.75 134 SER B O 1
ATOM 2745 N N . THR B 1 135 ? -12.508 23.609 13.328 1 82.38 135 THR B N 1
ATOM 2746 C CA . THR B 1 135 ? -13.609 23.5 14.273 1 82.38 135 THR B CA 1
ATOM 2747 C C . THR B 1 135 ? -14.945 23.422 13.539 1 82.38 135 THR B C 1
ATOM 2749 O O . THR B 1 135 ? -15.164 24.156 12.57 1 82.38 135 THR B O 1
ATOM 2752 N N . LYS B 1 136 ? -15.711 22.531 13.961 1 81.69 136 LYS B N 1
ATOM 2753 C CA . LYS B 1 136 ? -17 22.359 13.305 1 81.69 136 LYS B CA 1
ATOM 2754 C C . LYS B 1 136 ? -18.047 23.312 13.883 1 81.69 136 LYS B C 1
ATOM 2756 O O . LYS B 1 136 ? -18.328 23.281 15.086 1 81.69 136 LYS B O 1
ATOM 2761 N N . TYR B 1 137 ? -18.547 24.219 12.992 1 89.25 137 TYR B N 1
ATOM 2762 C CA . TYR B 1 137 ? -19.594 25.156 13.398 1 89.25 137 TYR B CA 1
ATOM 2763 C C . TYR B 1 137 ? -20.859 24.953 12.57 1 89.25 137 TYR B C 1
ATOM 2765 O O . TYR B 1 137 ? -20.781 24.594 11.391 1 89.25 137 TYR B O 1
ATOM 2773 N N . SER B 1 138 ? -22.016 25.125 13.312 1 91.56 138 SER B N 1
ATOM 2774 C CA . SER B 1 138 ? -23.219 25.344 12.539 1 91.56 138 SER B CA 1
ATOM 2775 C C . SER B 1 138 ? -23.25 26.75 11.945 1 91.56 138 SER B C 1
ATOM 2777 O O . SER B 1 138 ? -22.547 27.641 12.414 1 91.56 138 SER B O 1
ATOM 2779 N N . GLU B 1 139 ? -23.953 26.875 10.875 1 93.69 139 GLU B N 1
ATOM 2780 C CA . GLU B 1 139 ? -24.031 28.188 10.227 1 93.69 139 GLU B CA 1
ATOM 2781 C C . GLU B 1 139 ? -24.484 29.25 11.211 1 93.69 139 GLU B C 1
ATOM 2783 O O . GLU B 1 139 ? -23.922 30.344 11.258 1 93.69 139 GLU B O 1
ATOM 2788 N N . GLU B 1 140 ? -25.516 28.922 11.953 1 93.75 140 GLU B N 1
ATOM 2789 C CA . GLU B 1 140 ? -26.078 29.891 12.891 1 93.75 140 GLU B CA 1
ATOM 2790 C C . GLU B 1 140 ? -25.062 30.25 13.977 1 93.75 140 GLU B C 1
ATOM 2792 O O . GLU B 1 140 ? -24.922 31.422 14.32 1 93.75 140 GLU B O 1
ATOM 2797 N N . LYS B 1 141 ? -24.391 29.281 14.438 1 94.56 141 LYS B N 1
ATOM 2798 C CA . LYS B 1 141 ? -23.438 29.5 15.508 1 94.56 141 LYS B CA 1
ATOM 2799 C C . LYS B 1 141 ? -22.25 30.328 15.023 1 94.56 141 LYS B C 1
ATOM 2801 O O . LYS B 1 141 ? -21.797 31.234 15.719 1 94.56 141 LYS B O 1
ATOM 2806 N N . LEU B 1 142 ? -21.75 29.969 13.898 1 95.06 142 LEU B N 1
ATOM 2807 C CA . LEU B 1 142 ? -20.594 30.672 13.359 1 95.06 142 LEU B CA 1
ATOM 2808 C C . LEU B 1 142 ? -20.953 32.125 13.07 1 95.06 142 LEU B C 1
ATOM 2810 O O . LEU B 1 142 ? -20.172 33.031 13.383 1 95.06 142 LEU B O 1
ATOM 2814 N N . LEU B 1 143 ? -22.078 32.312 12.523 1 94.38 143 LEU B N 1
ATOM 2815 C CA . LEU B 1 143 ? -22.531 33.656 12.219 1 94.38 143 LEU B CA 1
ATOM 2816 C C . LEU B 1 143 ? -22.656 34.5 13.492 1 94.38 143 LEU B C 1
ATOM 2818 O O . LEU B 1 143 ? -22.297 35.688 13.516 1 94.38 143 LEU B O 1
ATOM 2822 N N . ALA B 1 144 ? -23.203 33.875 14.461 1 95 144 ALA B N 1
ATOM 2823 C CA . ALA B 1 144 ? -23.359 34.562 15.742 1 95 144 ALA B CA 1
ATOM 2824 C C . ALA B 1 144 ? -22 35 16.297 1 95 144 ALA B C 1
ATOM 2826 O O . ALA B 1 144 ? -21.844 36.125 16.781 1 95 144 ALA B O 1
ATOM 2827 N N . LYS B 1 145 ? -21.016 34.125 16.188 1 94.81 145 LYS B N 1
ATOM 2828 C CA . LYS B 1 145 ? -19.656 34.406 16.656 1 94.81 145 LYS B CA 1
ATOM 2829 C C . LYS B 1 145 ? -19.031 35.531 15.844 1 94.81 145 LYS B C 1
ATOM 2831 O O . LYS B 1 145 ? -18.359 36.406 16.391 1 94.81 145 LYS B O 1
ATOM 2836 N N . ILE B 1 146 ? -19.25 35.5 14.609 1 95.12 146 ILE B N 1
ATOM 2837 C CA . ILE B 1 146 ? -18.703 36.531 13.719 1 95.12 146 ILE B CA 1
ATOM 2838 C C . ILE B 1 146 ? -19.344 37.875 14.023 1 95.12 146 ILE B C 1
ATOM 2840 O O . ILE B 1 146 ? -18.641 38.875 14.109 1 95.12 146 ILE B O 1
ATOM 2844 N N . LYS B 1 147 ? -20.641 37.875 14.203 1 94.5 147 LYS B N 1
ATOM 2845 C CA . LYS B 1 147 ? -21.344 39.125 14.539 1 94.5 147 LYS B CA 1
ATOM 2846 C C . LYS B 1 147 ? -20.859 39.688 15.867 1 94.5 147 LYS B C 1
ATOM 2848 O O . LYS B 1 147 ? -20.719 40.906 16.016 1 94.5 147 LYS B O 1
ATOM 2853 N N . GLU B 1 148 ? -20.688 38.812 16.766 1 94.56 148 GLU B N 1
ATOM 2854 C CA . GLU B 1 148 ? -20.172 39.219 18.062 1 94.56 148 GLU B CA 1
ATOM 2855 C C . GLU B 1 148 ? -18.797 39.875 17.922 1 94.56 148 GLU B C 1
ATOM 2857 O O . GLU B 1 148 ? -18.531 40.906 18.531 1 94.56 148 GLU B O 1
ATOM 2862 N N . TYR B 1 149 ? -17.969 39.312 17.172 1 95.44 149 TYR B N 1
ATOM 2863 C CA . TYR B 1 149 ? -16.641 39.844 16.922 1 95.44 149 TYR B CA 1
ATOM 2864 C C . TYR B 1 149 ? -16.734 41.219 16.25 1 95.44 149 TYR B C 1
ATOM 2866 O O . TYR B 1 149 ? -15.984 42.125 16.594 1 95.44 149 TYR B O 1
ATOM 2874 N N . LEU B 1 150 ? -17.594 41.375 15.328 1 94.19 150 LEU B N 1
ATOM 2875 C CA . LEU B 1 150 ? -17.734 42.594 14.531 1 94.19 150 LEU B CA 1
ATOM 2876 C C . LEU B 1 150 ? -18.391 43.688 15.336 1 94.19 150 LEU B C 1
ATOM 2878 O O . LEU B 1 150 ? -18.344 44.875 14.953 1 94.19 150 LEU B O 1
ATOM 2882 N N . GLN B 1 151 ? -19.047 43.375 16.422 1 92.44 151 GLN B N 1
ATOM 2883 C CA . GLN B 1 151 ? -19.578 44.375 17.328 1 92.44 151 GLN B CA 1
ATOM 2884 C C . GLN B 1 151 ? -18.453 45.219 17.938 1 92.44 151 GLN B C 1
ATOM 2886 O O . GLN B 1 151 ? -18.609 46.406 18.188 1 92.44 151 GLN B O 1
ATOM 2891 N N . GLU B 1 152 ? -17.312 44.594 18.125 1 93.69 152 GLU B N 1
ATOM 2892 C CA . GLU B 1 152 ? -16.156 45.25 18.75 1 93.69 152 GLU B CA 1
ATOM 2893 C C . GLU B 1 152 ? -15.094 45.594 17.703 1 93.69 152 GLU B C 1
ATOM 2895 O O . GLU B 1 152 ? -14.125 46.312 18.016 1 93.69 152 GLU B O 1
ATOM 2900 N N . ASN B 1 153 ? -15.352 45 16.547 1 94.38 153 ASN B N 1
ATOM 2901 C CA . ASN B 1 153 ? -14.391 45.219 15.477 1 94.38 153 ASN B CA 1
ATOM 2902 C C . ASN B 1 153 ? -15.086 45.625 14.18 1 94.38 153 ASN B C 1
ATOM 2904 O O . ASN B 1 153 ? -16.25 45.281 13.953 1 94.38 153 ASN B O 1
ATOM 2908 N N . ARG B 1 154 ? -14.43 46.406 13.344 1 91.19 154 ARG B N 1
ATOM 2909 C CA . ARG B 1 154 ? -15.039 46.969 12.141 1 91.19 154 ARG B CA 1
ATOM 2910 C C . ARG B 1 154 ? -15.047 45.938 11 1 91.19 154 ARG B C 1
ATOM 2912 O O . ARG B 1 154 ? -15.859 46.031 10.086 1 91.19 154 ARG B O 1
ATOM 2919 N N . TYR B 1 155 ? -14.102 45.031 11.062 1 95 155 TYR B N 1
ATOM 2920 C CA . TYR B 1 155 ? -14 44.094 9.961 1 95 155 TYR B CA 1
ATOM 2921 C C . TYR B 1 155 ? -13.422 42.75 10.445 1 95 155 TYR B C 1
ATOM 2923 O O . TYR B 1 155 ? -12.93 42.656 11.57 1 95 155 TYR B O 1
ATOM 2931 N N . ILE B 1 156 ? -13.523 41.719 9.617 1 95.5 156 ILE B N 1
ATOM 2932 C CA . ILE B 1 156 ? -12.953 40.406 9.906 1 95.5 156 ILE B CA 1
ATOM 2933 C C . ILE B 1 156 ? -12.203 39.906 8.68 1 95.5 156 ILE B C 1
ATOM 2935 O O . ILE B 1 156 ? -12.469 40.312 7.555 1 95.5 156 ILE B O 1
ATOM 2939 N N . THR B 1 157 ? -11.195 39.156 8.938 1 95.12 157 THR B N 1
ATOM 2940 C CA . THR B 1 157 ? -10.391 38.562 7.867 1 95.12 157 THR B CA 1
ATOM 2941 C C . THR B 1 157 ? -10.297 37.062 8.023 1 95.12 157 THR B C 1
ATOM 2943 O O . THR B 1 157 ? -10.688 36.5 9.055 1 95.12 157 THR B O 1
ATOM 2946 N N . THR B 1 158 ? -9.852 36.406 6.961 1 94.88 158 THR B N 1
ATOM 2947 C CA . THR B 1 158 ? -9.633 34.969 6.988 1 94.88 158 THR B CA 1
ATOM 2948 C C . THR B 1 158 ? -8.648 34.594 8.094 1 94.88 158 THR B C 1
ATOM 2950 O O . THR B 1 158 ? -8.82 33.594 8.766 1 94.88 158 THR B O 1
ATOM 2953 N N . ARG B 1 159 ? -7.719 35.438 8.25 1 94.19 159 ARG B N 1
ATOM 2954 C CA . ARG B 1 159 ? -6.699 35.219 9.273 1 94.19 159 ARG B CA 1
ATOM 2955 C C . ARG B 1 159 ? -7.32 35.188 10.664 1 94.19 159 ARG B C 1
ATOM 2957 O O . ARG B 1 159 ? -6.969 34.344 11.492 1 94.19 159 ARG B O 1
ATOM 2964 N N . ILE B 1 160 ? -8.234 36.031 10.906 1 93.06 160 ILE B N 1
ATOM 2965 C CA . ILE B 1 160 ? -8.883 36.156 12.211 1 93.06 160 ILE B CA 1
ATOM 2966 C C . ILE B 1 160 ? -9.711 34.906 12.477 1 93.06 160 ILE B C 1
ATOM 2968 O O . ILE B 1 160 ? -9.688 34.344 13.578 1 93.06 160 ILE B O 1
ATOM 2972 N N . LEU B 1 161 ? -10.398 34.438 11.453 1 94.06 161 LEU B N 1
ATOM 2973 C CA . LEU B 1 161 ? -11.195 33.219 11.602 1 94.06 161 LEU B CA 1
ATOM 2974 C C . LEU B 1 161 ? -10.312 32.031 11.938 1 94.06 161 LEU B C 1
ATOM 2976 O O . LEU B 1 161 ? -10.688 31.188 12.75 1 94.06 161 LEU B O 1
ATOM 2980 N N . ARG B 1 162 ? -9.203 32.031 11.336 1 92 162 ARG B N 1
ATOM 2981 C CA . ARG B 1 162 ? -8.273 30.922 11.562 1 92 162 ARG B CA 1
ATOM 2982 C C . ARG B 1 162 ? -7.762 30.922 13 1 92 162 ARG B C 1
ATOM 2984 O O . ARG B 1 162 ? -7.797 29.891 13.672 1 92 162 ARG B O 1
ATOM 2991 N N . ILE B 1 163 ? -7.336 32.094 13.438 1 90.25 163 ILE B N 1
ATOM 2992 C CA . ILE B 1 163 ? -6.652 32.219 14.727 1 90.25 163 ILE B CA 1
ATOM 2993 C C . ILE B 1 163 ? -7.676 32.188 15.859 1 90.25 163 ILE B C 1
ATOM 2995 O O . ILE B 1 163 ? -7.523 31.438 16.828 1 90.25 163 ILE B O 1
ATOM 2999 N N . LEU B 1 164 ? -8.75 32.906 15.656 1 90.88 164 LEU B N 1
ATOM 3000 C CA . LEU B 1 164 ? -9.664 33.094 16.781 1 90.88 164 LEU B CA 1
ATOM 3001 C C . LEU B 1 164 ? -10.742 32 16.797 1 90.88 164 LEU B C 1
ATOM 3003 O O . LEU B 1 164 ? -11.211 31.625 17.859 1 90.88 164 LEU B O 1
ATOM 3007 N N . PHE B 1 165 ? -11.086 31.562 15.609 1 91.75 165 PHE B N 1
ATOM 3008 C CA . PHE B 1 165 ? -12.211 30.641 15.57 1 91.75 165 PHE B CA 1
ATOM 3009 C C . PHE B 1 165 ? -11.727 29.219 15.289 1 91.75 165 PHE B C 1
ATOM 3011 O O . PHE B 1 165 ? -12.523 28.266 15.312 1 91.75 165 PHE B O 1
ATOM 3018 N N . GLY B 1 166 ? -10.438 29.078 14.891 1 88.06 166 GLY B N 1
ATOM 3019 C CA . GLY B 1 166 ? -9.867 27.75 14.719 1 88.06 166 GLY B CA 1
ATOM 3020 C C . GLY B 1 166 ? -10.242 27.094 13.398 1 88.06 166 GLY B C 1
ATOM 3021 O O . GLY B 1 166 ? -10.453 25.891 13.336 1 88.06 166 GLY B O 1
ATOM 3022 N N . LEU B 1 167 ? -10.492 27.875 12.469 1 90.25 167 LEU B N 1
ATOM 3023 C CA . LEU B 1 167 ? -10.844 27.344 11.156 1 90.25 167 LEU B CA 1
ATOM 3024 C C . LEU B 1 167 ? -9.602 27.219 10.273 1 90.25 167 LEU B C 1
ATOM 3026 O O . LEU B 1 167 ? -8.648 27.984 10.43 1 90.25 167 LEU B O 1
ATOM 3030 N N . THR B 1 168 ? -9.609 26.25 9.492 1 90 168 THR B N 1
ATOM 3031 C CA . THR B 1 168 ? -8.562 26.141 8.484 1 90 168 THR B CA 1
ATOM 3032 C C . THR B 1 168 ? -8.703 27.234 7.434 1 90 168 THR B C 1
ATOM 3034 O O . THR B 1 168 ? -9.773 27.828 7.297 1 90 168 THR B O 1
ATOM 3037 N N . PRO B 1 169 ? -7.621 27.578 6.758 1 91.19 169 PRO B N 1
ATOM 3038 C CA . PRO B 1 169 ? -7.715 28.609 5.727 1 91.19 169 PRO B CA 1
ATOM 3039 C C . PRO B 1 169 ? -8.805 28.328 4.695 1 91.19 169 PRO B C 1
ATOM 3041 O O . PRO B 1 169 ? -9.539 29.234 4.297 1 91.19 169 PRO B O 1
ATOM 3044 N N . TYR B 1 170 ? -8.953 27.172 4.355 1 94.31 170 TYR B N 1
ATOM 3045 C CA . TYR B 1 170 ? -9.961 26.781 3.373 1 94.31 170 TYR B CA 1
ATOM 3046 C C . TYR B 1 170 ? -11.367 27.016 3.912 1 94.31 170 TYR B C 1
ATOM 3048 O O . TYR B 1 170 ? -12.203 27.641 3.244 1 94.31 170 TYR B O 1
ATOM 3056 N N . MET B 1 171 ? -11.57 26.547 5.086 1 93.75 171 MET B N 1
ATOM 3057 C CA . MET B 1 171 ? -12.898 26.672 5.672 1 93.75 171 MET B CA 1
ATOM 3058 C C . MET B 1 171 ? -13.227 28.141 5.945 1 93.75 171 MET B C 1
ATOM 3060 O O . MET B 1 171 ? -14.367 28.578 5.758 1 93.75 171 MET B O 1
ATOM 3064 N N . ALA B 1 172 ? -12.305 28.844 6.441 1 95 172 ALA B N 1
ATOM 3065 C CA . ALA B 1 172 ? -12.492 30.281 6.691 1 95 172 ALA B CA 1
ATOM 3066 C C . ALA B 1 172 ? -12.945 31 5.426 1 95 172 ALA B C 1
ATOM 3068 O O . ALA B 1 172 ? -13.93 31.75 5.449 1 95 172 ALA B O 1
ATOM 3069 N N . GLN B 1 173 ? -12.25 30.734 4.422 1 94.44 173 GLN B N 1
ATOM 3070 C CA . GLN B 1 173 ? -12.578 31.359 3.143 1 94.44 173 GLN B CA 1
ATOM 3071 C C . GLN B 1 173 ? -13.953 30.906 2.65 1 94.44 173 GLN B C 1
ATOM 3073 O O . GLN B 1 173 ? -14.742 31.719 2.156 1 94.44 173 GLN B O 1
ATOM 3078 N N . LYS B 1 174 ? -14.125 29.641 2.748 1 95.62 174 LYS B N 1
ATOM 3079 C CA . LYS B 1 174 ? -15.398 29.078 2.301 1 95.62 174 LYS B CA 1
ATOM 3080 C C . LYS B 1 174 ? -16.578 29.719 3.025 1 95.62 174 LYS B C 1
ATOM 3082 O O . LYS B 1 174 ? -17.562 30.109 2.396 1 95.62 174 LYS B O 1
ATOM 3087 N N . TRP B 1 175 ? -16.484 29.812 4.316 1 95.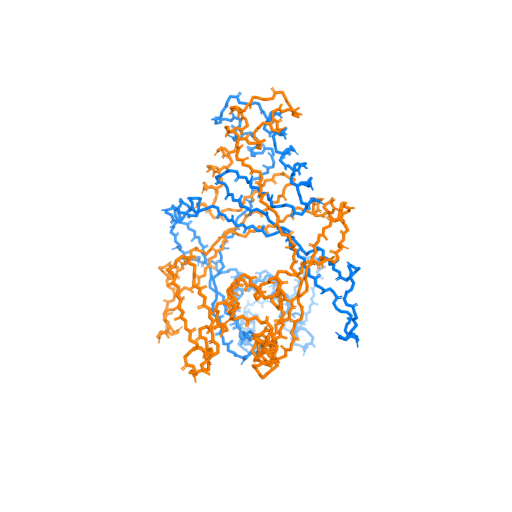06 175 TRP B N 1
ATOM 3088 C CA . TRP B 1 175 ? -17.562 30.391 5.129 1 95.06 175 TRP B CA 1
ATOM 3089 C C . TRP B 1 175 ? -17.766 31.859 4.801 1 95.06 175 TRP B C 1
ATOM 3091 O O . TRP B 1 175 ? -18.891 32.312 4.664 1 95.06 175 TRP B O 1
ATOM 3101 N N . LEU B 1 176 ? -16.766 32.625 4.695 1 95.38 176 LEU B N 1
ATOM 3102 C CA . LEU B 1 176 ? -16.859 34.031 4.387 1 95.38 176 LEU B CA 1
ATOM 3103 C C . LEU B 1 176 ? -17.516 34.25 3.021 1 95.38 176 LEU B C 1
ATOM 3105 O O . LEU B 1 176 ? -18.359 35.125 2.861 1 95.38 176 LEU B O 1
ATOM 3109 N N . ASN B 1 177 ? -17.109 33.469 2.039 1 95.12 177 ASN B N 1
ATOM 3110 C CA . ASN B 1 177 ? -17.734 33.562 0.726 1 95.12 177 ASN B CA 1
ATOM 3111 C C . ASN B 1 177 ? -19.219 33.219 0.8 1 95.12 177 ASN B C 1
ATOM 3113 O O . ASN B 1 177 ? -20.047 33.844 0.142 1 95.12 177 ASN B O 1
ATOM 3117 N N . HIS B 1 178 ? -19.469 32.188 1.571 1 96.5 178 HIS B N 1
ATOM 3118 C CA . HIS B 1 178 ? -20.844 31.766 1.765 1 96.5 178 HIS B CA 1
ATOM 3119 C C . HIS B 1 178 ? -21.703 32.906 2.33 1 96.5 178 HIS B C 1
ATOM 3121 O O . HIS B 1 178 ? -22.781 33.188 1.818 1 96.5 178 HIS B O 1
ATOM 3127 N N . PHE B 1 179 ? -21.266 33.562 3.314 1 95.75 179 PHE B N 1
ATOM 3128 C CA . PHE B 1 179 ? -22 34.656 3.947 1 95.75 179 PHE B CA 1
ATOM 3129 C C . PHE B 1 179 ? -22.094 35.875 3.016 1 95.75 179 PHE B C 1
ATOM 3131 O O . PHE B 1 179 ? -23.078 36.625 3.059 1 95.75 179 PHE B O 1
ATOM 3138 N N . CYS B 1 180 ? -21.188 36.031 2.182 1 94.88 180 CYS B N 1
ATOM 3139 C CA . CYS B 1 180 ? -21.25 37.094 1.183 1 94.88 180 CYS B CA 1
ATOM 3140 C C . CYS B 1 180 ? -22.297 36.781 0.122 1 94.88 180 CYS B C 1
ATOM 3142 O O . CYS B 1 180 ? -23.047 37.656 -0.298 1 94.88 180 CYS B O 1
ATOM 3144 N N . GLU B 1 181 ? -22.297 35.594 -0.285 1 95.25 181 GLU B N 1
ATOM 3145 C CA . GLU B 1 181 ? -23.266 35.156 -1.289 1 95.25 181 GLU B CA 1
ATOM 3146 C C . GLU B 1 181 ? -24.688 35.25 -0.758 1 95.25 181 GLU B C 1
ATOM 3148 O O . GLU B 1 181 ? -25.625 35.562 -1.512 1 95.25 181 GLU B O 1
ATOM 3153 N N . LYS B 1 182 ? -24.828 34.969 0.511 1 95.31 182 LYS B N 1
ATOM 3154 C CA . LYS B 1 182 ? -26.141 35.062 1.146 1 95.31 182 LYS B CA 1
ATOM 3155 C C . LYS B 1 182 ? -26.516 36.531 1.42 1 95.31 182 LYS B C 1
ATOM 3157 O O . LYS B 1 182 ? -27.625 36.812 1.866 1 95.31 182 LYS B O 1
ATOM 3162 N N . GLY B 1 183 ? -25.609 37.469 1.224 1 93.88 183 GLY B N 1
ATOM 3163 C CA . GLY B 1 183 ? -25.859 38.906 1.385 1 93.88 183 GLY B CA 1
ATOM 3164 C C . GLY B 1 183 ? -25.719 39.375 2.818 1 93.88 183 GLY B C 1
ATOM 3165 O O . GLY B 1 183 ? -26.188 40.469 3.172 1 93.88 183 GLY B O 1
ATOM 3166 N N . ILE B 1 184 ? -25.156 38.594 3.617 1 94.44 184 ILE B N 1
ATOM 3167 C CA . ILE B 1 184 ? -25 38.938 5.027 1 94.44 184 ILE B CA 1
ATOM 3168 C C . ILE B 1 184 ? -23.734 39.75 5.207 1 94.44 184 ILE B C 1
ATOM 3170 O O . ILE B 1 184 ? -23.703 40.719 6 1 94.44 184 ILE B O 1
ATOM 3174 N N . MET B 1 185 ? -22.703 39.375 4.453 1 95 185 MET B N 1
ATOM 3175 C CA . MET B 1 185 ? -21.422 40.062 4.547 1 95 185 MET B CA 1
ATOM 3176 C C . MET B 1 185 ? -21 40.625 3.195 1 95 185 MET B C 1
ATOM 3178 O O . MET B 1 185 ? -21.547 40.25 2.162 1 95 185 MET B O 1
ATOM 3182 N N . GLU B 1 186 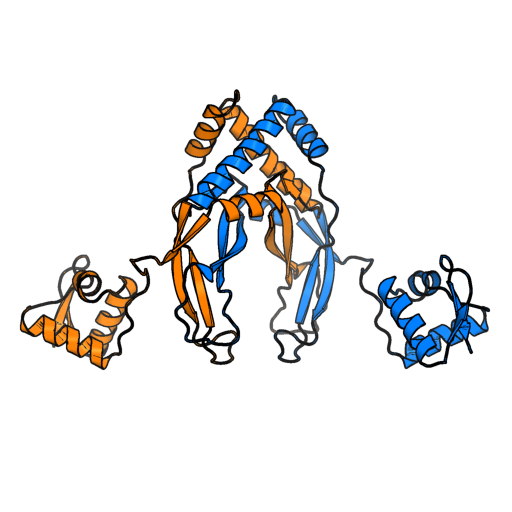? -20.203 41.625 3.258 1 95.19 186 GLU B N 1
ATOM 3183 C CA . GLU B 1 186 ? -19.656 42.25 2.055 1 95.19 186 GLU B CA 1
ATOM 3184 C C . GLU B 1 186 ? -18.125 42.219 2.057 1 95.19 186 GLU B C 1
ATOM 3186 O O . GLU B 1 186 ? -17.5 42.469 3.092 1 95.19 186 GLU B O 1
ATOM 3191 N N . LYS B 1 187 ? -17.609 41.875 0.943 1 94.56 187 LYS B N 1
ATOM 3192 C CA . LYS B 1 187 ? -16.172 41.75 0.772 1 94.56 187 LYS B CA 1
ATOM 3193 C C . LYS B 1 187 ? -15.578 43.062 0.223 1 94.56 187 LYS B C 1
ATOM 3195 O O . LYS B 1 187 ? -16.094 43.625 -0.748 1 94.56 187 LYS B O 1
ATOM 3200 N N . GLU B 1 188 ? -14.617 43.625 0.856 1 92.44 188 GLU B N 1
ATOM 3201 C CA . GLU B 1 188 ? -13.867 44.781 0.395 1 92.44 188 GLU B CA 1
ATOM 3202 C C . GLU B 1 188 ? -12.359 44.562 0.508 1 92.44 188 GLU B C 1
ATOM 3204 O O . GLU B 1 188 ? -11.922 43.438 0.721 1 92.44 188 GLU B O 1
ATOM 3209 N N . GLY B 1 189 ? -11.508 45.594 0.13 1 87.56 189 GLY B N 1
ATOM 3210 C CA . GLY B 1 189 ? -10.062 45.5 0.255 1 87.56 189 GLY B CA 1
ATOM 3211 C C . GLY B 1 189 ? -9.383 45.125 -1.049 1 87.56 189 GLY B C 1
ATOM 3212 O O . GLY B 1 189 ? -9.961 45.281 -2.125 1 87.56 189 GLY B O 1
ATOM 3213 N N . THR B 1 190 ? -8.18 44.719 -0.824 1 89.75 190 THR B N 1
ATOM 3214 C CA . THR B 1 190 ? -7.379 44.375 -1.995 1 89.75 190 THR B CA 1
ATOM 3215 C C . THR B 1 190 ? -7.461 42.875 -2.291 1 89.75 190 THR B C 1
ATOM 3217 O O . THR B 1 190 ? -7.941 42.094 -1.464 1 89.75 190 THR B O 1
ATOM 3220 N N . GLN B 1 191 ? -6.957 42.531 -3.43 1 88.44 191 GLN B N 1
ATOM 3221 C CA . GLN B 1 191 ? -6.957 41.125 -3.836 1 88.44 191 GLN B CA 1
ATOM 3222 C C . GLN B 1 191 ? -6.141 40.281 -2.869 1 88.44 191 GLN B C 1
ATOM 3224 O O . GLN B 1 191 ? -6.492 39.125 -2.598 1 88.44 191 GLN B O 1
ATOM 3229 N N . HIS B 1 192 ? -5.105 40.938 -2.332 1 88.94 192 HIS B N 1
ATOM 3230 C CA . HIS B 1 192 ? -4.188 40.156 -1.489 1 88.94 192 HIS B CA 1
ATOM 3231 C C . HIS B 1 192 ? -4.539 40.312 -0.014 1 88.94 192 HIS B C 1
ATOM 3233 O O . HIS B 1 192 ? -3.996 39.625 0.837 1 88.94 192 HIS B O 1
ATOM 3239 N N . ALA B 1 193 ? -5.391 41.25 0.245 1 90.56 193 ALA B N 1
ATOM 3240 C CA . ALA B 1 193 ? -5.789 41.5 1.63 1 90.56 193 ALA B CA 1
ATOM 3241 C C . ALA B 1 193 ? -7.285 41.781 1.732 1 90.56 193 ALA B C 1
ATOM 3243 O O . ALA B 1 193 ? -7.703 42.875 2.066 1 90.56 193 ALA B O 1
ATOM 3244 N N . PRO B 1 194 ? -8.055 40.75 1.415 1 93.75 194 PRO B N 1
ATOM 3245 C CA . PRO B 1 194 ? -9.5 40.969 1.483 1 93.75 194 PRO B CA 1
ATOM 3246 C C . PRO B 1 194 ? -10.008 41.125 2.914 1 93.75 194 PRO B C 1
ATOM 3248 O O . PRO B 1 194 ? -9.484 40.5 3.838 1 93.75 194 PRO B O 1
ATOM 3251 N N . ILE B 1 195 ? -10.914 42.094 3.139 1 95 195 ILE B N 1
ATOM 3252 C CA . ILE B 1 195 ? -11.547 42.312 4.434 1 95 195 ILE B CA 1
ATOM 3253 C C . ILE B 1 195 ? -13.062 42.156 4.297 1 95 195 ILE B C 1
ATOM 3255 O O . ILE B 1 195 ? -13.617 42.406 3.221 1 95 195 ILE B O 1
ATOM 3259 N N . TYR B 1 196 ? -13.664 41.719 5.367 1 96.12 196 TYR B N 1
ATOM 3260 C CA . TYR B 1 196 ? -15.094 41.469 5.309 1 96.12 196 TYR B CA 1
ATOM 3261 C C . TYR B 1 196 ? -15.844 42.219 6.387 1 96.12 196 TYR B C 1
ATOM 3263 O O . TYR B 1 196 ? -15.344 42.375 7.508 1 96.12 196 TYR B O 1
ATOM 3271 N N . PHE B 1 197 ? -17.141 42.781 6.012 1 93.44 197 PHE B N 1
ATOM 3272 C CA . PHE B 1 197 ? -18 43.562 6.883 1 93.44 197 PHE B CA 1
ATOM 3273 C C . PHE B 1 197 ? -19.422 43 6.867 1 93.44 197 PHE B C 1
ATOM 3275 O O . PHE B 1 197 ? -19.812 42.312 5.938 1 93.44 197 PHE B O 1
ATOM 3282 N N . LEU B 1 198 ? -20.047 43.312 8.008 1 91.62 198 LEU B N 1
ATOM 3283 C CA . LEU B 1 198 ? -21.469 43 8 1 91.62 198 LEU B CA 1
ATOM 3284 C C . LEU B 1 198 ? -22.234 43.938 7.062 1 91.62 198 LEU B C 1
ATOM 3286 O O . LEU B 1 198 ? -21.953 45.125 7.008 1 91.62 198 LEU B O 1
ATOM 3290 N N . LYS B 1 199 ? -23.078 43.406 6.289 1 86.88 199 LYS B N 1
ATOM 3291 C CA . LYS B 1 199 ? -23.922 44.25 5.449 1 86.88 199 LYS B CA 1
ATOM 3292 C C . LYS B 1 199 ? -24.984 44.969 6.277 1 86.88 199 LYS B C 1
ATOM 3294 O O . LYS B 1 199 ? -25.516 44.406 7.23 1 86.88 199 LYS B O 1
#

Secondary structure (DSSP, 8-state):
-EEEEEEEEEEEETTTTEEEEEEEE--BPPPPHHHHHHHHHHHSS--HHHHHHHHHHHHHHHHHHHHTTB-EEETTTEEEEEEEEE---SS-TTS---GGGEEEEEEEEEE-HHHHHHHHHT-EEEE-SS-SSPPP--HHHHHHHHHHHHHH-S-B-HHHHHHHH---HHHHHHHHHHHHHTTSEEEEE-SSSEEEEE-/-EEEEEEEEEEEETTTTEEEEEEEE--BPPPPHHHHHHHHHHHSS--HHHHHHHHHHHHHHHHHHHHTTB-EEETTTEEEEEEEEE---SS-TTS---GGGEEEEEEEEEE-HHHHHHHHHH-EEEE-SS-SSPPP--HHHHHHHHHHHHHH-S-B-HHHHHHHH---HHHHHHHHHHHHHTTSEEEEE-SSSEEEEE-

Sequence (398 aa):
MELKYDIYTLNNAQGTGEKRQYVRIVQHEPMTEKQLQEKIQNRCSLTKGDVAAVLAELHDLMVEEFSMGRRFYIPEIGYFSMSASLEMPEENPDKKITGKEVRITGINFRPEGKLMEEVQRNVHFVRSRYSNQSTKYSEEKLLAKIKEYLQENRYITTRILRILFGLTPYMAQKWLNHFCEKGIMEKEGTQHAPIYFLKMELKYDIYTLNNAQGTGEKRQYVRIVQHEPMTEKQLQEKIQNRCSLTKGDVAAVLAELHDLMVEEFSMGRRFYIPEIGYFSMSASLEMPEENPDKKITGKEVRITGINFRPEGKLMEEVQRNVHFVRSRYSNQSTKYSEEKLLAKIKEYLQENRYITTRILRILFGLTPYMAQKWLNHFCEKGIMEKEGTQHAPIYFLK

Radius of gyration: 29.57 Å; Cα contacts (8 Å, |Δi|>4): 601; chains: 2; bounding box: 59×96×48 Å

Foldseek 3Di:
DEWAKAKDWDQQPVNPRHIDIDIDTDDDDDDDLQRVLVVVVVVDVDHSVRVVVVVVVLVVVCVVQQVVQHWDDDPQFWIKGWDKDFQDDPPCPPDDGDPVRIDTDGMDTDTDPVNVVVVVVPYDYDYDPQDPAADDDDLVRVVVVLVVVCVVPVWDFLVCCCVVVVGHSVVSVVSQVVCVVVVQKDWDDDPVTIIIGGD/DEWAKAKDWDQQPVNPRHIDIDIDTDDDDDDDLQRVLVVVVVVDVDHSVRVVVVVVVLVVVCVVQQVVQHWDDDPQFWIKGWDKDFQDDVPCPPDDGDPVRIDTDGMDTDTDPVNVVVVVVPYDYDYDPQDPAADDDDLVRVVVVVVVVCVVPVWDFLVCCCVPVVGHSVVSVVSQVVCVVVVQKDWDDDPVTIIIGGD

Solvent-accessible surface area (backbone atoms only — not comparable to full-atom values): 21815 Å² total; per-residue (Å²): 68,69,26,40,29,46,82,42,76,37,59,55,41,94,73,70,59,42,73,38,73,41,50,43,69,54,71,45,83,46,61,49,64,69,56,48,31,51,54,48,28,75,72,47,95,48,49,49,67,54,50,51,49,53,42,51,45,50,37,55,49,46,40,53,34,48,22,62,27,23,28,41,55,46,66,70,45,27,37,36,35,80,33,54,38,60,60,70,60,87,80,51,84,83,53,82,83,52,43,87,33,51,40,79,73,48,61,44,61,45,68,30,66,68,47,52,51,54,33,57,71,38,44,42,53,36,74,44,89,71,64,89,57,50,60,88,67,53,71,69,57,47,49,52,53,51,52,56,52,43,73,82,30,85,57,49,39,52,65,50,35,26,71,75,61,40,25,33,70,66,53,26,47,50,51,54,52,49,37,32,74,72,59,49,29,42,80,47,76,46,96,91,54,55,34,33,31,79,99,68,69,27,41,29,45,81,43,75,37,58,56,42,94,72,71,59,43,74,39,73,42,48,43,69,54,71,46,82,45,61,48,64,68,56,48,30,50,52,46,29,75,73,47,96,49,50,48,66,54,49,51,49,52,44,52,46,52,36,53,50,46,41,53,34,48,22,64,27,23,27,40,55,46,66,70,46,29,37,35,35,79,34,54,38,60,61,70,60,87,80,52,85,81,53,82,83,51,43,87,34,51,40,79,72,49,63,44,61,44,70,31,66,66,47,53,51,54,34,57,71,37,44,43,53,37,72,46,88,69,66,90,56,52,59,88,68,54,71,68,57,45,50,50,53,50,51,57,51,42,73,82,30,86,57,48,39,52,66,50,35,28,71,76,63,39,26,35,71,64,54,26,48,50,50,54,51,49,37,33,74,73,59,50,30,42,81,46,77,45,94,90,54,54,35,34,31,78,98